Protein AF-0000000078025483 (afdb_homodimer)

Secondary structure (DSSP, 8-state):
-PPPHHHHHHHHT--HHHHHHHHTT-TTTTT--HHHHHHHHHHHHHTT----THHHHHTTS--SEEEEEES-TTSHHHHHHHHHHHHHHHHTT-EEEEEE-TT-HHHHHHHHHHHHHTT-SEEEE--SSHHHHHHHHHH--S-EEEES-----TT--EEEE-HHHHHHHHHHHHHHHH-S--EEEES-TT-HHHHHHHHHHHHHHHHTTPPPPGGGEEE-SS-SHHHHHHHHHHHHHHHSS--SEEEESSHHHHHHHHHHHHHHHSS--TT-EEEEES--GGGGGSSSEEEEEE--HHHHHHHHHHHHHHHHTT---PPPEEE--EEEEE--SHHHHHHT-/-PPPHHHHHHHHT--HHHHHHHHTT-TTTTT--HHHHHHHHHHHHHTT----THHHHHTTS--SEEEEEES-TTSHHHHHHHHHHHHHHHHTT-EEEEEE-TT-HHHHHHHHHHHHHTT-SEEEE--SSHHHHHHHHHH--S-EEEES-----TT--EEEE-HHHHHHHHHHHHHHHH-S--EEEES-TT-HHHHHHHHHHHHHHHHTTPPPPGGGEEE-SS-SHHHHHHHHHHHHHHHSS--SEEEESSHHHHHHHHHHHHHHHSS--TT-EEEEES--GGGGGSSSEEEEEE--HHHHHHHHHHHHHHHHTT---PPPEEE--EEEEE--SHHHHHHT-

InterPro domains:
  IPR000843 LacI-type HTH domain [PF00356] (4-50)
  IPR000843 LacI-type HTH domain [PS50932] (3-60)
  IPR000843 LacI-type HTH domain [SM00354] (2-75)
  IPR000843 LacI-type HTH domain [cd01392] (7-59)
  IPR010982 Lambda repressor-like, DNA-binding domain superfamily [G3DSA:1.10.260.40] (3-63)
  IPR010982 Lambda repressor-like, DNA-binding domain superfamily [SSF47413] (4-60)
  IPR025997 Periplasmic binding protein [PF13407] (66-312)
  IPR028082 Periplasmic binding protein-like I [SSF53822] (62-320)

Radius of gyration: 29.05 Å; Cα contacts (8 Å, |Δi|>4): 1352; chains: 2; bounding box: 75×89×58 Å

Nearest PDB structures (foldseek):
  1rzr-assembly1_G  TM=7.402E-01  e=4.438E-19  Priestia megaterium
  3oqo-assembly1_C  TM=7.219E-01  e=2.430E-19  Bacillus subtilis
  1zvv-assembly2_B  TM=7.291E-01  e=3.968E-18  Bacillus subtilis
  1zvv-assembly2_G-3  TM=7.419E-01  e=4.181E-17  Bacillus subtilis
  3kjx-assembly2_C  TM=6.815E-01  e=1.549E-14  Ruegeria pomeroyi

pLDDT: mean 89.0, std 15.14, range [32.06, 98.94]

Sequence (682 aa):
MAKTIEQIATDLGVSITTVRAVLNGNAQKYRISEKTQERINSYVKKHSYTINLAARSLKLNKTDTFGLVIPRLSNPFFSALAELLEARCREQGYQLMISCTNNDTAYENLLVKSLENRNVDGIFVVSTNATSQAHYLKHCLKPLVFLDRDFGVEGACCVVTDNVDSGFRLTDAMLNHTHAPIQFFVGDPNSPSIVDRLTGYRAAMKQHGIKIMPEYISSAGHNQLSDGEKMMADYIDTHHRWPQHFIASSLPILQGALGVLRERYGYIPHEINIGTFDDNIMLSFLANNIWAMRQNEKHLAHEACQLMLEKLARNDEPPGSRSKAELVFRQSTVNARDAKRMAKTIEQIATDLGVSITTVRAVLNGNAQKYRISEKTQERINSYVKKHSYTINLAARSLKLNKTDTFGLVIPRLSNPFFSALAELLEARCREQGYQLMISCTNNDTAYENLLVKSLENRNVDGIFVVSTNATSQAHYLKHCLKPLVFLDRDFGVEGACCVVTDNVDSGFRLTDAMLNHTHAPIQFFVGDPNSPSIVDRLTGYRAAMKQHGIKIMPEYISSAGHNQLSDGEKMMADYIDTHHRWPQHFIASSLPILQGALGVLRERYGYIPHEINIGTFDDNIMLSFLANNIWAMRQNEKHLAHEACQLMLEKLARNDEPPGSRSKAELVFRQSTVNARDAKR

Organism: NCBI:txid82991

Solvent-accessible surface area (backbone atoms only — not comparable to full-atom values): 35192 Å² total; per-residue (Å²): 122,69,47,44,58,60,48,47,10,61,75,69,69,45,52,52,65,57,47,49,26,41,77,68,67,36,24,72,81,68,65,53,52,69,68,58,46,48,53,51,51,49,47,33,61,73,54,60,34,56,67,51,62,45,68,82,44,31,72,69,49,48,60,49,24,34,34,34,40,36,39,48,39,70,40,65,67,50,13,40,29,50,44,45,30,37,53,52,33,44,75,72,66,23,45,52,39,36,34,71,35,72,70,33,62,71,52,42,53,50,49,55,50,49,43,55,74,68,37,39,54,26,37,38,36,42,57,81,45,56,66,59,45,51,48,43,71,73,67,50,89,50,52,69,39,33,34,62,48,66,72,78,54,85,88,62,29,29,40,31,65,40,29,36,60,44,19,21,54,54,42,42,56,47,38,76,69,65,74,56,83,58,34,36,41,36,29,26,76,83,40,48,46,46,42,28,24,50,51,10,33,52,51,30,36,49,76,72,70,44,83,86,52,72,86,37,51,44,78,40,76,73,53,33,36,68,39,16,27,50,49,41,46,51,46,28,70,71,66,75,45,78,73,54,31,36,31,22,59,28,56,42,21,39,53,14,28,50,46,42,39,27,71,75,63,50,32,70,68,52,81,30,36,41,33,34,31,45,73,58,78,70,64,67,62,30,47,26,37,35,40,23,34,31,65,50,44,66,58,51,23,49,51,47,50,49,53,49,54,40,46,71,69,69,45,73,86,61,76,48,47,72,41,75,51,43,81,44,77,36,69,39,24,58,66,43,57,62,63,76,101,123,71,47,44,58,60,49,48,9,60,75,70,69,45,53,52,66,55,46,51,26,44,78,67,69,35,22,72,82,69,66,54,52,70,69,58,47,48,54,51,51,48,48,33,61,74,53,60,34,54,65,52,61,44,69,80,43,32,73,70,50,47,61,49,24,34,33,35,39,38,40,46,39,71,41,65,68,49,13,40,30,50,45,46,30,38,52,52,33,43,76,73,65,24,46,51,37,34,35,70,35,72,70,33,60,71,50,40,52,50,50,56,51,49,44,54,74,67,36,36,56,27,36,40,34,41,56,82,44,59,67,59,47,52,49,43,71,73,65,50,89,50,54,68,39,32,34,64,47,66,72,77,53,86,89,63,30,29,39,30,63,39,28,36,59,44,18,21,55,54,41,40,56,48,36,76,70,64,74,56,83,59,35,35,42,37,27,25,76,81,39,47,44,46,42,28,23,48,51,11,32,51,51,29,37,49,74,72,68,44,82,86,50,74,86,38,51,43,77,40,76,72,52,33,36,68,39,15,27,48,50,42,48,52,45,27,69,70,68,74,44,76,72,55,31,34,31,22,59,26,54,42,21,39,54,15,29,50,47,43,39,28,71,75,63,50,33,72,69,51,79,30,36,40,33,33,32,46,73,57,79,71,64,68,64,29,47,27,37,35,40,24,33,31,65,51,45,66,58,51,24,51,51,48,51,51,51,48,53,41,48,72,69,67,44,73,87,61,75,46,46,72,42,75,53,42,82,44,77,35,68,39,24,57,65,44,58,62,61,75,100

Structure (mmCIF, N/CA/C/O backbone):
data_AF-0000000078025483-model_v1
#
loop_
_entity.id
_entity.type
_entity.pdbx_description
1 polymer 'LacI family DNA-binding transcriptional regulator'
#
loop_
_atom_site.group_PDB
_atom_site.id
_atom_site.type_symbol
_atom_site.label_atom_id
_atom_site.label_alt_id
_atom_site.label_comp_id
_atom_site.label_asym_id
_atom_site.label_entity_id
_atom_site.label_seq_id
_atom_site.pdbx_PDB_ins_code
_atom_site.Cartn_x
_atom_site.Cartn_y
_atom_site.Cartn_z
_atom_site.occupancy
_atom_site.B_iso_or_equiv
_atom_site.auth_seq_id
_atom_site.auth_comp_id
_atom_site.auth_asym_id
_atom_site.auth_atom_id
_atom_site.pdbx_PDB_model_num
ATOM 1 N N . MET A 1 1 ? 35.25 -14.609 -24.172 1 42.41 1 MET A N 1
ATOM 2 C CA . MET A 1 1 ? 33.906 -14.641 -24.75 1 42.41 1 MET A CA 1
ATOM 3 C C . MET A 1 1 ? 33.219 -15.961 -24.422 1 42.41 1 MET A C 1
ATOM 5 O O . MET A 1 1 ? 33.844 -17.016 -24.406 1 42.41 1 MET A O 1
ATOM 9 N N . ALA A 1 2 ? 32.125 -15.836 -23.781 1 50.62 2 ALA A N 1
ATOM 10 C CA . ALA A 1 2 ? 31.391 -17.062 -23.484 1 50.62 2 ALA A CA 1
ATOM 11 C C . ALA A 1 2 ? 31.219 -17.922 -24.734 1 50.62 2 ALA A C 1
ATOM 13 O O . ALA A 1 2 ? 30.875 -17.406 -25.797 1 50.62 2 ALA A O 1
ATOM 14 N N . LYS A 1 3 ? 31.672 -19.141 -24.734 1 61.5 3 LYS A N 1
ATOM 15 C CA . LYS A 1 3 ? 31.594 -20.047 -25.875 1 61.5 3 LYS A CA 1
ATOM 16 C C . LYS A 1 3 ? 30.234 -20.719 -25.969 1 61.5 3 LYS A C 1
ATOM 18 O O . LYS A 1 3 ? 29.625 -21.047 -24.953 1 61.5 3 LYS A O 1
ATOM 23 N N . THR A 1 4 ? 29.609 -20.672 -27.141 1 66 4 THR A N 1
ATOM 24 C CA . THR A 1 4 ? 28.344 -21.344 -27.391 1 66 4 THR A CA 1
ATOM 25 C C . THR A 1 4 ? 28.516 -22.859 -27.406 1 66 4 THR A C 1
ATOM 27 O O . THR A 1 4 ? 29.641 -23.359 -27.5 1 66 4 THR A O 1
ATOM 30 N N . ILE A 1 5 ? 27.453 -23.516 -27.172 1 72.25 5 ILE A N 1
ATOM 31 C CA . ILE A 1 5 ? 27.469 -24.984 -27.266 1 72.25 5 ILE A CA 1
ATOM 32 C C . ILE A 1 5 ? 28.078 -25.406 -28.609 1 72.25 5 ILE A C 1
ATOM 34 O O . ILE A 1 5 ? 28.844 -26.359 -28.672 1 72.25 5 ILE A O 1
ATOM 38 N N . GLU A 1 6 ? 27.734 -24.578 -29.578 1 76.69 6 GLU A N 1
ATOM 39 C CA . GLU A 1 6 ? 28.25 -24.875 -30.906 1 76.69 6 GLU A CA 1
ATOM 40 C C . GLU A 1 6 ? 29.766 -24.703 -30.953 1 76.69 6 GLU A C 1
ATOM 42 O O . GLU A 1 6 ? 30.469 -25.516 -31.562 1 76.69 6 GLU A O 1
ATOM 47 N N . GLN A 1 7 ? 30.172 -23.75 -30.328 1 75.44 7 GLN A N 1
ATOM 48 C CA . GLN A 1 7 ? 31.594 -23.484 -30.297 1 75.44 7 GLN A CA 1
ATOM 49 C C . GLN A 1 7 ? 32.344 -24.547 -29.484 1 75.44 7 GLN A C 1
ATOM 51 O O . GLN A 1 7 ? 33.406 -25 -29.875 1 75.44 7 GLN A O 1
ATOM 56 N N . ILE A 1 8 ? 31.688 -24.859 -28.422 1 78 8 ILE A N 1
ATOM 57 C CA . ILE A 1 8 ? 32.25 -25.922 -27.594 1 78 8 ILE A CA 1
ATOM 58 C C . ILE A 1 8 ? 32.344 -27.219 -28.391 1 78 8 ILE A C 1
ATOM 60 O O . ILE A 1 8 ? 33.406 -27.891 -28.375 1 78 8 ILE A O 1
ATOM 64 N N . ALA A 1 9 ? 31.297 -27.469 -29.078 1 81.5 9 ALA A N 1
ATOM 65 C CA . ALA A 1 9 ? 31.25 -28.656 -29.906 1 81.5 9 ALA A CA 1
ATOM 66 C C . ALA A 1 9 ? 32.344 -28.641 -30.969 1 81.5 9 ALA A C 1
ATOM 68 O O . ALA A 1 9 ? 33.062 -29.641 -31.172 1 81.5 9 ALA A O 1
ATOM 69 N N . THR A 1 10 ? 32.406 -27.531 -31.531 1 82.81 10 THR A N 1
ATOM 70 C CA . THR A 1 10 ? 33.406 -27.344 -32.562 1 82.81 10 THR A CA 1
ATOM 71 C C . THR A 1 10 ? 34.812 -27.469 -31.984 1 82.81 10 THR A C 1
ATOM 73 O O . THR A 1 10 ? 35.688 -28.156 -32.531 1 82.81 10 THR A O 1
ATOM 76 N N . ASP A 1 11 ? 34.969 -26.781 -30.875 1 80.69 11 ASP A N 1
ATOM 77 C CA . ASP A 1 11 ? 36.312 -26.734 -30.266 1 80.69 11 ASP A CA 1
ATOM 78 C C . ASP A 1 11 ? 36.719 -28.125 -29.766 1 80.69 11 ASP A C 1
ATOM 80 O O . ASP A 1 11 ? 37.906 -28.469 -29.828 1 80.69 11 ASP A O 1
ATOM 84 N N . LEU A 1 12 ? 35.781 -28.844 -29.297 1 82.5 12 LEU A N 1
ATOM 85 C CA . LEU A 1 12 ? 36.094 -30.141 -28.688 1 82.5 12 LEU A CA 1
ATOM 86 C C . LEU A 1 12 ? 35.938 -31.266 -29.703 1 82.5 12 LEU A C 1
ATOM 88 O O . LEU A 1 12 ? 36.25 -32.406 -29.406 1 82.5 12 LEU A O 1
ATOM 92 N N . GLY A 1 13 ? 35.375 -30.859 -30.953 1 86.38 13 GLY A N 1
ATOM 93 C CA . GLY A 1 13 ? 35.188 -31.859 -32 1 86.38 13 GLY A CA 1
ATOM 94 C C . GLY A 1 13 ? 34.125 -32.875 -31.656 1 86.38 13 GLY A C 1
ATOM 95 O O . GLY A 1 13 ? 34.281 -34.062 -31.953 1 86.38 13 GLY A O 1
ATOM 96 N N . VAL A 1 14 ? 33.25 -32.5 -30.906 1 83.75 14 VAL A N 1
ATOM 97 C CA . VAL A 1 14 ? 32.094 -33.375 -30.562 1 83.75 14 VAL A CA 1
ATOM 98 C C . VAL A 1 14 ? 30.812 -32.781 -31.125 1 83.75 14 VAL A C 1
ATOM 100 O O . VAL A 1 14 ? 30.797 -31.609 -31.531 1 83.75 14 VAL A O 1
ATOM 103 N N . SER A 1 15 ? 29.828 -33.594 -31.234 1 80.62 15 SER A N 1
ATOM 104 C CA . SER A 1 15 ? 28.547 -33.062 -31.719 1 80.62 15 SER A CA 1
ATOM 105 C C . SER A 1 15 ? 27.938 -32.094 -30.719 1 80.62 15 SER A C 1
ATOM 107 O O . SER A 1 15 ? 28.188 -32.188 -29.516 1 80.62 15 SER A O 1
ATOM 109 N N . ILE A 1 16 ? 27.078 -31.172 -31.234 1 79.81 16 ILE A N 1
ATOM 110 C CA . ILE A 1 16 ? 26.312 -30.234 -30.406 1 79.81 16 ILE A CA 1
ATOM 111 C C . ILE A 1 16 ? 25.438 -31 -29.422 1 79.81 16 ILE A C 1
ATOM 113 O O . ILE A 1 16 ? 25.328 -30.625 -28.266 1 79.81 16 ILE A O 1
ATOM 117 N N . THR A 1 17 ? 24.984 -32.156 -29.906 1 79.81 17 THR A N 1
ATOM 118 C CA . THR A 1 17 ? 24.109 -33 -29.094 1 79.81 17 THR A CA 1
ATOM 119 C C . THR A 1 17 ? 24.891 -33.594 -27.906 1 79.81 17 THR A C 1
ATOM 121 O O . THR A 1 17 ? 24.359 -33.656 -26.797 1 79.81 17 THR A O 1
ATOM 124 N N . THR A 1 18 ? 26.047 -33.938 -28.109 1 81.38 18 THR A N 1
ATOM 125 C CA . THR A 1 18 ? 26.906 -34.5 -27.078 1 81.38 18 THR A CA 1
ATOM 126 C C . THR A 1 18 ? 27.219 -33.438 -26 1 81.38 18 THR A C 1
ATOM 128 O O . THR A 1 18 ? 27.156 -33.75 -24.812 1 81.38 18 THR A O 1
ATOM 131 N N . VAL A 1 19 ? 27.531 -32.188 -26.438 1 78.88 19 VAL A N 1
ATOM 132 C CA . VAL A 1 19 ? 27.844 -31.109 -25.484 1 78.88 19 VAL A CA 1
ATOM 133 C C . VAL A 1 19 ? 26.609 -30.797 -24.641 1 78.88 19 VAL A C 1
ATOM 135 O O . VAL A 1 19 ? 26.703 -30.688 -23.422 1 78.88 19 VAL A O 1
ATOM 138 N N . ARG A 1 20 ? 25.5 -30.766 -25.266 1 76.5 20 ARG A N 1
ATOM 139 C CA . ARG A 1 20 ? 24.25 -30.469 -24.609 1 76.5 20 ARG A CA 1
ATOM 140 C C . ARG A 1 20 ? 23.906 -31.562 -23.578 1 76.5 20 ARG A C 1
ATOM 142 O O . ARG A 1 20 ? 23.469 -31.266 -22.469 1 76.5 20 ARG A O 1
ATOM 149 N N . ALA A 1 21 ? 24.125 -32.781 -23.938 1 77.94 21 ALA A N 1
ATOM 150 C CA . ALA A 1 21 ? 23.828 -33.906 -23.078 1 77.94 21 ALA A CA 1
ATOM 151 C C . ALA A 1 21 ? 24.703 -33.906 -21.828 1 77.94 21 ALA A C 1
ATOM 153 O O . ALA A 1 21 ? 24.203 -34.125 -20.719 1 77.94 21 ALA A O 1
ATOM 154 N N . VAL A 1 22 ? 25.875 -33.594 -22 1 77.69 22 VAL A N 1
ATOM 155 C CA . VAL A 1 22 ? 26.812 -33.562 -20.891 1 77.69 22 VAL A CA 1
ATOM 156 C C . VAL A 1 22 ? 26.5 -32.406 -19.953 1 77.69 22 VAL A C 1
ATOM 158 O O . VAL A 1 22 ? 26.422 -32.562 -18.734 1 77.69 22 VAL A O 1
ATOM 161 N N . LEU A 1 23 ? 26.234 -31.25 -20.516 1 74.44 23 LEU A N 1
ATOM 162 C CA . LEU A 1 23 ? 26.031 -30.031 -19.719 1 74.44 23 LEU A CA 1
ATOM 163 C C . LEU A 1 23 ? 24.688 -30.062 -19.016 1 74.44 23 LEU A C 1
ATOM 165 O O . LEU A 1 23 ? 24.547 -29.469 -17.938 1 74.44 23 LEU A O 1
ATOM 169 N N . ASN A 1 24 ? 23.812 -30.875 -19.594 1 68.12 24 ASN A N 1
ATOM 170 C CA . ASN A 1 24 ? 22.469 -30.984 -19.016 1 68.12 24 ASN A CA 1
ATOM 171 C C . ASN A 1 24 ? 22.375 -32.188 -18.078 1 68.12 24 ASN A C 1
ATOM 173 O O . ASN A 1 24 ? 21.281 -32.531 -17.625 1 68.12 24 ASN A O 1
ATOM 177 N N . GLY A 1 25 ? 23.406 -32.719 -17.906 1 71.56 25 GLY A N 1
ATOM 178 C CA . GLY A 1 25 ? 23.484 -33.844 -16.984 1 71.56 25 GLY A CA 1
ATOM 179 C C . GLY A 1 25 ? 22.922 -35.156 -17.562 1 71.56 25 GLY A C 1
ATOM 180 O O . GLY A 1 25 ? 22.594 -36.062 -16.812 1 71.56 25 GLY A O 1
ATOM 181 N N . ASN A 1 26 ? 22.781 -35.188 -18.766 1 69.94 26 ASN A N 1
ATOM 182 C CA . ASN A 1 26 ? 22.203 -36.344 -19.422 1 69.94 26 ASN A CA 1
ATOM 183 C C . ASN A 1 26 ? 23.266 -37.188 -20.078 1 69.94 26 ASN A C 1
ATOM 185 O O . ASN A 1 26 ? 22.984 -37.938 -21.031 1 69.94 26 ASN A O 1
ATOM 189 N N . ALA A 1 27 ? 24.375 -37.125 -19.781 1 80.56 27 ALA A N 1
ATOM 190 C CA . ALA A 1 27 ? 25.5 -37.781 -20.406 1 80.56 27 ALA A CA 1
ATOM 191 C C . ALA A 1 27 ? 25.312 -39.312 -20.359 1 80.56 27 ALA A C 1
ATOM 193 O O . ALA A 1 27 ? 25.672 -40 -21.312 1 80.56 27 ALA A O 1
ATOM 194 N N . GLN A 1 28 ? 24.812 -39.719 -19.188 1 76 28 GLN A N 1
ATOM 195 C CA . GLN A 1 28 ? 24.641 -41.156 -19.031 1 76 28 GLN A CA 1
ATOM 196 C C . GLN A 1 28 ? 23.562 -41.688 -19.984 1 76 28 GLN A C 1
ATOM 198 O O . GLN A 1 28 ? 23.703 -42.781 -20.531 1 76 28 GLN A O 1
ATOM 203 N N . LYS A 1 29 ? 22.578 -40.844 -20.203 1 73.38 29 LYS A N 1
ATOM 204 C CA . LYS A 1 29 ? 21.453 -41.188 -21.062 1 73.38 29 LYS A CA 1
ATOM 205 C C . LYS A 1 29 ? 21.906 -41.438 -22.5 1 73.38 29 LYS A C 1
ATOM 207 O O . LYS A 1 29 ? 21.406 -42.344 -23.188 1 73.38 29 LYS A O 1
ATOM 212 N N . TYR A 1 30 ? 22.828 -40.688 -22.844 1 75.94 30 TYR A N 1
ATOM 213 C CA . TYR A 1 30 ? 23.312 -40.781 -24.219 1 75.94 30 TYR A CA 1
ATOM 214 C C . TYR A 1 30 ? 24.609 -41.562 -24.281 1 75.94 30 TYR A C 1
ATOM 216 O O . TYR A 1 30 ? 25.312 -41.531 -25.297 1 75.94 30 TYR A O 1
ATOM 224 N N . ARG A 1 31 ? 25.016 -42.219 -23.188 1 81.62 31 ARG A N 1
ATOM 225 C CA . ARG A 1 31 ? 26.188 -43.094 -23.078 1 81.62 31 ARG A CA 1
ATOM 226 C C . ARG A 1 31 ? 27.453 -42.375 -23.516 1 81.62 31 ARG A C 1
ATOM 228 O O . ARG A 1 31 ? 28.281 -42.938 -24.234 1 81.62 31 ARG A O 1
ATOM 235 N N . ILE A 1 32 ? 27.516 -41.188 -23.141 1 81.31 32 ILE A N 1
ATOM 236 C CA . ILE A 1 32 ? 28.719 -40.406 -23.422 1 81.31 32 ILE A CA 1
ATOM 237 C C . ILE A 1 32 ? 29.844 -40.844 -22.469 1 81.31 32 ILE A C 1
ATOM 239 O O . ILE A 1 32 ? 29.641 -40.906 -21.266 1 81.31 32 ILE A O 1
ATOM 243 N N . SER A 1 33 ? 30.969 -41.219 -23.062 1 83.06 33 SER A N 1
ATOM 244 C CA . SER A 1 33 ? 32.094 -41.75 -22.312 1 83.06 33 SER A CA 1
ATOM 245 C C . SER A 1 33 ? 32.594 -40.781 -21.25 1 83.06 33 SER A C 1
ATOM 247 O O . SER A 1 33 ? 32.438 -39.562 -21.406 1 83.06 33 SER A O 1
ATOM 249 N N . GLU A 1 34 ? 33.094 -41.281 -20.203 1 82.06 34 GLU A N 1
ATOM 250 C CA . GLU A 1 34 ? 33.625 -40.469 -19.125 1 82.06 34 GLU A CA 1
ATOM 251 C C . GLU A 1 34 ? 34.719 -39.531 -19.625 1 82.06 34 GLU A C 1
ATOM 253 O O . GLU A 1 34 ? 34.844 -38.375 -19.156 1 82.06 34 GLU A O 1
ATOM 258 N N . LYS A 1 35 ? 35.531 -39.969 -20.578 1 82.5 35 LYS A N 1
ATOM 259 C CA . LYS A 1 35 ? 36.594 -39.156 -21.156 1 82.5 35 LYS A CA 1
ATOM 260 C C . LYS A 1 35 ? 36.062 -37.938 -21.875 1 82.5 35 LYS A C 1
ATOM 262 O O . LYS A 1 35 ? 36.562 -36.844 -21.719 1 82.5 35 LYS A O 1
ATOM 267 N N . THR A 1 36 ? 34.969 -38.125 -22.594 1 83.44 36 THR A N 1
ATOM 268 C CA . THR A 1 36 ? 34.344 -37.031 -23.297 1 83.44 36 THR A CA 1
ATOM 269 C C . THR A 1 36 ? 33.688 -36.062 -22.328 1 83.44 36 THR A C 1
ATOM 271 O O . THR A 1 36 ? 33.781 -34.844 -22.5 1 83.44 36 THR A O 1
ATOM 274 N N . GLN A 1 37 ? 33.094 -36.562 -21.312 1 82.31 37 GLN A N 1
ATOM 275 C CA . GLN A 1 37 ? 32.469 -35.75 -20.266 1 82.31 37 GLN A CA 1
ATOM 276 C C . GLN A 1 37 ? 33.5 -34.875 -19.578 1 82.31 37 GLN A C 1
ATOM 278 O O . GLN A 1 37 ? 33.281 -33.656 -19.391 1 82.31 37 GLN A O 1
ATOM 283 N N . GLU A 1 38 ? 34.531 -35.438 -19.25 1 81.94 38 GLU A N 1
ATOM 284 C CA . GLU A 1 38 ? 35.625 -34.719 -18.578 1 81.94 38 GLU A CA 1
ATOM 285 C C . GLU A 1 38 ? 36.188 -33.625 -19.484 1 81.94 38 GLU A C 1
ATOM 287 O O . GLU A 1 38 ? 36.5 -32.531 -19.016 1 81.94 38 GLU A O 1
ATOM 292 N N . ARG A 1 39 ? 36.406 -33.875 -20.766 1 82.69 39 ARG A N 1
ATOM 293 C CA . ARG A 1 39 ? 36.906 -32.875 -21.719 1 82.69 39 ARG A CA 1
ATOM 294 C C . ARG A 1 39 ? 35.969 -31.688 -21.812 1 82.69 39 ARG A C 1
ATOM 296 O O . ARG A 1 39 ? 36.406 -30.531 -21.828 1 82.69 39 ARG A O 1
ATOM 303 N N . ILE A 1 40 ? 34.688 -32.031 -21.859 1 80.12 40 ILE A N 1
ATOM 304 C CA . ILE A 1 40 ? 33.688 -30.969 -21.969 1 80.12 40 ILE A CA 1
ATOM 305 C C . ILE A 1 40 ? 33.656 -30.172 -20.672 1 80.12 40 ILE A C 1
ATOM 307 O O . ILE A 1 40 ? 33.688 -28.938 -20.688 1 80.12 40 ILE A O 1
ATOM 311 N N . ASN A 1 41 ? 33.625 -30.906 -19.578 1 77.06 41 ASN A N 1
ATOM 312 C CA . ASN A 1 41 ? 33.562 -30.25 -18.266 1 77.06 41 ASN A CA 1
ATOM 313 C C . ASN A 1 41 ? 34.812 -29.422 -18.016 1 77.06 41 ASN A C 1
ATOM 315 O O . ASN A 1 41 ? 34.75 -28.328 -17.469 1 77.06 41 ASN A O 1
ATOM 319 N N . SER A 1 42 ? 35.938 -29.938 -18.312 1 76.25 42 SER A N 1
ATOM 320 C CA . SER A 1 42 ? 37.219 -29.219 -18.172 1 76.25 42 SER A CA 1
ATOM 321 C C . SER A 1 42 ? 37.25 -27.984 -19.047 1 76.25 42 SER A C 1
ATOM 323 O O . SER A 1 42 ? 37.75 -26.938 -18.641 1 76.25 42 SER A O 1
ATOM 325 N N . TYR A 1 43 ? 36.781 -28.156 -20.281 1 74.69 43 TYR A N 1
ATOM 326 C CA . TYR A 1 43 ? 36.688 -27.016 -21.203 1 74.69 43 TYR A CA 1
ATOM 327 C C . TYR A 1 43 ? 35.812 -25.922 -20.641 1 74.69 43 TYR A C 1
ATOM 329 O O . TYR A 1 43 ? 36.156 -24.734 -20.656 1 74.69 43 TYR A O 1
ATOM 337 N N . VAL A 1 44 ? 34.688 -26.359 -20.141 1 69.75 44 VAL A N 1
ATOM 338 C CA . VAL A 1 44 ? 33.719 -25.422 -19.578 1 69.75 44 VAL A CA 1
ATOM 339 C C . VAL A 1 44 ? 34.312 -24.734 -18.359 1 69.75 44 VAL A C 1
ATOM 341 O O . VAL A 1 44 ? 34.156 -23.516 -18.172 1 69.75 44 VAL A O 1
ATOM 344 N N . LYS A 1 45 ? 34.938 -25.453 -17.547 1 65 45 LYS A N 1
ATOM 345 C CA . LYS A 1 45 ? 35.594 -24.922 -16.375 1 65 45 LYS A CA 1
ATOM 346 C C . LYS A 1 45 ? 36.688 -23.938 -16.766 1 65 45 LYS A C 1
ATOM 348 O O . LYS A 1 45 ? 36.875 -22.891 -16.125 1 65 45 LYS A O 1
ATOM 353 N N . LYS A 1 46 ? 37.594 -24.328 -17.641 1 63.25 46 LYS A N 1
ATOM 354 C CA . LYS A 1 46 ? 38.719 -23.531 -18.078 1 63.25 46 LYS A CA 1
ATOM 355 C C . LYS A 1 46 ? 38.25 -22.234 -18.734 1 63.25 46 LYS A C 1
ATOM 357 O O . LYS A 1 46 ? 38.906 -21.203 -18.625 1 63.25 46 LYS A O 1
ATOM 362 N N . HIS A 1 47 ? 37.281 -22.406 -19.656 1 57.94 47 HIS A N 1
ATOM 363 C CA . HIS A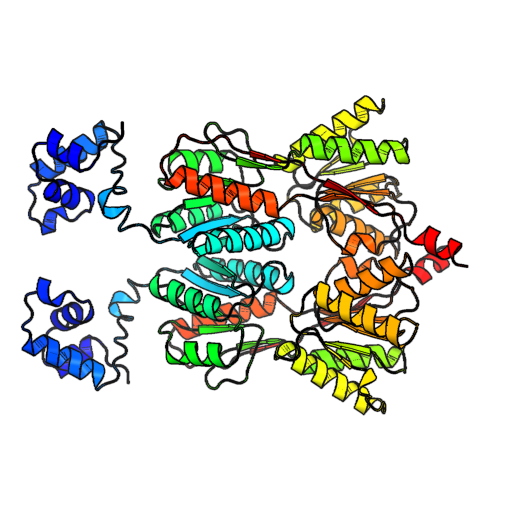 1 47 ? 36.844 -21.234 -20.391 1 57.94 47 HIS A CA 1
ATOM 364 C C . HIS A 1 47 ? 35.656 -20.562 -19.688 1 57.94 47 HIS A C 1
ATOM 366 O O . HIS A 1 47 ? 35.094 -19.594 -20.188 1 57.94 47 HIS A O 1
ATOM 372 N N . SER A 1 48 ? 35.656 -20.578 -18.438 1 46.34 48 SER A N 1
ATOM 373 C CA . SER A 1 48 ? 34.562 -20 -17.641 1 46.34 48 SER A CA 1
ATOM 374 C C . SER A 1 48 ? 33.25 -20.031 -18.391 1 46.34 48 SER A C 1
ATOM 376 O O . SER A 1 48 ? 32.75 -18.984 -18.812 1 46.34 48 SER A O 1
ATOM 378 N N . TYR A 1 49 ? 33.031 -21 -19.062 1 38.81 49 TYR A N 1
ATOM 379 C CA . TYR A 1 49 ? 31.859 -21.188 -19.906 1 38.81 49 TYR A CA 1
ATOM 380 C C . TYR A 1 49 ? 30.578 -21.094 -19.078 1 38.81 49 TYR A C 1
ATOM 382 O O . TYR A 1 49 ? 30.344 -21.906 -18.172 1 38.81 49 TYR A O 1
ATOM 390 N N . THR A 1 50 ? 30.234 -19.969 -18.828 1 35.94 50 THR A N 1
ATOM 391 C CA . THR A 1 50 ? 28.797 -19.922 -18.562 1 35.94 50 THR A CA 1
ATOM 392 C C . THR A 1 50 ? 28.016 -20.5 -19.734 1 35.94 50 THR A C 1
ATOM 394 O O . THR A 1 50 ? 28.141 -20.031 -20.859 1 35.94 50 THR A O 1
ATOM 397 N N . ILE A 1 51 ? 28.031 -21.766 -19.969 1 33 51 ILE A N 1
ATOM 398 C CA . ILE A 1 51 ? 27.109 -22.344 -20.938 1 33 51 ILE A CA 1
ATOM 399 C C . ILE A 1 51 ? 25.875 -21.438 -21.078 1 33 51 ILE A C 1
ATOM 401 O O . ILE A 1 51 ? 25.141 -21.234 -20.109 1 33 51 ILE A O 1
ATOM 405 N N . ASN A 1 52 ? 26.156 -20.453 -21.828 1 32.59 52 ASN A N 1
ATOM 406 C CA . ASN A 1 52 ? 24.906 -19.766 -22.156 1 32.59 52 ASN A CA 1
ATOM 407 C C . ASN A 1 52 ? 23.859 -20.734 -22.703 1 32.59 52 ASN A C 1
ATOM 409 O O . ASN A 1 52 ? 23.922 -21.125 -23.875 1 32.59 52 ASN A O 1
ATOM 413 N N . LEU A 1 53 ? 23.719 -21.844 -22.203 1 32.66 53 LEU A N 1
ATOM 414 C CA . LEU A 1 53 ? 22.547 -22.641 -22.531 1 32.66 53 LEU A CA 1
ATOM 415 C C . LEU A 1 53 ? 21.406 -21.75 -23 1 32.66 53 LEU A C 1
ATOM 417 O O . LEU A 1 53 ? 20.344 -22.25 -23.375 1 32.66 53 LEU A O 1
ATOM 421 N N . ALA A 1 54 ? 21.594 -20.5 -23.062 1 32.16 54 ALA A N 1
ATOM 422 C CA . ALA A 1 54 ? 20.547 -19.562 -23.422 1 32.16 54 ALA A CA 1
ATOM 423 C C . ALA A 1 54 ? 20.297 -19.562 -24.938 1 32.16 54 ALA A C 1
ATOM 425 O O . ALA A 1 54 ? 19.203 -19.203 -25.391 1 32.16 54 ALA A O 1
ATOM 426 N N . ALA A 1 55 ? 21.188 -19.891 -25.906 1 32.31 55 ALA A N 1
ATOM 427 C CA . ALA A 1 55 ? 20.875 -19.641 -27.312 1 32.31 55 ALA A CA 1
ATOM 428 C C . ALA A 1 55 ? 19.859 -20.656 -27.828 1 32.31 55 ALA A C 1
ATOM 430 O O . ALA A 1 55 ? 18.953 -20.297 -28.594 1 32.31 55 ALA A O 1
ATOM 431 N N . ARG A 1 56 ? 20.156 -21.828 -28 1 32.75 56 ARG A N 1
ATOM 432 C CA . ARG A 1 56 ? 19.172 -22.719 -28.609 1 32.75 56 ARG A CA 1
ATOM 433 C C . ARG A 1 56 ? 17.938 -22.875 -27.734 1 32.75 56 ARG A C 1
ATOM 435 O O . ARG A 1 56 ? 16.812 -22.875 -28.219 1 32.75 56 ARG A O 1
ATOM 442 N N . SER A 1 57 ? 18.125 -23.219 -26.438 1 32.19 57 SER A N 1
ATOM 443 C CA . SER A 1 57 ? 17.219 -23.391 -25.312 1 32.19 57 SER A CA 1
ATOM 444 C C . SER A 1 57 ? 16.797 -22.062 -24.719 1 32.19 57 SER A C 1
ATOM 446 O O . SER A 1 57 ? 15.977 -22 -23.797 1 32.19 57 SER A O 1
ATOM 448 N N . LEU A 1 58 ? 17.234 -21 -25.047 1 36.59 58 LEU A N 1
ATOM 449 C CA . LEU A 1 58 ? 17.016 -19.594 -24.75 1 36.59 58 LEU A CA 1
ATOM 450 C C . LEU A 1 58 ? 15.688 -19.109 -25.328 1 36.59 58 LEU A C 1
ATOM 452 O O . LEU A 1 58 ? 14.992 -18.297 -24.703 1 36.59 58 LEU A O 1
ATOM 456 N N . LYS A 1 59 ? 15.578 -19.422 -26.516 1 41.34 59 LYS A N 1
ATOM 457 C CA . LYS A 1 59 ? 14.234 -19.312 -27.078 1 41.34 59 LYS A CA 1
ATOM 458 C C . LYS A 1 59 ? 13.242 -20.188 -26.297 1 41.34 59 LYS A C 1
ATOM 460 O O . LYS A 1 59 ? 12.094 -19.781 -26.078 1 41.34 59 LYS A O 1
ATOM 465 N N . LEU A 1 60 ? 13.656 -21.531 -26.031 1 45.47 60 LEU A N 1
ATOM 466 C CA . LEU A 1 60 ? 12.945 -22.609 -25.359 1 45.47 60 LEU A CA 1
ATOM 467 C C . LEU A 1 60 ? 12.93 -22.391 -23.844 1 45.47 60 LEU A C 1
ATOM 469 O O . LEU A 1 60 ? 12.039 -22.891 -23.156 1 45.47 60 LEU A O 1
ATOM 473 N N . ASN A 1 61 ? 13.898 -21.531 -23.297 1 59.31 61 ASN A N 1
ATOM 474 C CA . ASN A 1 61 ? 13.93 -21.391 -21.844 1 59.31 61 ASN A CA 1
ATOM 475 C C . ASN A 1 61 ? 13.312 -20.062 -21.406 1 59.31 61 ASN A C 1
ATOM 477 O O . ASN A 1 61 ? 13.617 -19.562 -20.328 1 59.31 61 ASN A O 1
ATOM 481 N N . LYS A 1 62 ? 12.883 -19.531 -22.375 1 80.81 62 LYS A N 1
ATOM 482 C CA . LYS A 1 62 ? 12.094 -18.344 -22.062 1 80.81 62 LYS A CA 1
ATOM 483 C C . LYS A 1 62 ? 10.758 -18.703 -21.422 1 80.81 62 LYS A C 1
ATOM 485 O O . LYS A 1 62 ? 10.055 -19.594 -21.922 1 80.81 62 LYS A O 1
ATOM 490 N N . THR A 1 63 ? 10.609 -18.156 -20.359 1 87.31 63 THR A N 1
ATOM 491 C CA . THR A 1 63 ? 9.383 -18.453 -19.641 1 87.31 63 THR A CA 1
ATOM 492 C C . THR A 1 63 ? 8.398 -17.281 -19.75 1 87.31 63 THR A C 1
ATOM 494 O O . THR A 1 63 ? 7.258 -17.391 -19.297 1 87.31 63 THR A O 1
ATOM 497 N N . ASP A 1 64 ? 8.898 -16.141 -20.391 1 92.81 64 ASP A N 1
ATOM 498 C CA . ASP A 1 64 ? 8.109 -14.914 -20.469 1 92.81 64 ASP A CA 1
ATOM 499 C C . ASP A 1 64 ? 7.68 -14.445 -19.094 1 92.81 64 ASP A C 1
ATOM 501 O O . ASP A 1 64 ? 6.531 -14.047 -18.891 1 92.81 64 ASP A O 1
ATOM 505 N N . THR A 1 65 ? 8.609 -14.617 -18.172 1 94.31 65 THR A N 1
ATOM 506 C CA . THR A 1 65 ? 8.352 -14.25 -16.781 1 94.31 65 THR A CA 1
ATOM 507 C C . THR A 1 65 ? 9.523 -13.461 -16.203 1 94.31 65 THR A C 1
ATOM 509 O O . THR A 1 65 ? 10.688 -13.812 -16.438 1 94.31 65 THR A O 1
ATOM 512 N N . PHE A 1 66 ? 9.242 -12.383 -15.586 1 97.56 66 PHE A N 1
ATOM 513 C CA . PHE A 1 66 ? 10.219 -11.648 -14.789 1 97.56 66 PHE A CA 1
ATOM 514 C C . PHE A 1 66 ? 9.945 -11.82 -13.305 1 97.56 66 PHE A C 1
ATOM 516 O O . PHE A 1 66 ? 8.82 -12.125 -12.898 1 97.56 66 PHE A O 1
ATOM 523 N N . GLY A 1 67 ? 10.992 -11.703 -12.469 1 97.69 67 GLY A N 1
ATOM 524 C CA . GLY A 1 67 ? 10.859 -11.633 -11.023 1 97.69 67 GLY A CA 1
ATOM 525 C C . GLY A 1 67 ? 11.086 -10.242 -10.469 1 97.69 67 GLY A C 1
ATOM 526 O O . GLY A 1 67 ? 11.898 -9.477 -11.008 1 97.69 67 GLY A O 1
ATOM 527 N N . LEU A 1 68 ? 10.391 -9.93 -9.453 1 98.5 68 LEU A N 1
ATOM 528 C CA . LEU A 1 68 ? 10.602 -8.711 -8.68 1 98.5 68 LEU A CA 1
ATOM 529 C C . LEU A 1 68 ? 10.758 -9.023 -7.199 1 98.5 68 LEU A C 1
ATOM 531 O O . LEU A 1 68 ? 9.898 -9.672 -6.602 1 98.5 68 LEU A O 1
ATOM 535 N N . VAL A 1 69 ? 11.852 -8.602 -6.645 1 97.94 69 VAL A N 1
ATOM 536 C CA . VAL A 1 69 ? 12.125 -8.773 -5.223 1 97.94 69 VAL A CA 1
ATOM 537 C C . VAL A 1 69 ? 12.156 -7.41 -4.535 1 97.94 69 VAL A C 1
ATOM 539 O O . VAL A 1 69 ? 13.047 -6.594 -4.805 1 97.94 69 VAL A O 1
ATOM 542 N N . ILE A 1 70 ? 11.203 -7.172 -3.65 1 96.81 70 ILE A N 1
ATOM 543 C CA . ILE A 1 70 ? 11.125 -5.883 -2.971 1 96.81 70 ILE A CA 1
ATOM 544 C C . ILE A 1 70 ? 11.094 -6.098 -1.459 1 96.81 70 ILE A C 1
ATOM 546 O O . ILE A 1 70 ? 10.734 -7.18 -0.986 1 96.81 70 ILE A O 1
ATOM 550 N N . PRO A 1 71 ? 11.398 -5.062 -0.654 1 93.94 71 PRO A N 1
ATOM 551 C CA . PRO A 1 71 ? 11.516 -5.242 0.794 1 93.94 71 PRO A CA 1
ATOM 552 C C . PRO A 1 71 ? 10.164 -5.309 1.492 1 93.94 71 PRO A C 1
ATOM 554 O O . PRO A 1 71 ? 9.961 -6.133 2.389 1 93.94 71 PRO A O 1
ATOM 557 N N . ARG A 1 72 ? 9.266 -4.375 1.093 1 92.5 72 ARG A N 1
ATOM 558 C CA . ARG A 1 72 ? 8.016 -4.23 1.829 1 92.5 72 ARG A CA 1
ATOM 559 C C . ARG A 1 72 ? 6.867 -3.871 0.892 1 92.5 72 ARG A C 1
ATOM 561 O O . ARG A 1 72 ? 6.887 -2.818 0.251 1 92.5 72 ARG A O 1
ATOM 568 N N . LEU A 1 73 ? 5.824 -4.684 0.947 1 93.19 73 LEU A N 1
ATOM 569 C CA . LEU A 1 73 ? 4.645 -4.359 0.147 1 93.19 73 LEU A CA 1
ATOM 570 C C . LEU A 1 73 ? 3.775 -3.326 0.852 1 93.19 73 LEU A C 1
ATOM 572 O O . LEU A 1 73 ? 2.973 -2.645 0.211 1 93.19 73 LEU A O 1
ATOM 576 N N . SER A 1 74 ? 3.947 -3.156 2.172 1 88.88 74 SER A N 1
ATOM 577 C CA . SER A 1 74 ? 3.15 -2.211 2.949 1 88.88 74 SER A CA 1
ATOM 578 C C . SER A 1 74 ? 3.623 -0.778 2.73 1 88.88 74 SER A C 1
ATOM 580 O O . SER A 1 74 ? 2.939 0.172 3.115 1 88.88 74 SER A O 1
ATOM 582 N N . ASN A 1 75 ? 4.797 -0.641 2.168 1 90.5 75 ASN A N 1
ATOM 583 C CA . ASN A 1 75 ? 5.246 0.675 1.727 1 90.5 75 ASN A CA 1
ATOM 584 C C . ASN A 1 75 ? 4.586 1.079 0.41 1 90.5 75 ASN A C 1
ATOM 586 O O . ASN A 1 75 ? 4.785 0.424 -0.615 1 90.5 75 ASN A O 1
ATOM 590 N N . PRO A 1 76 ? 3.865 2.164 0.466 1 91.38 76 PRO A N 1
ATOM 591 C CA . PRO A 1 76 ? 3.076 2.539 -0.709 1 91.38 76 PRO A CA 1
ATOM 592 C C . PRO A 1 76 ? 3.938 2.789 -1.944 1 91.38 76 PRO A C 1
ATOM 594 O O . PRO A 1 76 ? 3.49 2.562 -3.07 1 91.38 76 PRO A O 1
ATOM 597 N N . PHE A 1 77 ? 5.117 3.244 -1.767 1 92.88 77 PHE A N 1
ATOM 598 C CA . PHE A 1 77 ? 5.996 3.447 -2.912 1 92.88 77 PHE A CA 1
ATOM 599 C C . PHE A 1 77 ? 6.289 2.125 -3.609 1 92.88 77 PHE A C 1
ATOM 601 O O . PHE A 1 77 ? 6.172 2.021 -4.832 1 92.88 77 PHE A O 1
ATOM 608 N N . PHE A 1 78 ? 6.605 1.109 -2.875 1 95 78 PHE A N 1
ATOM 609 C CA . PHE A 1 78 ? 6.984 -0.179 -3.445 1 95 78 PHE A CA 1
ATOM 610 C C . PHE A 1 78 ? 5.77 -0.879 -4.051 1 95 78 PHE A C 1
ATOM 612 O O . PHE A 1 78 ? 5.875 -1.521 -5.098 1 95 78 PHE A O 1
ATOM 619 N N . SER A 1 79 ? 4.66 -0.813 -3.363 1 94.81 79 SER A N 1
ATOM 620 C CA . SER A 1 79 ? 3.469 -1.456 -3.91 1 94.81 79 SER A CA 1
ATOM 621 C C . SER A 1 79 ? 3.035 -0.797 -5.215 1 94.81 79 SER A C 1
ATOM 623 O O . SER A 1 79 ? 2.639 -1.481 -6.16 1 94.81 79 SER A O 1
ATOM 625 N N . ALA A 1 80 ? 3.092 0.555 -5.254 1 94.81 80 ALA A N 1
ATOM 626 C CA . ALA A 1 80 ? 2.766 1.272 -6.484 1 94.81 80 ALA A CA 1
ATOM 627 C C . ALA A 1 80 ? 3.744 0.92 -7.602 1 94.81 80 ALA A C 1
ATOM 629 O O . ALA A 1 80 ? 3.334 0.66 -8.734 1 94.81 80 ALA A O 1
ATOM 630 N N . LEU A 1 81 ? 5 0.916 -7.25 1 96.44 81 LEU A N 1
ATOM 631 C CA . LEU A 1 81 ? 6.023 0.567 -8.227 1 96.44 81 LEU A CA 1
ATOM 632 C C . LEU A 1 81 ? 5.801 -0.839 -8.773 1 96.44 81 LEU A C 1
ATOM 634 O O . LEU A 1 81 ? 5.871 -1.058 -9.984 1 96.44 81 LEU A O 1
ATOM 638 N N . ALA A 1 82 ? 5.527 -1.759 -7.902 1 97.31 82 ALA A N 1
ATOM 639 C CA . ALA A 1 82 ? 5.301 -3.148 -8.297 1 97.31 82 ALA A CA 1
ATOM 640 C C . ALA A 1 82 ? 4.098 -3.268 -9.227 1 97.31 82 ALA A C 1
ATOM 642 O O . ALA A 1 82 ? 4.156 -3.973 -10.234 1 97.31 82 ALA A O 1
ATOM 643 N N . GLU A 1 83 ? 3.055 -2.619 -8.875 1 96.31 83 GLU A N 1
ATOM 644 C CA . GLU A 1 83 ? 1.841 -2.664 -9.688 1 96.31 83 GLU A CA 1
ATOM 645 C C . GLU A 1 83 ? 2.084 -2.084 -11.078 1 96.31 83 GLU A C 1
ATOM 647 O O . GLU A 1 83 ? 1.674 -2.67 -12.078 1 96.31 83 GLU A O 1
ATOM 652 N N . LEU A 1 84 ? 2.719 -0.951 -11.125 1 97.19 84 LEU A N 1
ATOM 653 C CA . LEU A 1 84 ? 2.996 -0.282 -12.391 1 97.19 84 LEU A CA 1
ATOM 654 C C . LEU A 1 84 ? 3.975 -1.094 -13.234 1 97.19 84 LEU A C 1
ATOM 656 O O . LEU A 1 84 ? 3.834 -1.172 -14.461 1 97.19 84 LEU A O 1
ATOM 660 N N . LEU A 1 85 ? 4.945 -1.675 -12.562 1 98.12 85 LEU A N 1
ATOM 661 C CA . LEU A 1 85 ? 5.898 -2.523 -13.266 1 98.12 85 LEU A CA 1
ATOM 662 C C . LEU A 1 85 ? 5.207 -3.764 -13.828 1 98.12 85 LEU A C 1
ATOM 664 O O . LEU A 1 85 ? 5.516 -4.199 -14.938 1 98.12 85 LEU A O 1
ATOM 668 N N . GLU A 1 86 ? 4.34 -4.34 -13.039 1 97 86 GLU A N 1
ATOM 669 C CA . GLU A 1 86 ? 3.555 -5.469 -13.523 1 97 86 GLU A CA 1
ATOM 670 C C . GLU A 1 86 ? 2.809 -5.117 -14.805 1 97 86 GLU A C 1
ATOM 672 O O . GLU A 1 86 ? 2.857 -5.867 -15.789 1 97 86 GLU A O 1
ATOM 677 N N . ALA A 1 87 ? 2.143 -3.984 -14.828 1 95.56 87 ALA A N 1
ATOM 678 C CA . ALA A 1 87 ? 1.385 -3.547 -15.992 1 95.56 87 ALA A CA 1
ATOM 679 C C . ALA A 1 87 ? 2.297 -3.371 -17.203 1 95.56 87 ALA A C 1
ATOM 681 O O . ALA A 1 87 ? 1.957 -3.795 -18.312 1 95.56 87 ALA A O 1
ATOM 682 N N . ARG A 1 88 ? 3.424 -2.789 -16.953 1 97 88 ARG A N 1
ATOM 683 C CA . ARG A 1 88 ? 4.367 -2.561 -18.047 1 97 88 ARG A CA 1
ATOM 684 C C . ARG A 1 88 ? 4.891 -3.881 -18.594 1 97 88 ARG A C 1
ATOM 686 O O . ARG A 1 88 ? 4.996 -4.051 -19.812 1 97 88 ARG A O 1
ATOM 693 N N . CYS A 1 89 ? 5.262 -4.781 -17.719 1 96.88 89 CYS A N 1
ATOM 694 C CA . CYS A 1 89 ? 5.73 -6.098 -18.141 1 96.88 89 CYS A CA 1
ATOM 695 C C . CYS A 1 89 ? 4.652 -6.828 -18.938 1 96.88 89 CYS A C 1
ATOM 697 O O . CYS A 1 89 ? 4.941 -7.426 -19.969 1 96.88 89 CYS A O 1
ATOM 699 N N . ARG A 1 90 ? 3.463 -6.727 -18.469 1 94.75 90 ARG A N 1
ATOM 700 C CA . ARG A 1 90 ? 2.336 -7.371 -19.125 1 94.75 90 ARG A CA 1
ATOM 701 C C . ARG A 1 90 ? 2.162 -6.832 -20.547 1 94.75 90 ARG A C 1
ATOM 703 O O . ARG A 1 90 ? 1.944 -7.598 -21.484 1 94.75 90 ARG A O 1
ATOM 710 N N . GLU A 1 91 ? 2.287 -5.559 -20.703 1 95.19 91 GLU A N 1
ATOM 711 C CA . GLU A 1 91 ? 2.182 -4.922 -22.016 1 95.19 91 GLU A CA 1
ATOM 712 C C . GLU A 1 91 ? 3.232 -5.465 -22.969 1 95.19 91 GLU A C 1
ATOM 714 O O . GLU A 1 91 ? 3.031 -5.453 -24.188 1 95.19 91 GLU A O 1
ATOM 719 N N . GLN A 1 92 ? 4.328 -5.93 -22.406 1 95.81 92 GLN A N 1
ATOM 720 C CA . GLN A 1 92 ? 5.426 -6.441 -23.219 1 95.81 92 GLN A CA 1
ATOM 721 C C . GLN A 1 92 ? 5.355 -7.961 -23.344 1 95.81 92 GLN A C 1
ATOM 723 O O . GLN A 1 92 ? 6.273 -8.586 -23.875 1 95.81 92 GLN A O 1
ATOM 728 N N . GLY A 1 93 ? 4.289 -8.531 -22.766 1 93.69 93 GLY A N 1
ATOM 729 C CA . GLY A 1 93 ? 4.066 -9.961 -22.906 1 93.69 93 GLY A CA 1
ATOM 730 C C . GLY A 1 93 ? 4.734 -10.781 -21.812 1 93.69 93 GLY A C 1
ATOM 731 O O . GLY A 1 93 ? 4.898 -11.992 -21.953 1 93.69 93 GLY A O 1
ATOM 732 N N . TYR A 1 94 ? 5.184 -10.156 -20.719 1 95.19 94 TYR A N 1
ATOM 733 C CA . TYR A 1 94 ? 5.84 -10.859 -19.625 1 95.19 94 TYR A CA 1
ATOM 734 C C . TYR A 1 94 ? 4.957 -10.875 -18.391 1 95.19 94 TYR A C 1
ATOM 736 O O . TYR A 1 94 ? 4.305 -9.883 -18.062 1 95.19 94 TYR A O 1
ATOM 744 N N . GLN A 1 95 ? 4.945 -12 -17.703 1 94 95 GLN A N 1
ATOM 745 C CA . GLN A 1 95 ? 4.363 -12.062 -16.375 1 94 95 GLN A CA 1
ATOM 746 C C . GLN A 1 95 ? 5.371 -11.625 -15.312 1 94 95 GLN A C 1
ATOM 748 O O . GLN A 1 95 ? 6.562 -11.922 -15.422 1 94 95 GLN A O 1
ATOM 753 N N . LEU A 1 96 ? 4.867 -10.953 -14.32 1 96.56 96 LEU A N 1
ATOM 754 C CA . LEU A 1 96 ? 5.738 -10.531 -13.227 1 96.56 96 LEU A CA 1
ATOM 755 C C . LEU A 1 96 ? 5.402 -11.281 -11.945 1 96.56 96 LEU A C 1
ATOM 757 O O . LEU A 1 96 ? 4.262 -11.25 -11.484 1 96.56 96 LEU A O 1
ATOM 761 N N . MET A 1 97 ? 6.375 -11.93 -11.383 1 95.12 97 MET A N 1
ATOM 762 C CA . MET A 1 97 ? 6.246 -12.578 -10.078 1 95.12 97 MET A CA 1
ATOM 763 C C . MET A 1 97 ? 6.887 -11.727 -8.984 1 95.12 97 MET A C 1
ATOM 765 O O . MET A 1 97 ? 8.094 -11.469 -9.023 1 95.12 97 MET A O 1
ATOM 769 N N . ILE A 1 98 ? 6.113 -11.398 -8.055 1 96.75 98 ILE A N 1
ATOM 770 C CA . ILE A 1 98 ? 6.559 -10.453 -7.035 1 96.75 98 ILE A CA 1
ATOM 771 C C . ILE A 1 98 ? 6.828 -11.195 -5.73 1 96.75 98 ILE A C 1
ATOM 773 O O . ILE A 1 98 ? 6.035 -12.055 -5.32 1 96.75 98 ILE A O 1
ATOM 777 N N . SER A 1 99 ? 7.961 -10.883 -5.113 1 95.31 99 SER A N 1
ATOM 778 C CA . SER A 1 99 ? 8.336 -11.445 -3.82 1 95.31 99 SER A CA 1
ATOM 779 C C . SER A 1 99 ? 8.758 -10.352 -2.844 1 95.31 99 SER A C 1
ATOM 781 O O . SER A 1 99 ? 9.305 -9.328 -3.25 1 95.31 99 SER A O 1
ATOM 783 N N . CYS A 1 100 ? 8.477 -10.617 -1.608 1 94.81 100 CYS A N 1
ATOM 784 C CA . CYS A 1 100 ? 8.766 -9.656 -0.549 1 94.81 100 CYS A CA 1
ATOM 785 C C . CYS A 1 100 ? 9.773 -10.234 0.442 1 94.81 100 CYS A C 1
ATOM 787 O O . CYS A 1 100 ? 9.602 -11.352 0.929 1 94.81 100 CYS A O 1
ATOM 789 N N . THR A 1 101 ? 10.781 -9.406 0.831 1 92.75 101 THR A N 1
ATOM 790 C CA . THR A 1 101 ? 11.891 -9.93 1.622 1 92.75 101 THR A CA 1
ATOM 791 C C . THR A 1 101 ? 11.719 -9.562 3.096 1 92.75 101 THR A C 1
ATOM 793 O O . THR A 1 101 ? 12.391 -10.141 3.959 1 92.75 101 THR A O 1
ATOM 796 N N . ASN A 1 102 ? 10.891 -8.523 3.373 1 86.75 102 ASN A N 1
ATOM 797 C CA . ASN A 1 102 ? 10.789 -7.953 4.711 1 86.75 102 ASN A CA 1
ATOM 798 C C . ASN A 1 102 ? 12.148 -7.496 5.234 1 86.75 102 ASN A C 1
ATOM 800 O O . ASN A 1 102 ? 12.461 -7.691 6.41 1 86.75 102 ASN A O 1
ATOM 804 N N . ASN A 1 103 ? 13.008 -7.055 4.355 1 86.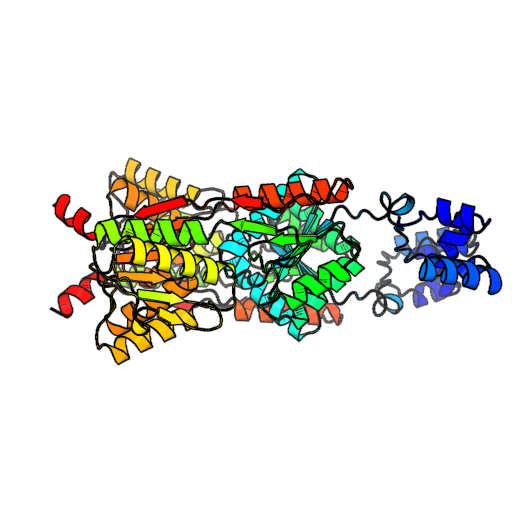56 103 ASN A N 1
ATOM 805 C CA . ASN A 1 103 ? 14.328 -6.5 4.633 1 86.56 103 ASN A CA 1
ATOM 806 C C . ASN A 1 103 ? 15.266 -7.555 5.203 1 86.56 103 ASN A C 1
ATOM 808 O O . ASN A 1 103 ? 16.234 -7.223 5.898 1 86.56 103 ASN A O 1
ATOM 812 N N . ASP A 1 104 ? 14.969 -8.781 4.969 1 90.31 104 ASP A N 1
ATOM 813 C CA . ASP A 1 104 ? 15.844 -9.875 5.379 1 90.31 104 ASP A CA 1
ATOM 814 C C . ASP A 1 104 ? 16.828 -10.242 4.27 1 90.31 104 ASP A C 1
ATOM 816 O O . ASP A 1 104 ? 16.422 -10.82 3.25 1 90.31 104 ASP A O 1
ATOM 820 N N . THR A 1 105 ? 18.062 -9.977 4.535 1 91.19 105 THR A N 1
ATOM 821 C CA . THR A 1 105 ? 19.094 -10.156 3.518 1 91.19 105 THR A CA 1
ATOM 822 C C . THR A 1 105 ? 19.203 -11.625 3.115 1 91.19 105 THR A C 1
ATOM 824 O O . THR A 1 105 ? 19.297 -11.938 1.928 1 91.19 105 THR A O 1
ATOM 827 N N . ALA A 1 106 ? 19.219 -12.492 4.086 1 91.88 106 ALA A N 1
ATOM 828 C CA . ALA A 1 106 ? 19.328 -13.922 3.799 1 91.88 106 ALA A CA 1
ATOM 829 C C . ALA A 1 106 ? 18.141 -14.398 2.963 1 91.88 106 ALA A C 1
ATOM 831 O O . ALA A 1 106 ? 18.312 -15.188 2.027 1 91.88 106 ALA A O 1
ATOM 832 N N . TYR A 1 107 ? 17.047 -13.883 3.311 1 92.62 107 TYR A N 1
ATOM 833 C CA . TYR A 1 107 ? 15.852 -14.273 2.574 1 92.62 107 TYR A CA 1
ATOM 834 C C . TYR A 1 107 ? 15.859 -13.688 1.166 1 92.62 107 TYR A C 1
ATOM 836 O O . TYR A 1 107 ? 15.406 -14.336 0.218 1 92.62 107 TYR A O 1
ATOM 844 N N . GLU A 1 108 ? 16.344 -12.477 1.024 1 95.06 108 GLU A N 1
ATOM 845 C CA . GLU A 1 108 ? 16.516 -11.875 -0.299 1 95.06 108 GLU A CA 1
ATOM 846 C C . GLU A 1 108 ? 17.328 -12.781 -1.212 1 95.06 108 GLU A C 1
ATOM 848 O O . GLU A 1 108 ? 16.953 -13.031 -2.355 1 95.06 108 GLU A O 1
ATOM 853 N N . ASN A 1 109 ? 18.422 -13.273 -0.668 1 93.06 109 ASN A N 1
ATOM 854 C CA . ASN A 1 109 ? 19.297 -14.172 -1.429 1 93.06 109 ASN A CA 1
ATOM 855 C C . ASN A 1 109 ? 18.547 -15.438 -1.853 1 93.06 109 ASN A C 1
ATOM 857 O O . ASN A 1 109 ? 18.672 -15.883 -2.996 1 93.06 109 ASN A O 1
ATOM 861 N N . LEU A 1 110 ? 17.828 -15.93 -0.92 1 91 110 LEU A N 1
ATOM 862 C CA . LEU A 1 110 ? 17.047 -17.125 -1.203 1 91 110 LEU A CA 1
ATOM 863 C C . LEU A 1 110 ? 16.031 -16.875 -2.311 1 91 110 LEU A C 1
ATOM 865 O O . LEU A 1 110 ? 15.844 -17.703 -3.197 1 91 110 LEU A O 1
ATOM 869 N N . LEU A 1 111 ? 15.398 -15.75 -2.291 1 93.56 111 LEU A N 1
ATOM 870 C CA . LEU A 1 111 ? 14.367 -15.43 -3.268 1 93.56 111 LEU A CA 1
ATOM 871 C C . LEU A 1 111 ? 14.969 -15.242 -4.656 1 93.56 111 LEU A C 1
ATOM 873 O O . LEU A 1 111 ? 14.422 -15.742 -5.645 1 93.56 111 LEU A O 1
ATOM 877 N N . VAL A 1 112 ? 16.062 -14.531 -4.738 1 95.44 112 VAL A N 1
ATOM 878 C CA . VAL A 1 112 ? 16.719 -14.312 -6.02 1 95.44 112 VAL A CA 1
ATOM 879 C C . VAL A 1 112 ? 17.156 -15.648 -6.617 1 95.44 112 VAL A C 1
ATOM 881 O O . VAL A 1 112 ? 16.922 -15.914 -7.801 1 95.44 112 VAL A O 1
ATOM 884 N N . LYS A 1 113 ? 17.688 -16.5 -5.816 1 91.81 113 LYS A N 1
ATOM 885 C CA . LYS A 1 113 ? 18.125 -17.828 -6.273 1 91.81 113 LYS A CA 1
ATOM 886 C C . LYS A 1 113 ? 16.922 -18.672 -6.715 1 91.81 113 LYS A C 1
ATOM 888 O O . LYS A 1 113 ? 17 -19.375 -7.723 1 91.81 113 LYS A O 1
ATOM 893 N N . SER A 1 114 ? 15.914 -18.578 -5.926 1 89.94 114 SER A N 1
ATOM 894 C CA . SER A 1 114 ? 14.711 -19.312 -6.258 1 89.94 114 SER A CA 1
ATOM 895 C C . SER A 1 114 ? 14.148 -18.906 -7.613 1 89.94 114 SER A C 1
ATOM 897 O O . SER A 1 114 ? 13.766 -19.75 -8.422 1 89.94 114 SER A O 1
ATOM 899 N N . LEU A 1 115 ? 14.062 -17.609 -7.875 1 92.75 115 LEU A N 1
ATOM 900 C CA . LEU A 1 115 ? 13.578 -17.094 -9.148 1 92.75 115 LEU A CA 1
ATOM 901 C C . LEU A 1 115 ? 14.477 -17.547 -10.297 1 92.75 115 LEU A C 1
ATOM 903 O O . LEU A 1 115 ? 13.984 -17.922 -11.367 1 92.75 115 LEU A O 1
ATOM 907 N N . GLU A 1 116 ? 15.734 -17.531 -10.023 1 90.25 116 GLU A N 1
ATOM 908 C CA . GLU A 1 116 ? 16.688 -18.031 -11.016 1 90.25 116 GLU A CA 1
ATOM 909 C C . GLU A 1 116 ? 16.422 -19.5 -11.336 1 90.25 116 GLU A C 1
ATOM 911 O O . GLU A 1 116 ? 16.375 -19.891 -12.508 1 90.25 116 GLU A O 1
ATOM 916 N N . ASN A 1 117 ? 16.234 -20.266 -10.305 1 85 117 ASN A N 1
ATOM 917 C CA . ASN A 1 117 ? 16.016 -21.703 -10.461 1 85 117 ASN A CA 1
ATOM 918 C C . ASN A 1 117 ? 14.711 -21.984 -11.211 1 85 117 ASN A C 1
ATOM 920 O O . ASN A 1 117 ? 14.586 -23.016 -11.867 1 85 117 ASN A O 1
ATOM 924 N N . ARG A 1 118 ? 13.875 -21.078 -11.141 1 84 118 ARG A N 1
ATOM 925 C CA . ARG A 1 118 ? 12.602 -21.219 -11.836 1 84 118 ARG A CA 1
ATOM 926 C C . ARG A 1 118 ? 12.695 -20.719 -13.266 1 84 118 ARG A C 1
ATOM 928 O O . ARG A 1 118 ? 11.688 -20.641 -13.969 1 84 118 ARG A O 1
ATOM 935 N N . ASN A 1 119 ? 13.797 -20.266 -13.617 1 87.81 119 ASN A N 1
ATOM 936 C CA . ASN A 1 119 ? 14.18 -19.891 -14.984 1 87.81 119 ASN A CA 1
ATOM 937 C C . ASN A 1 119 ? 13.406 -18.672 -15.469 1 87.81 119 ASN A C 1
ATOM 939 O O . ASN A 1 119 ? 12.961 -18.641 -16.609 1 87.81 119 ASN A O 1
ATOM 943 N N . VAL A 1 120 ? 13.156 -17.75 -14.555 1 92.75 120 VAL A N 1
ATOM 944 C CA . VAL A 1 120 ? 12.617 -16.484 -15.031 1 92.75 120 VAL A CA 1
ATOM 945 C C . VAL A 1 120 ? 13.578 -15.844 -16.031 1 92.75 120 VAL A C 1
ATOM 947 O O . VAL A 1 120 ? 14.758 -16.188 -16.062 1 92.75 120 VAL A O 1
ATOM 950 N N . ASP A 1 121 ? 13.047 -14.953 -16.844 1 94.56 121 ASP A N 1
ATOM 951 C CA . ASP A 1 121 ? 13.859 -14.375 -17.906 1 94.56 121 ASP A CA 1
ATOM 952 C C . ASP A 1 121 ? 14.734 -13.234 -17.375 1 94.56 121 ASP A C 1
ATOM 954 O O . ASP A 1 121 ? 15.734 -12.883 -18 1 94.56 121 ASP A O 1
ATOM 958 N N . GLY A 1 122 ? 14.398 -12.648 -16.344 1 96.56 122 GLY A N 1
ATOM 959 C CA . GLY A 1 122 ? 15.109 -11.57 -15.68 1 96.56 122 GLY A CA 1
ATOM 960 C C . GLY A 1 122 ? 14.547 -11.234 -14.312 1 96.56 122 GLY A C 1
ATOM 961 O O . GLY A 1 122 ? 13.43 -11.641 -13.977 1 96.56 122 GLY A O 1
ATOM 962 N N . ILE A 1 123 ? 15.367 -10.539 -13.484 1 97.81 123 ILE A N 1
ATOM 963 C CA . ILE A 1 123 ? 14.945 -10.258 -12.117 1 97.81 123 ILE A CA 1
ATOM 964 C C . ILE A 1 123 ? 15.18 -8.781 -11.797 1 97.81 123 ILE A C 1
ATOM 966 O O . ILE A 1 123 ? 16.266 -8.25 -12.047 1 97.81 123 ILE A O 1
ATOM 970 N N . PHE A 1 124 ? 14.156 -8.125 -11.359 1 98.5 124 PHE A N 1
ATOM 971 C CA . PHE A 1 124 ? 14.266 -6.816 -10.727 1 98.5 124 PHE A CA 1
ATOM 972 C C . PHE A 1 124 ? 14.5 -6.961 -9.234 1 98.5 124 PHE A C 1
ATOM 974 O O . PHE A 1 124 ? 13.859 -7.777 -8.57 1 98.5 124 PHE A O 1
ATOM 981 N N . VAL A 1 125 ? 15.453 -6.117 -8.648 1 98.25 125 VAL A N 1
ATOM 982 C CA . VAL A 1 125 ? 15.773 -6.293 -7.238 1 98.25 125 VAL A CA 1
ATOM 983 C C . VAL A 1 125 ? 15.914 -4.93 -6.566 1 98.25 125 VAL A C 1
ATOM 985 O O . VAL A 1 125 ? 16.609 -4.051 -7.07 1 98.25 125 VAL A O 1
ATOM 988 N N . VAL A 1 126 ? 15.211 -4.746 -5.516 1 97.69 126 VAL A N 1
ATOM 989 C CA . VAL A 1 126 ? 15.562 -3.701 -4.559 1 97.69 126 VAL A CA 1
ATOM 990 C C . VAL A 1 126 ? 16.469 -4.273 -3.475 1 97.69 126 VAL A C 1
ATOM 992 O O . VAL A 1 126 ? 15.992 -4.859 -2.5 1 97.69 126 VAL A O 1
ATOM 995 N N . SER A 1 127 ? 17.703 -4.051 -3.625 1 96.19 127 SER A N 1
ATOM 996 C CA . SER A 1 127 ? 18.703 -4.711 -2.787 1 96.19 127 SER A CA 1
ATOM 997 C C . SER A 1 127 ? 18.656 -4.191 -1.355 1 96.19 127 SER A C 1
ATOM 999 O O . SER A 1 127 ? 18.469 -2.994 -1.131 1 96.19 127 SER A O 1
ATOM 1001 N N . THR A 1 128 ? 18.922 -5.07 -0.438 1 93.81 128 THR A N 1
ATOM 1002 C CA . THR A 1 128 ? 18.953 -4.715 0.977 1 93.81 128 THR A CA 1
ATOM 1003 C C . THR A 1 128 ? 20.25 -3.996 1.329 1 93.81 128 THR A C 1
ATOM 1005 O O . THR A 1 128 ? 20.266 -3.08 2.154 1 93.81 128 THR A O 1
ATOM 1008 N N . ASN A 1 129 ? 21.359 -4.449 0.672 1 94.5 129 ASN A N 1
ATOM 1009 C CA . ASN A 1 129 ? 22.641 -3.836 0.939 1 94.5 129 ASN A CA 1
ATOM 1010 C C . ASN A 1 129 ? 23.609 -4.039 -0.225 1 94.5 129 ASN A C 1
ATOM 1012 O O . ASN A 1 129 ? 23.297 -4.727 -1.195 1 94.5 129 ASN A O 1
ATOM 1016 N N . ALA A 1 130 ? 24.75 -3.412 -0.091 1 95.44 130 ALA A N 1
ATOM 1017 C CA . ALA A 1 130 ? 25.75 -3.432 -1.152 1 95.44 130 ALA A CA 1
ATOM 1018 C C . ALA A 1 130 ? 26.312 -4.836 -1.354 1 95.44 130 ALA A C 1
ATOM 1020 O O . ALA A 1 130 ? 26.578 -5.254 -2.484 1 95.44 130 ALA A O 1
ATOM 1021 N 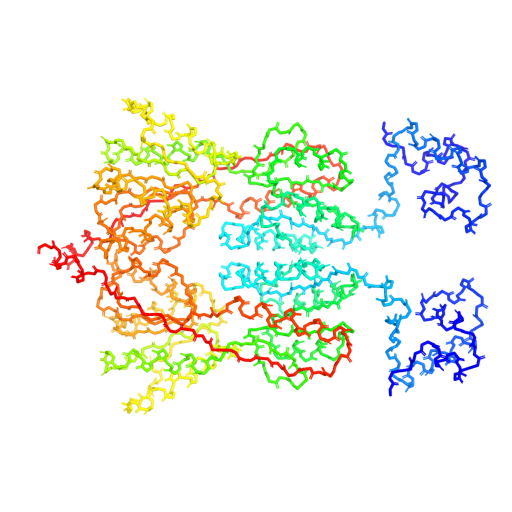N . THR A 1 131 ? 26.453 -5.531 -0.283 1 95.31 131 THR A N 1
ATOM 1022 C CA . THR A 1 131 ? 27.031 -6.867 -0.345 1 95.31 131 THR A CA 1
ATOM 1023 C C . THR A 1 131 ? 26.141 -7.812 -1.138 1 95.31 131 THR A C 1
ATOM 1025 O O . THR A 1 131 ? 26.609 -8.547 -2.004 1 95.31 131 THR A O 1
ATOM 1028 N N . SER A 1 132 ? 24.891 -7.789 -0.858 1 94.06 132 SER A N 1
ATOM 1029 C CA . SER A 1 132 ? 23.953 -8.625 -1.587 1 94.06 132 SER A CA 1
ATOM 1030 C C . SER A 1 132 ? 23.906 -8.25 -3.064 1 94.06 132 SER A C 1
ATOM 1032 O O . SER A 1 132 ? 23.875 -9.125 -3.932 1 94.06 132 SER A O 1
ATOM 1034 N N . GLN A 1 133 ? 23.875 -6.984 -3.324 1 94.19 133 GLN A N 1
ATOM 1035 C CA . GLN A 1 133 ? 23.844 -6.504 -4.703 1 94.19 133 GLN A CA 1
ATOM 1036 C C . GLN A 1 133 ? 25.031 -7.012 -5.492 1 94.19 133 GLN A C 1
ATOM 1038 O O . GLN A 1 133 ? 24.891 -7.527 -6.602 1 94.19 133 GLN A O 1
ATOM 1043 N N . ALA A 1 134 ? 26.219 -6.918 -4.926 1 94.62 134 ALA A N 1
ATOM 1044 C CA . ALA A 1 134 ? 27.453 -7.395 -5.559 1 94.62 134 ALA A CA 1
ATOM 1045 C C . ALA A 1 134 ? 27.406 -8.906 -5.766 1 94.62 134 ALA A C 1
ATOM 1047 O O . ALA A 1 134 ? 27.859 -9.406 -6.801 1 94.62 134 ALA A O 1
ATOM 1048 N N . HIS A 1 135 ? 26.859 -9.539 -4.781 1 94 135 HIS A N 1
ATOM 1049 C CA . HIS A 1 135 ? 26.75 -10.992 -4.852 1 94 135 HIS A CA 1
ATOM 1050 C C . HIS A 1 135 ? 25.906 -11.43 -6.047 1 94 135 HIS A C 1
ATOM 1052 O O . HIS A 1 135 ? 26.297 -12.328 -6.789 1 94 135 HIS A O 1
ATOM 1058 N N . TYR A 1 136 ? 24.812 -10.812 -6.27 1 93.19 136 TYR A N 1
ATOM 1059 C CA . TYR A 1 136 ? 23.922 -11.164 -7.379 1 93.19 136 TYR A CA 1
ATOM 1060 C C . TYR A 1 136 ? 24.609 -10.891 -8.719 1 93.19 136 TYR A C 1
ATOM 1062 O O . TYR A 1 136 ? 24.5 -11.703 -9.641 1 93.19 136 TYR A O 1
ATOM 1070 N N . LEU A 1 137 ? 25.234 -9.75 -8.812 1 90.81 137 LEU A N 1
ATOM 1071 C CA . LEU A 1 137 ? 25.922 -9.383 -10.047 1 90.81 137 LEU A CA 1
ATOM 1072 C C . LEU A 1 137 ? 26.969 -10.422 -10.43 1 90.81 137 LEU A C 1
ATOM 1074 O O . LEU A 1 137 ? 27.156 -10.719 -11.617 1 90.81 137 LEU A O 1
ATOM 1078 N N . LYS A 1 138 ? 27.531 -10.984 -9.43 1 91.5 138 LYS A N 1
ATOM 1079 C CA . LYS A 1 138 ? 28.625 -11.93 -9.656 1 91.5 138 LYS A CA 1
ATOM 1080 C C . LYS A 1 138 ? 28.094 -13.328 -9.938 1 91.5 138 LYS A C 1
ATOM 1082 O O . LYS A 1 138 ? 28.672 -14.07 -10.734 1 91.5 138 LYS A O 1
ATOM 1087 N N . HIS A 1 139 ? 26.953 -13.656 -9.344 1 91.31 139 HIS A N 1
ATOM 1088 C CA . HIS A 1 139 ? 26.625 -15.078 -9.305 1 91.31 139 HIS A CA 1
ATOM 1089 C C . HIS A 1 139 ? 25.328 -15.367 -10.047 1 91.31 139 HIS A C 1
ATOM 1091 O O . HIS A 1 139 ? 25.078 -16.516 -10.438 1 91.31 139 HIS A O 1
ATOM 1097 N N . CYS A 1 140 ? 24.469 -14.344 -10.188 1 91 140 CYS A N 1
ATOM 1098 C CA . CYS A 1 140 ? 23.203 -14.586 -10.859 1 91 140 CYS A CA 1
ATOM 1099 C C . CYS A 1 140 ? 23.375 -14.656 -12.367 1 91 140 CYS A C 1
ATOM 1101 O O . CYS A 1 140 ? 24 -13.766 -12.961 1 91 140 CYS A O 1
ATOM 1103 N N . LEU A 1 141 ? 22.812 -15.641 -12.984 1 88.75 141 LEU A N 1
ATOM 1104 C CA . LEU A 1 141 ? 23.016 -15.883 -14.414 1 88.75 141 LEU A CA 1
ATOM 1105 C C . LEU A 1 141 ? 21.938 -15.195 -15.242 1 88.75 141 LEU A C 1
ATOM 1107 O O . LEU A 1 141 ? 22.016 -15.188 -16.469 1 88.75 141 LEU A O 1
ATOM 1111 N N . LYS A 1 142 ? 20.938 -14.688 -14.602 1 92.94 142 LYS A N 1
ATOM 1112 C CA . LYS A 1 142 ? 19.859 -13.984 -15.281 1 92.94 142 LYS A CA 1
ATOM 1113 C C . LYS A 1 142 ? 20.094 -12.484 -15.305 1 92.94 142 LYS A C 1
ATOM 1115 O O . LYS A 1 142 ? 20.766 -11.938 -14.43 1 92.94 142 LYS A O 1
ATOM 1120 N N . PRO A 1 143 ? 19.594 -11.773 -16.375 1 94.75 143 PRO A N 1
ATOM 1121 C CA . PRO A 1 143 ? 19.656 -10.312 -16.359 1 94.75 143 PRO A CA 1
ATOM 1122 C C . PRO A 1 143 ? 19.078 -9.703 -15.094 1 94.75 143 PRO A C 1
ATOM 1124 O O . PRO A 1 143 ? 18.031 -10.172 -14.609 1 94.75 143 PRO A O 1
ATOM 1127 N N . LEU A 1 144 ? 19.828 -8.727 -14.562 1 95.75 144 LEU A N 1
ATOM 1128 C CA . LEU A 1 144 ? 19.406 -8.047 -13.336 1 95.75 144 LEU A CA 1
ATOM 1129 C C . LEU A 1 144 ? 19.219 -6.551 -13.578 1 95.75 144 LEU A C 1
ATOM 1131 O O . LEU A 1 144 ? 20.016 -5.926 -14.273 1 95.75 144 LEU A O 1
ATOM 1135 N N . VAL A 1 145 ? 18.203 -5.984 -13.102 1 97.38 145 VAL A N 1
ATOM 1136 C CA . VAL A 1 145 ? 18 -4.547 -12.977 1 97.38 145 VAL A CA 1
ATOM 1137 C C . VAL A 1 145 ? 17.688 -4.188 -11.523 1 97.38 145 VAL A C 1
ATOM 1139 O O . VAL A 1 145 ? 16.797 -4.766 -10.906 1 97.38 145 VAL A O 1
ATOM 1142 N N . PHE A 1 146 ? 18.484 -3.297 -10.977 1 97.81 146 PHE A N 1
ATOM 1143 C CA . PHE A 1 146 ? 18.297 -2.885 -9.586 1 97.81 146 PHE A CA 1
ATOM 1144 C C . PHE A 1 146 ? 17.453 -1.626 -9.5 1 97.81 146 PHE A C 1
ATOM 1146 O O . PHE A 1 146 ? 17.562 -0.733 -10.344 1 97.81 146 PHE A O 1
ATOM 1153 N N . LEU A 1 147 ? 16.641 -1.566 -8.477 1 98.25 147 LEU A N 1
ATOM 1154 C CA . LEU A 1 147 ? 15.672 -0.479 -8.352 1 98.25 147 LEU A CA 1
ATOM 1155 C C . LEU A 1 147 ? 15.852 0.255 -7.027 1 98.25 147 LEU A C 1
ATOM 1157 O O . LEU A 1 147 ? 16.234 -0.349 -6.027 1 98.25 147 LEU A O 1
ATOM 1161 N N . ASP A 1 148 ? 15.57 1.603 -6.945 1 97.19 148 ASP A N 1
ATOM 1162 C CA . ASP A 1 148 ? 15.328 2.457 -5.789 1 97.19 148 ASP A CA 1
ATOM 1163 C C . ASP A 1 148 ? 16.625 2.758 -5.047 1 97.19 148 ASP A C 1
ATOM 1165 O O . ASP A 1 148 ? 16.844 3.891 -4.613 1 97.19 148 ASP A O 1
ATOM 1169 N N . ARG A 1 149 ? 17.516 1.709 -4.91 1 96.62 149 ARG A N 1
ATOM 1170 C CA . ARG A 1 149 ? 18.703 1.835 -4.078 1 96.62 149 ARG A CA 1
ATOM 1171 C C . ARG A 1 149 ? 19.969 1.593 -4.891 1 96.62 149 ARG A C 1
ATOM 1173 O O . ARG A 1 149 ? 20.234 0.466 -5.316 1 96.62 149 ARG A O 1
ATOM 1180 N N . ASP A 1 150 ? 20.719 2.607 -5.062 1 96.62 150 ASP A N 1
ATOM 1181 C CA . ASP A 1 150 ? 22.016 2.525 -5.734 1 96.62 150 ASP A CA 1
ATOM 1182 C C . ASP A 1 150 ? 23.156 2.553 -4.727 1 96.62 150 ASP A C 1
ATOM 1184 O O . ASP A 1 150 ? 23.5 3.609 -4.184 1 96.62 150 ASP A O 1
ATOM 1188 N N . PHE A 1 151 ? 23.781 1.469 -4.52 1 96.12 151 PHE A N 1
ATOM 1189 C CA . PHE A 1 151 ? 24.844 1.339 -3.531 1 96.12 151 PHE A CA 1
ATOM 1190 C C . PHE A 1 151 ? 26.203 1.646 -4.156 1 96.12 151 PHE A C 1
ATOM 1192 O O . PHE A 1 151 ? 27.234 1.52 -3.498 1 96.12 151 PHE A O 1
ATOM 1199 N N . GLY A 1 152 ? 26.234 1.985 -5.434 1 94.62 152 GLY A N 1
ATOM 1200 C CA . GLY A 1 152 ? 27.469 2.326 -6.121 1 94.62 152 GLY A CA 1
ATOM 1201 C C . GLY A 1 152 ? 28.297 1.112 -6.5 1 94.62 152 GLY A C 1
ATOM 1202 O O . GLY A 1 152 ? 29.516 1.215 -6.688 1 94.62 152 GLY A O 1
ATOM 1203 N N . VAL A 1 153 ? 27.672 -0.029 -6.531 1 94.44 153 VAL A N 1
ATOM 1204 C CA . VAL A 1 153 ? 28.375 -1.252 -6.898 1 94.44 153 VAL A CA 1
ATOM 1205 C C . VAL A 1 153 ? 28.688 -1.24 -8.391 1 94.44 153 VAL A C 1
ATOM 1207 O O . VAL A 1 153 ? 27.812 -0.961 -9.211 1 94.44 153 VAL A O 1
ATOM 1210 N N . GLU A 1 154 ? 29.875 -1.555 -8.711 1 92.12 154 GLU A N 1
ATOM 1211 C CA . GLU A 1 154 ? 30.312 -1.558 -10.109 1 92.12 154 GLU A CA 1
ATOM 1212 C C . GLU A 1 154 ? 29.516 -2.568 -10.93 1 92.12 154 GLU A C 1
ATOM 1214 O O . GLU A 1 154 ? 29.312 -3.707 -10.5 1 92.12 154 GLU A O 1
ATOM 1219 N N . GLY A 1 155 ? 29.047 -2.104 -12.039 1 91.31 155 GLY A N 1
ATOM 1220 C CA . GLY A 1 155 ? 28.344 -2.994 -12.945 1 91.31 155 GLY A CA 1
ATOM 1221 C C . GLY A 1 155 ? 26.844 -3.043 -12.688 1 91.31 155 GLY A C 1
ATOM 1222 O O . GLY A 1 155 ? 26.094 -3.594 -13.5 1 91.31 155 GLY A O 1
ATOM 1223 N N . ALA A 1 156 ? 26.453 -2.445 -11.609 1 93.56 156 ALA A N 1
ATOM 1224 C CA . ALA A 1 156 ? 25.031 -2.486 -11.273 1 93.56 156 ALA A CA 1
ATOM 1225 C C . ALA A 1 156 ? 24.234 -1.505 -12.125 1 93.56 156 ALA A C 1
ATOM 1227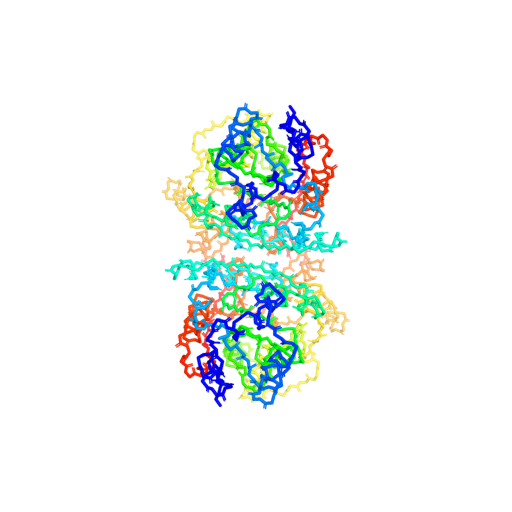 O O . ALA A 1 156 ? 24.547 -0.313 -12.172 1 93.56 156 ALA A O 1
ATOM 1228 N N . CYS A 1 157 ? 23.266 -1.982 -12.844 1 94.94 157 CYS A N 1
ATOM 1229 C CA . CYS A 1 157 ? 22.297 -1.16 -13.555 1 94.94 157 CYS A CA 1
ATOM 1230 C C . CYS A 1 157 ? 21.125 -0.784 -12.648 1 94.94 157 CYS A C 1
ATOM 1232 O O . CYS A 1 157 ? 20.266 -1.617 -12.359 1 94.94 157 CYS A O 1
ATOM 1234 N N . CYS A 1 158 ? 21.094 0.457 -12.266 1 96.69 158 CYS A N 1
ATOM 1235 C CA . CYS A 1 158 ? 20.125 0.89 -11.273 1 96.69 158 CYS A CA 1
ATOM 1236 C C . CYS A 1 158 ? 19.156 1.915 -11.867 1 96.69 158 CYS A C 1
ATOM 1238 O O . CYS A 1 158 ? 19.578 2.789 -12.633 1 96.69 158 CYS A O 1
ATOM 1240 N N . VAL A 1 159 ? 17.922 1.765 -11.625 1 98.12 159 VAL A N 1
ATOM 1241 C CA . VAL A 1 159 ? 16.891 2.764 -11.875 1 98.12 159 VAL A CA 1
ATOM 1242 C C . VAL A 1 159 ? 16.484 3.424 -10.562 1 98.12 159 VAL A C 1
ATOM 1244 O O . VAL A 1 159 ? 15.906 2.773 -9.688 1 98.12 159 VAL A O 1
ATOM 1247 N N . VAL A 1 160 ? 16.797 4.73 -10.398 1 98.12 160 VAL A N 1
ATOM 1248 C CA . VAL A 1 160 ? 16.625 5.375 -9.109 1 98.12 160 VAL A CA 1
ATOM 1249 C C . VAL A 1 160 ? 16.109 6.797 -9.305 1 98.12 160 VAL A C 1
ATOM 1251 O O . VAL A 1 160 ? 16.141 7.328 -10.414 1 98.12 160 VAL A O 1
ATOM 1254 N N . THR A 1 161 ? 15.547 7.367 -8.281 1 98.44 161 THR A N 1
ATOM 1255 C CA . THR A 1 161 ? 15.242 8.789 -8.203 1 98.44 161 THR A CA 1
ATOM 1256 C C . THR A 1 161 ? 16.469 9.586 -7.742 1 98.44 161 THR A C 1
ATOM 1258 O O . THR A 1 161 ? 17.281 9.086 -6.957 1 98.44 161 THR A O 1
ATOM 1261 N N . ASP A 1 162 ? 16.656 10.773 -8.242 1 98.5 162 ASP A N 1
ATOM 1262 C CA . ASP A 1 162 ? 17.719 11.656 -7.77 1 98.5 162 ASP A CA 1
ATOM 1263 C C . ASP A 1 162 ? 17.391 12.219 -6.387 1 98.5 162 ASP A C 1
ATOM 1265 O O . ASP A 1 162 ? 16.906 13.344 -6.27 1 98.5 162 ASP A O 1
ATOM 1269 N N . ASN A 1 163 ? 17.797 11.492 -5.414 1 98.62 163 ASN A N 1
ATOM 1270 C CA . ASN A 1 163 ? 17.422 11.812 -4.043 1 98.62 163 ASN A CA 1
ATOM 1271 C C . ASN A 1 163 ? 18.234 12.977 -3.49 1 98.62 163 ASN A C 1
ATOM 1273 O O . ASN A 1 163 ? 17.797 13.672 -2.576 1 98.62 163 ASN A O 1
ATOM 1277 N N . VAL A 1 164 ? 19.453 13.203 -3.988 1 98.75 164 VAL A N 1
ATOM 1278 C CA . VAL A 1 164 ? 20.203 14.391 -3.58 1 98.75 164 VAL A CA 1
ATOM 1279 C C . VAL A 1 164 ? 19.469 15.648 -4.035 1 98.75 164 VAL A C 1
ATOM 1281 O O . VAL A 1 164 ? 19.25 16.562 -3.24 1 98.75 164 VAL A O 1
ATOM 1284 N N . ASP A 1 165 ? 19.078 15.594 -5.27 1 98.81 165 ASP A N 1
ATOM 1285 C CA . ASP A 1 165 ? 18.281 16.703 -5.797 1 98.81 165 ASP A CA 1
ATOM 1286 C C . ASP A 1 165 ? 17 16.875 -5.004 1 98.81 165 ASP A C 1
ATOM 1288 O O . ASP A 1 165 ? 16.609 18 -4.676 1 98.81 165 ASP A O 1
ATOM 1292 N N . SER A 1 166 ? 16.344 15.781 -4.727 1 98.88 166 SER A N 1
ATOM 1293 C CA . SER A 1 166 ? 15.086 15.82 -3.982 1 98.88 166 SER A CA 1
ATOM 1294 C C . SER A 1 166 ? 15.281 16.438 -2.605 1 98.88 166 SER A C 1
ATOM 1296 O O . SER A 1 166 ? 14.5 17.297 -2.193 1 98.88 166 SER A O 1
ATOM 1298 N N . GLY A 1 167 ? 16.328 15.945 -1.891 1 98.88 167 GLY A N 1
ATOM 1299 C CA . GLY A 1 167 ? 16.609 16.516 -0.582 1 98.88 167 GLY A CA 1
ATOM 1300 C C . GLY A 1 167 ? 16.891 18 -0.624 1 98.88 167 GLY A C 1
ATOM 1301 O O . GLY A 1 167 ? 16.406 18.75 0.228 1 98.88 167 GLY A O 1
ATOM 1302 N N . PHE A 1 168 ? 17.609 18.422 -1.627 1 98.88 168 PHE A N 1
ATOM 1303 C CA . PHE A 1 168 ? 17.969 19.828 -1.773 1 98.88 168 PHE A CA 1
ATOM 1304 C C . PHE A 1 168 ? 16.734 20.672 -2.068 1 98.88 168 PHE A C 1
ATOM 1306 O O . PHE A 1 168 ? 16.453 21.641 -1.36 1 98.88 168 PHE A O 1
ATOM 1313 N N . ARG A 1 169 ? 15.969 20.312 -3.043 1 98.88 169 ARG A N 1
ATOM 1314 C CA . ARG A 1 169 ? 14.828 21.094 -3.498 1 98.88 169 ARG A CA 1
ATOM 1315 C C . ARG A 1 169 ? 13.758 21.188 -2.42 1 98.88 169 ARG A C 1
ATOM 1317 O O . ARG A 1 169 ? 13.148 22.234 -2.219 1 98.88 169 ARG A O 1
ATOM 1324 N N . LEU A 1 170 ? 13.531 20.047 -1.738 1 98.88 170 LEU A N 1
ATOM 1325 C CA . LEU A 1 170 ? 12.562 20.031 -0.652 1 98.88 170 LEU A CA 1
ATOM 1326 C C . LEU A 1 170 ? 12.969 20.984 0.458 1 98.88 170 LEU A C 1
ATOM 1328 O O . LEU A 1 170 ? 12.18 21.844 0.871 1 98.88 170 LEU A O 1
ATOM 1332 N N . THR A 1 171 ? 14.18 20.875 0.867 1 98.88 171 THR A N 1
ATOM 1333 C CA . THR A 1 171 ? 14.688 21.688 1.971 1 98.88 171 THR A CA 1
ATOM 1334 C C . THR A 1 171 ? 14.75 23.156 1.574 1 98.88 171 THR A C 1
ATOM 1336 O O . THR A 1 171 ? 14.359 24.031 2.346 1 98.88 171 THR A O 1
ATOM 1339 N N . ASP A 1 172 ? 15.227 23.438 0.401 1 98.88 172 ASP A N 1
ATOM 1340 C CA . ASP A 1 172 ? 15.32 24.797 -0.114 1 98.88 172 ASP A CA 1
ATOM 1341 C C . ASP A 1 172 ? 13.953 25.469 -0.129 1 98.88 172 ASP A C 1
ATOM 1343 O O . ASP A 1 172 ? 13.812 26.609 0.32 1 98.88 172 ASP A O 1
ATOM 1347 N N . ALA A 1 173 ? 12.969 24.781 -0.623 1 98.81 173 ALA A N 1
ATOM 1348 C CA . ALA A 1 173 ? 11.617 25.312 -0.679 1 98.81 173 ALA A CA 1
ATOM 1349 C C . ALA A 1 173 ? 11.102 25.656 0.718 1 98.81 173 ALA A C 1
ATOM 1351 O O . ALA A 1 173 ? 10.5 26.703 0.93 1 98.81 173 ALA A O 1
ATOM 1352 N N . MET A 1 174 ? 11.352 24.75 1.646 1 98.69 174 MET A N 1
ATOM 1353 C CA . MET A 1 174 ? 10.891 24.969 3.014 1 98.69 174 MET A CA 1
ATOM 1354 C C . MET A 1 174 ? 11.625 26.156 3.646 1 98.69 174 MET A C 1
ATOM 1356 O O . MET A 1 174 ? 11.008 26.969 4.328 1 98.69 174 MET A O 1
ATOM 1360 N N . LEU A 1 175 ? 12.891 26.281 3.426 1 98.25 175 LEU A N 1
ATOM 1361 C CA . LEU A 1 175 ? 13.688 27.344 4.02 1 98.25 175 LEU A CA 1
ATOM 1362 C C . LEU A 1 175 ? 13.273 28.703 3.469 1 98.25 175 LEU A C 1
ATOM 1364 O O . LEU A 1 175 ? 13.344 29.703 4.176 1 98.25 175 LEU A O 1
ATOM 1368 N N . ASN A 1 176 ? 12.836 28.703 2.227 1 97.75 176 ASN A N 1
ATOM 1369 C CA . ASN A 1 176 ? 12.344 29.953 1.638 1 97.75 176 ASN A CA 1
ATOM 1370 C C . ASN A 1 176 ? 11.055 30.422 2.307 1 97.75 176 ASN A C 1
ATOM 1372 O O . ASN A 1 176 ? 10.703 31.594 2.232 1 97.75 176 ASN A O 1
ATOM 1376 N N . HIS A 1 177 ? 10.453 29.5 2.961 1 94.81 177 HIS A N 1
ATOM 1377 C CA . HIS A 1 177 ? 9.227 29.812 3.674 1 94.81 177 HIS A CA 1
ATOM 1378 C C . HIS A 1 177 ? 9.492 30.047 5.156 1 94.81 177 HIS A C 1
ATOM 1380 O O . HIS A 1 177 ? 8.992 31.016 5.738 1 94.81 177 HIS A O 1
ATOM 1386 N N . THR A 1 178 ? 10.289 29.234 5.797 1 92.69 178 THR A N 1
ATOM 1387 C CA . THR A 1 178 ? 10.422 29.203 7.25 1 92.69 178 THR A CA 1
ATOM 1388 C C . THR A 1 178 ? 11.555 30.125 7.707 1 92.69 178 THR A C 1
ATOM 1390 O O . THR A 1 178 ? 11.523 30.641 8.82 1 92.69 178 THR A O 1
ATOM 1393 N N . HIS A 1 179 ? 12.633 30.203 6.969 1 92.19 179 HIS A N 1
ATOM 1394 C CA . HIS A 1 179 ? 13.828 30.984 7.281 1 92.19 179 HIS A CA 1
ATOM 1395 C C . HIS A 1 179 ? 14.414 30.578 8.633 1 92.19 179 HIS A C 1
ATOM 1397 O O . HIS A 1 179 ? 14.891 31.422 9.383 1 92.19 179 HIS A O 1
ATOM 1403 N N . ALA A 1 180 ? 14.258 29.344 9 1 94.56 180 ALA A N 1
ATOM 1404 C CA . ALA A 1 180 ? 14.703 28.766 10.266 1 94.56 180 ALA A CA 1
ATOM 1405 C C . ALA A 1 180 ? 15.188 27.344 10.086 1 94.56 180 ALA A C 1
ATOM 1407 O O . ALA A 1 180 ? 14.883 26.688 9.078 1 94.56 180 ALA A O 1
ATOM 1408 N N . PRO A 1 181 ? 15.953 26.828 11.07 1 95.31 181 PRO A N 1
ATOM 1409 C CA . PRO A 1 181 ? 16.438 25.453 10.953 1 95.31 181 PRO A CA 1
ATOM 1410 C C . PRO A 1 181 ? 15.312 24.422 10.875 1 95.31 181 PRO A C 1
ATOM 1412 O O . PRO A 1 181 ? 14.266 24.609 11.508 1 95.31 181 PRO A O 1
ATOM 1415 N N . ILE A 1 182 ? 15.586 23.375 10.148 1 98.31 182 ILE A N 1
ATOM 1416 C CA . ILE A 1 182 ? 14.609 22.312 9.93 1 98.31 182 ILE A CA 1
ATOM 1417 C C . ILE A 1 182 ? 15.125 21 10.508 1 98.31 182 ILE A C 1
ATOM 1419 O O . ILE A 1 182 ? 16.25 20.578 10.211 1 98.31 182 ILE A O 1
ATOM 1423 N N . GLN A 1 183 ? 14.383 20.391 11.422 1 98.69 183 GLN A N 1
ATOM 1424 C CA . GLN A 1 183 ? 14.695 19.062 11.945 1 98.69 183 GLN A CA 1
ATOM 1425 C C . GLN A 1 183 ? 14.555 17.984 10.859 1 98.69 183 GLN A C 1
ATOM 1427 O O . GLN A 1 183 ? 13.609 18.016 10.078 1 98.69 183 GLN A O 1
ATOM 1432 N N . PHE A 1 184 ? 15.523 17.062 10.773 1 98.88 184 PHE A N 1
ATOM 1433 C CA . PHE A 1 184 ? 15.453 15.953 9.828 1 98.88 184 PHE A CA 1
ATOM 1434 C C . PHE A 1 184 ? 15.367 14.617 10.562 1 98.88 184 PHE A C 1
ATOM 1436 O O . PHE A 1 184 ? 16.25 14.289 11.359 1 98.88 184 PHE A O 1
ATOM 1443 N N . PHE A 1 185 ? 14.289 13.867 10.312 1 98.88 185 PHE A N 1
ATOM 1444 C CA . PHE A 1 185 ? 14.117 12.531 10.867 1 98.88 185 PHE A CA 1
ATOM 1445 C C . PHE A 1 185 ? 14.555 11.469 9.867 1 98.88 185 PHE A C 1
ATOM 1447 O O . PHE A 1 185 ? 13.828 11.164 8.922 1 98.88 185 PHE A O 1
ATOM 1454 N N . VAL A 1 186 ? 15.695 10.828 10.125 1 98.62 186 VAL A N 1
ATOM 1455 C CA . VAL A 1 186 ? 16.312 9.836 9.25 1 98.62 186 VAL A CA 1
ATOM 1456 C C . VAL A 1 186 ? 15.789 8.438 9.602 1 98.62 186 VAL A C 1
ATOM 1458 O O . VAL A 1 186 ? 16.125 7.895 10.656 1 98.62 186 VAL A O 1
ATOM 1461 N N . GLY A 1 187 ? 15.102 7.875 8.648 1 96.94 187 GLY A N 1
ATOM 1462 C CA . GLY A 1 187 ? 14.484 6.586 8.914 1 96.94 187 GLY A CA 1
ATOM 1463 C C . GLY A 1 187 ? 15.469 5.438 8.891 1 96.94 187 GLY A C 1
ATOM 1464 O O . GLY A 1 187 ? 15.289 4.445 9.609 1 96.94 187 GLY A O 1
ATOM 1465 N N . ASP A 1 188 ? 16.422 5.48 8.047 1 95.25 188 ASP A N 1
ATOM 1466 C CA . ASP A 1 188 ? 17.453 4.457 7.902 1 95.25 188 ASP A CA 1
ATOM 1467 C C . ASP A 1 188 ? 18.734 5.043 7.332 1 95.25 188 ASP A C 1
ATOM 1469 O O . ASP A 1 188 ? 18.844 5.258 6.121 1 95.25 188 ASP A O 1
ATOM 1473 N N . PRO A 1 189 ? 19.703 5.219 8.156 1 95.25 189 PRO A N 1
ATOM 1474 C CA . PRO A 1 189 ? 20.953 5.859 7.703 1 95.25 189 PRO A CA 1
ATOM 1475 C C . PRO A 1 189 ? 21.781 4.965 6.785 1 95.25 189 PRO A C 1
ATOM 1477 O O . PRO A 1 189 ? 22.766 5.414 6.211 1 95.25 189 PRO A O 1
ATOM 1480 N N . ASN A 1 190 ? 21.312 3.711 6.602 1 93.19 190 ASN A N 1
ATOM 1481 C CA . ASN A 1 190 ? 22.062 2.793 5.742 1 93.19 190 ASN A CA 1
ATOM 1482 C C . ASN A 1 190 ? 21.438 2.699 4.355 1 93.19 190 ASN A C 1
ATOM 1484 O O . ASN A 1 190 ? 22 2.074 3.455 1 93.19 190 ASN A O 1
ATOM 1488 N N . SER A 1 191 ? 20.328 3.201 4.148 1 94.94 191 SER A N 1
ATOM 1489 C CA . SER A 1 191 ? 19.688 3.244 2.836 1 94.94 191 SER A CA 1
ATOM 1490 C C . SER A 1 191 ? 20.281 4.352 1.972 1 94.94 191 SER A C 1
ATOM 1492 O O . SER A 1 191 ? 20.234 5.531 2.336 1 94.94 191 SER A O 1
ATOM 1494 N N . PRO A 1 192 ? 20.812 4.027 0.817 1 97.12 192 PRO A N 1
ATOM 1495 C CA . PRO A 1 192 ? 21.438 5.066 -0.011 1 97.12 192 PRO A CA 1
ATOM 1496 C C . PRO A 1 192 ? 20.453 6.16 -0.423 1 97.12 192 PRO A C 1
ATOM 1498 O O . PRO A 1 192 ? 20.844 7.324 -0.558 1 97.12 192 PRO A O 1
ATOM 1501 N N . SER A 1 193 ? 19.203 5.805 -0.63 1 97.44 193 SER A N 1
ATOM 1502 C CA . SER A 1 193 ? 18.203 6.805 -0.982 1 97.44 193 SER A CA 1
ATOM 1503 C C . SER A 1 193 ? 18.047 7.844 0.121 1 97.44 193 SER A C 1
ATOM 1505 O O . SER A 1 193 ? 18.016 9.047 -0.151 1 97.44 193 SER A O 1
ATOM 1507 N N . ILE A 1 194 ? 18.047 7.418 1.359 1 97.81 194 ILE A N 1
ATOM 1508 C CA . ILE A 1 194 ? 17.844 8.312 2.494 1 97.81 194 ILE A CA 1
ATOM 1509 C C . ILE A 1 194 ? 19.109 9.109 2.756 1 97.81 194 ILE A C 1
ATOM 1511 O O . ILE A 1 194 ? 19.062 10.305 3.072 1 97.81 194 ILE A O 1
ATOM 1515 N N . VAL A 1 195 ? 20.266 8.492 2.586 1 98 195 VAL A N 1
ATOM 1516 C CA . VAL A 1 195 ? 21.547 9.18 2.727 1 98 195 VAL A CA 1
ATOM 1517 C C . VAL A 1 195 ? 21.641 10.312 1.711 1 98 195 VAL A C 1
ATOM 1519 O O . VAL A 1 195 ? 22.062 11.422 2.045 1 98 195 VAL A O 1
ATOM 1522 N N . ASP A 1 196 ? 21.203 10.016 0.53 1 98.69 196 ASP A N 1
ATOM 1523 C CA . ASP A 1 196 ? 21.203 11.031 -0.525 1 98.69 196 ASP A CA 1
ATOM 1524 C C . ASP A 1 196 ? 20.266 12.188 -0.178 1 98.69 196 ASP A C 1
ATOM 1526 O O . ASP A 1 196 ? 20.609 13.352 -0.388 1 98.69 196 ASP A O 1
ATOM 1530 N N . ARG A 1 197 ? 19.078 11.875 0.324 1 98.81 197 ARG A N 1
ATOM 1531 C CA . ARG A 1 197 ? 18.141 12.906 0.756 1 98.81 197 ARG A CA 1
ATOM 1532 C C . ARG A 1 197 ? 18.75 13.805 1.823 1 98.81 197 ARG A C 1
ATOM 1534 O O . ARG A 1 197 ? 18.625 15.023 1.76 1 98.81 197 ARG A O 1
ATOM 1541 N N . LEU A 1 198 ? 19.422 13.18 2.756 1 98.56 198 LEU A N 1
ATOM 1542 C CA . LEU A 1 198 ? 20.094 13.914 3.816 1 98.56 198 LEU A CA 1
ATOM 1543 C C . LEU A 1 198 ? 21.203 14.789 3.246 1 98.56 198 LEU A C 1
ATOM 1545 O O . LEU A 1 198 ? 21.406 15.922 3.697 1 98.56 198 LEU A O 1
ATOM 1549 N N . THR A 1 199 ? 21.953 14.266 2.27 1 98.69 199 THR A N 1
ATOM 1550 C CA . THR A 1 199 ? 22.984 15.031 1.597 1 98.69 199 THR A CA 1
ATOM 1551 C C . THR A 1 199 ? 22.406 16.297 0.975 1 98.69 199 THR A C 1
ATOM 1553 O O . THR A 1 199 ? 22.969 17.391 1.122 1 98.69 199 THR A O 1
ATOM 1556 N N . GLY A 1 200 ? 21.266 16.125 0.307 1 98.88 200 GLY A N 1
ATOM 1557 C CA . GLY A 1 200 ? 20.594 17.281 -0.257 1 98.88 200 GLY A CA 1
ATOM 1558 C C . GLY A 1 200 ? 20.125 18.281 0.792 1 98.88 200 GLY A C 1
ATOM 1559 O O . GLY A 1 200 ? 20.266 19.5 0.61 1 98.88 200 GLY A O 1
ATOM 1560 N N . TYR A 1 201 ? 19.656 17.75 1.911 1 98.81 201 TYR A N 1
ATOM 1561 C CA . TYR A 1 201 ? 19.266 18.562 3.055 1 98.81 201 TYR A CA 1
ATOM 1562 C C . TYR A 1 201 ? 20.422 19.406 3.553 1 98.81 201 TYR A C 1
ATOM 1564 O O . TYR A 1 201 ? 20.297 20.625 3.723 1 98.81 201 TYR A O 1
ATOM 1572 N N . ARG A 1 202 ? 21.547 18.828 3.729 1 98.56 202 ARG A N 1
ATOM 1573 C CA . ARG A 1 202 ? 22.734 19.5 4.23 1 98.56 202 ARG A CA 1
ATOM 1574 C C . ARG A 1 202 ? 23.188 20.594 3.268 1 98.56 202 ARG A C 1
ATOM 1576 O O . ARG A 1 202 ? 23.562 21.688 3.697 1 98.56 202 ARG A O 1
ATOM 1583 N N . ALA A 1 203 ? 23.125 20.312 2.021 1 98.62 203 ALA A N 1
ATOM 1584 C CA . ALA A 1 203 ? 23.531 21.281 1.01 1 98.62 203 ALA A CA 1
ATOM 1585 C C . ALA A 1 203 ? 22.641 22.516 1.033 1 98.62 203 ALA A C 1
ATOM 1587 O O . ALA A 1 203 ? 23.109 23.656 0.945 1 98.62 203 ALA A O 1
ATOM 1588 N N . ALA A 1 204 ? 21.297 22.281 1.146 1 98.75 204 ALA A N 1
ATOM 1589 C CA . ALA A 1 204 ? 20.359 23.391 1.183 1 98.75 204 ALA A CA 1
ATOM 1590 C C . ALA A 1 204 ? 20.547 24.219 2.441 1 98.75 204 ALA A C 1
ATOM 1592 O O . ALA A 1 204 ? 20.531 25.453 2.379 1 98.75 204 ALA A O 1
ATOM 1593 N N . MET A 1 205 ? 20.734 23.562 3.598 1 98.38 205 MET A N 1
ATOM 1594 C CA . MET A 1 205 ? 20.984 24.281 4.848 1 98.38 205 MET A CA 1
ATOM 1595 C C . MET A 1 205 ? 22.219 25.172 4.727 1 98.38 205 MET A C 1
ATOM 1597 O O . MET A 1 205 ? 22.188 26.344 5.105 1 98.38 205 MET A O 1
ATOM 1601 N N . LYS A 1 206 ? 23.25 24.656 4.145 1 97.75 206 LYS A N 1
ATOM 1602 C CA . LYS A 1 206 ? 24.5 25.391 3.941 1 97.75 206 LYS A CA 1
ATOM 1603 C C . LYS A 1 206 ? 24.281 26.578 3.02 1 97.75 206 LYS A C 1
ATOM 1605 O O . LYS A 1 206 ? 24.766 27.688 3.303 1 97.75 206 LYS A O 1
ATOM 1610 N N . GLN A 1 207 ? 23.594 26.359 1.968 1 97.75 207 GLN A N 1
ATOM 1611 C CA . GLN A 1 207 ? 23.344 27.422 0.997 1 97.75 207 GLN A CA 1
ATOM 1612 C C . GLN A 1 207 ? 22.594 28.578 1.638 1 97.75 207 GLN A C 1
ATOM 1614 O O . GLN A 1 207 ? 22.797 29.734 1.269 1 97.75 207 GLN A O 1
ATOM 1619 N N . HIS A 1 208 ? 21.75 28.297 2.627 1 97.75 208 HIS A N 1
ATOM 1620 C CA . HIS A 1 208 ? 20.969 29.328 3.311 1 97.75 208 HIS A CA 1
ATOM 1621 C C . HIS A 1 208 ? 21.719 29.875 4.516 1 97.75 208 HIS A C 1
ATOM 1623 O O . HIS A 1 208 ? 21.156 30.656 5.297 1 97.75 208 HIS A O 1
ATOM 1629 N N . GLY A 1 209 ? 22.922 29.406 4.727 1 97.19 209 GLY A N 1
ATOM 1630 C CA . GLY A 1 209 ? 23.766 29.922 5.789 1 97.19 209 GLY A CA 1
ATOM 1631 C C . GLY A 1 209 ? 23.406 29.375 7.156 1 97.19 209 GLY A C 1
ATOM 1632 O O . GLY A 1 209 ? 23.703 30 8.18 1 97.19 209 GLY A O 1
ATOM 1633 N N . ILE A 1 210 ? 22.734 28.234 7.203 1 97.12 210 ILE A N 1
ATOM 1634 C CA . ILE A 1 210 ? 22.344 27.641 8.477 1 97.12 210 ILE A CA 1
ATOM 1635 C C . ILE A 1 210 ? 23.312 26.531 8.852 1 97.12 210 ILE A C 1
ATOM 1637 O O . ILE A 1 210 ? 23.484 25.562 8.109 1 97.12 210 ILE A O 1
ATOM 1641 N N . LYS A 1 211 ? 23.969 26.703 9.953 1 96 211 LYS A N 1
ATOM 1642 C CA . LYS A 1 211 ? 24.875 25.672 10.461 1 96 211 LYS A CA 1
ATOM 1643 C C . LYS A 1 211 ? 24.094 24.469 10.984 1 96 211 LYS A C 1
ATOM 1645 O O . LYS A 1 211 ? 23.188 24.625 11.812 1 96 211 LYS A O 1
ATOM 1650 N N . ILE A 1 212 ? 24.5 23.328 10.539 1 95.81 212 ILE A N 1
ATOM 1651 C CA . ILE A 1 212 ? 23.844 22.109 10.977 1 95.81 212 ILE A CA 1
ATOM 1652 C C . ILE A 1 212 ? 24.406 21.672 12.32 1 95.81 212 ILE A C 1
ATOM 1654 O O . ILE A 1 212 ? 25.609 21.469 12.453 1 95.81 212 ILE A O 1
ATOM 1658 N N . MET A 1 213 ? 23.547 21.562 13.234 1 95.5 213 MET A N 1
ATOM 1659 C CA . MET A 1 213 ? 23.906 21 14.531 1 95.5 213 MET A CA 1
ATOM 1660 C C . MET A 1 213 ? 23.516 19.531 14.625 1 95.5 213 MET A C 1
ATOM 1662 O O . MET A 1 213 ? 22.547 19.109 13.977 1 95.5 213 MET A O 1
ATOM 1666 N N . PRO A 1 214 ? 24.203 18.781 15.398 1 94.31 214 PRO A N 1
ATOM 1667 C CA . PRO A 1 214 ? 23.891 17.359 15.523 1 94.31 214 PRO A CA 1
ATOM 1668 C C . PRO A 1 214 ? 22.453 17.125 15.977 1 94.31 214 PRO A C 1
ATOM 1670 O O . PRO A 1 214 ? 21.828 16.141 15.562 1 94.31 214 PRO A O 1
ATOM 1673 N N . GLU A 1 215 ? 21.938 18.047 16.703 1 94.62 215 GLU A N 1
ATOM 1674 C CA . GLU A 1 215 ? 20.594 17.891 17.266 1 94.62 215 GLU A CA 1
ATOM 1675 C C . GLU A 1 215 ? 19.516 18.094 16.188 1 94.62 215 GLU A C 1
ATOM 1677 O O . GLU A 1 215 ? 18.344 17.781 16.406 1 94.62 215 GLU A O 1
ATOM 1682 N N . TYR A 1 216 ? 19.938 18.609 15.023 1 97.25 216 TYR A N 1
ATOM 1683 C CA . TYR A 1 216 ? 18.969 18.828 13.945 1 97.25 216 TYR A CA 1
ATOM 1684 C C . TYR A 1 216 ? 18.688 17.531 13.195 1 97.25 216 TYR A C 1
ATOM 1686 O O . TYR A 1 216 ? 17.781 17.484 12.352 1 97.25 216 TYR A O 1
ATOM 1694 N N . ILE A 1 217 ? 19.422 16.5 13.531 1 98.12 217 ILE A N 1
ATOM 1695 C CA . ILE A 1 217 ? 19.281 15.234 12.828 1 98.12 217 ILE A CA 1
ATOM 1696 C C . ILE A 1 217 ? 19 14.117 13.828 1 98.12 217 ILE A C 1
ATOM 1698 O O . ILE A 1 217 ? 19.797 13.867 14.734 1 98.12 217 ILE A O 1
ATOM 1702 N N . SER A 1 218 ? 17.844 13.531 13.75 1 98.12 218 SER A N 1
ATOM 1703 C CA . SER A 1 218 ? 17.5 12.312 14.477 1 98.12 218 SER A CA 1
ATOM 1704 C C . SER A 1 218 ? 17.531 11.094 13.562 1 98.12 218 SER A C 1
ATOM 1706 O O . SER A 1 218 ? 17.141 11.18 12.391 1 98.12 218 SER A O 1
ATOM 1708 N N . SER A 1 219 ? 18.016 9.945 14.07 1 97.19 219 SER A N 1
ATOM 1709 C CA . SER A 1 219 ? 18.141 8.766 13.227 1 97.19 219 SER A CA 1
ATOM 1710 C C . SER A 1 219 ? 17.578 7.527 13.914 1 97.19 219 SER A C 1
ATOM 1712 O O . SER A 1 219 ? 17.672 7.387 15.133 1 97.19 219 SER A O 1
ATOM 1714 N N . ALA A 1 220 ? 16.984 6.754 13.086 1 94.88 220 ALA A N 1
ATOM 1715 C CA . ALA A 1 220 ? 16.547 5.414 13.477 1 94.88 220 ALA A CA 1
ATOM 1716 C C . ALA A 1 220 ? 17.109 4.363 12.523 1 94.88 220 ALA A C 1
ATOM 1718 O O . ALA A 1 220 ? 18.109 4.609 11.828 1 94.88 220 ALA A O 1
ATOM 1719 N N . GLY A 1 221 ? 16.484 3.094 12.539 1 89.81 221 GLY A N 1
ATOM 1720 C CA . GLY A 1 221 ? 17.266 2.076 11.867 1 89.81 221 GLY A CA 1
ATOM 1721 C C . GLY A 1 221 ? 16.484 1.28 10.844 1 89.81 221 GLY A C 1
ATOM 1722 O O . GLY A 1 221 ? 17.062 0.597 10 1 89.81 221 GLY A O 1
ATOM 1723 N N . HIS A 1 222 ? 15.133 1.493 10.758 1 88.94 222 HIS A N 1
ATOM 1724 C CA . HIS A 1 222 ? 14.398 0.495 9.984 1 88.94 222 HIS A CA 1
ATOM 1725 C C . HIS A 1 222 ? 13.422 1.154 9.016 1 88.94 222 HIS A C 1
ATOM 1727 O O . HIS A 1 222 ? 12.758 0.469 8.242 1 88.94 222 HIS A O 1
ATOM 1733 N N . ASN A 1 223 ? 13.289 2.457 9.008 1 93.75 223 ASN A N 1
ATOM 1734 C CA . ASN A 1 223 ? 12.391 3.211 8.133 1 93.75 223 ASN A CA 1
ATOM 1735 C C . ASN A 1 223 ? 10.953 2.721 8.258 1 93.75 223 ASN A C 1
ATOM 1737 O O . ASN A 1 223 ? 10.281 2.5 7.246 1 93.75 223 ASN A O 1
ATOM 1741 N N . GLN A 1 224 ? 10.539 2.484 9.422 1 93.25 224 GLN A N 1
ATOM 1742 C CA . GLN A 1 224 ? 9.18 2.045 9.727 1 93.25 224 GLN A CA 1
ATOM 1743 C C . GLN A 1 224 ? 8.43 3.102 10.539 1 93.25 224 GLN A C 1
ATOM 1745 O O . GLN A 1 224 ? 9.039 4.047 11.047 1 93.25 224 GLN A O 1
ATOM 1750 N N . LEU A 1 225 ? 7.195 2.922 10.609 1 95.94 225 LEU A N 1
ATOM 1751 C CA . LEU A 1 225 ? 6.336 3.834 11.359 1 95.94 225 LEU A CA 1
ATOM 1752 C C . LEU A 1 225 ? 6.832 3.998 12.789 1 95.94 225 LEU A C 1
ATOM 1754 O O . LEU A 1 225 ? 6.918 5.117 13.297 1 95.94 225 LEU A O 1
ATOM 1758 N N . SER A 1 226 ? 7.234 2.922 13.445 1 96.88 226 SER A N 1
ATOM 1759 C CA . SER A 1 226 ? 7.684 2.941 14.828 1 96.88 226 SER A CA 1
ATOM 1760 C C . SER A 1 226 ? 8.938 3.791 14.992 1 96.88 226 SER A C 1
ATOM 1762 O O . SER A 1 226 ? 9.164 4.379 16.047 1 96.88 226 SER A O 1
ATOM 1764 N N . ASP A 1 227 ? 9.711 3.891 13.922 1 97.88 227 ASP A N 1
ATOM 1765 C CA . ASP A 1 227 ? 10.898 4.742 13.945 1 97.88 227 ASP A CA 1
ATOM 1766 C C . ASP A 1 227 ? 10.516 6.219 14.031 1 97.88 227 ASP A C 1
ATOM 1768 O O . ASP A 1 227 ? 11.133 6.98 14.773 1 97.88 227 ASP A O 1
ATOM 1772 N N . GLY A 1 228 ? 9.523 6.586 13.258 1 98.5 228 GLY A N 1
ATOM 1773 C CA . GLY A 1 228 ? 9.016 7.949 13.336 1 98.5 228 GLY A CA 1
ATOM 1774 C C . GLY A 1 228 ? 8.461 8.305 14.703 1 98.5 228 GLY A C 1
ATOM 1775 O O . GLY A 1 228 ? 8.695 9.406 15.203 1 98.5 228 GLY A O 1
ATOM 1776 N N . GLU A 1 229 ? 7.781 7.309 15.312 1 98.62 229 GLU A N 1
ATOM 1777 C CA . GLU A 1 229 ? 7.25 7.5 16.656 1 98.62 229 GLU A CA 1
ATOM 1778 C C . GLU A 1 229 ? 8.367 7.75 17.656 1 98.62 229 GLU A C 1
ATOM 1780 O O . GLU A 1 229 ? 8.305 8.703 18.438 1 98.62 229 GLU A O 1
ATOM 1785 N N . LYS A 1 230 ? 9.352 6.914 17.547 1 98.56 230 LYS A N 1
ATOM 1786 C CA . LYS A 1 230 ? 10.461 6.996 18.5 1 98.56 230 LYS A CA 1
ATOM 1787 C C . LYS A 1 230 ? 11.195 8.328 18.359 1 98.56 230 LYS A C 1
ATOM 1789 O O . LYS A 1 230 ? 11.461 9 19.359 1 98.56 230 LYS A O 1
ATOM 1794 N N . MET A 1 231 ? 11.477 8.734 17.172 1 98.69 231 MET A N 1
ATOM 1795 C CA . MET A 1 231 ? 12.258 9.945 16.969 1 98.69 231 MET A CA 1
ATOM 1796 C C . MET A 1 231 ? 11.484 11.18 17.406 1 98.69 231 MET A C 1
ATOM 1798 O O . MET A 1 231 ? 12.047 12.07 18.047 1 98.69 231 MET A O 1
ATOM 1802 N N . MET A 1 232 ? 10.227 11.234 17.109 1 98.81 232 MET A N 1
ATOM 1803 C CA . MET A 1 232 ? 9.414 12.375 17.547 1 98.81 232 MET A CA 1
ATOM 1804 C C . MET A 1 232 ? 9.266 12.391 19.062 1 98.81 232 MET A C 1
ATOM 1806 O O . MET A 1 232 ? 9.406 13.438 19.688 1 98.81 232 MET A O 1
ATOM 1810 N N . ALA A 1 233 ? 9 11.25 19.641 1 98.69 233 ALA A N 1
ATOM 1811 C CA . ALA A 1 233 ? 8.883 11.156 21.094 1 98.69 233 ALA A CA 1
ATOM 1812 C C . ALA A 1 233 ? 10.164 11.617 21.766 1 98.69 233 ALA A C 1
ATOM 1814 O O . ALA A 1 233 ? 10.133 12.422 22.703 1 98.69 233 ALA A O 1
ATOM 1815 N N . ASP A 1 234 ? 11.281 11.094 21.281 1 98.44 234 ASP A N 1
ATOM 1816 C CA . ASP A 1 234 ? 12.578 11.469 21.828 1 98.44 234 ASP A CA 1
ATOM 1817 C C . ASP A 1 234 ? 12.812 12.977 21.719 1 98.44 234 ASP A C 1
ATOM 1819 O O . ASP A 1 234 ? 13.32 13.602 22.641 1 98.44 234 ASP A O 1
ATOM 1823 N N . TYR A 1 235 ? 12.461 13.523 20.562 1 98.44 235 TYR A N 1
ATOM 1824 C CA . TYR A 1 235 ? 12.633 14.961 20.359 1 98.44 235 TYR A CA 1
ATOM 1825 C C . TYR A 1 235 ? 11.844 15.758 21.391 1 98.44 235 TYR A C 1
ATOM 1827 O O . TYR A 1 235 ? 12.383 16.656 22.047 1 98.44 235 TYR A O 1
ATOM 1835 N N . ILE A 1 236 ? 10.555 15.43 21.547 1 98.12 236 ILE A N 1
ATOM 1836 C CA . ILE A 1 236 ? 9.672 16.156 22.453 1 98.12 236 ILE A CA 1
ATOM 1837 C C . ILE A 1 236 ? 10.164 16 23.891 1 98.12 236 ILE A C 1
ATOM 1839 O O . ILE A 1 236 ? 10.164 16.953 24.656 1 98.12 236 ILE A O 1
ATOM 1843 N N . ASP A 1 237 ? 10.602 14.797 24.203 1 97.88 237 ASP A N 1
ATOM 1844 C CA . ASP A 1 237 ? 11.078 14.531 25.562 1 97.88 237 ASP A CA 1
ATOM 1845 C C . ASP A 1 237 ? 12.352 15.328 25.859 1 97.88 237 ASP A C 1
ATOM 1847 O O . ASP A 1 237 ? 12.57 15.758 26.984 1 97.88 237 ASP A O 1
ATOM 1851 N N . THR A 1 238 ? 13.148 15.508 24.906 1 97.31 238 THR A N 1
ATOM 1852 C CA . THR A 1 238 ? 14.422 16.188 25.062 1 97.31 238 THR A CA 1
ATOM 1853 C C . THR A 1 238 ? 14.227 17.703 25.062 1 97.31 238 THR A C 1
ATOM 1855 O O . THR A 1 238 ? 14.812 18.406 25.891 1 97.31 238 THR A O 1
ATOM 1858 N N . HIS A 1 239 ? 13.375 18.25 24.219 1 96.44 239 HIS A N 1
ATOM 1859 C CA . HIS A 1 239 ? 13.281 19.688 24 1 96.44 239 HIS A CA 1
ATOM 1860 C C . HIS A 1 239 ? 12.055 20.266 24.688 1 96.44 239 HIS A C 1
ATOM 1862 O O . HIS A 1 239 ? 11.891 21.484 24.75 1 96.44 239 HIS A O 1
ATOM 1868 N N . HIS A 1 240 ? 11.109 19.406 25.109 1 96.62 240 HIS A N 1
ATOM 1869 C CA . HIS A 1 240 ? 9.875 19.766 25.812 1 96.62 240 HIS A CA 1
ATOM 1870 C C . HIS A 1 240 ? 8.977 20.609 24.906 1 96.62 240 HIS A C 1
ATOM 1872 O O . HIS A 1 240 ? 8.281 21.516 25.391 1 96.62 240 HIS A O 1
ATOM 1878 N N . ARG A 1 241 ? 9.164 20.406 23.641 1 96 241 ARG A N 1
ATOM 1879 C CA . ARG A 1 241 ? 8.344 21.016 22.609 1 96 241 ARG A CA 1
ATOM 1880 C C . ARG A 1 241 ? 8.438 20.234 21.297 1 96 241 ARG A C 1
ATOM 1882 O O . ARG A 1 241 ? 9.359 19.438 21.125 1 96 241 ARG A O 1
ATOM 1889 N N . TRP A 1 242 ? 7.496 20.422 20.438 1 96.62 242 TRP A N 1
ATOM 1890 C CA . TRP A 1 242 ? 7.57 19.828 19.094 1 96.62 242 TRP A CA 1
ATOM 1891 C C . TRP A 1 242 ? 8.43 20.688 18.172 1 96.62 242 TRP A C 1
ATOM 1893 O O . TRP A 1 242 ? 8.602 21.875 18.406 1 96.62 242 TRP A O 1
ATOM 1903 N N . PRO A 1 243 ? 9 20.078 17.156 1 97.56 243 PRO A N 1
ATOM 1904 C CA . PRO A 1 243 ? 9.711 20.875 16.172 1 97.56 243 PRO A CA 1
ATOM 1905 C C . PRO A 1 243 ? 8.766 21.734 15.312 1 97.56 243 PRO A C 1
ATOM 1907 O O . PRO A 1 243 ? 7.754 21.219 14.82 1 97.56 243 PRO A O 1
ATOM 1910 N N . GLN A 1 244 ? 9.07 22.938 15.102 1 96.75 244 GLN A N 1
ATOM 1911 C CA . GLN A 1 244 ? 8.242 23.828 14.297 1 96.75 244 GLN A CA 1
ATOM 1912 C C . GLN A 1 244 ? 8.312 23.453 12.82 1 96.75 244 GLN A C 1
ATOM 1914 O O . GLN A 1 244 ? 7.348 23.656 12.078 1 96.75 244 GLN A O 1
ATOM 1919 N N . HIS A 1 245 ? 9.508 23.078 12.398 1 98.25 245 HIS A N 1
ATOM 1920 C CA . HIS A 1 245 ? 9.773 22.656 11.023 1 98.25 245 HIS A CA 1
ATOM 1921 C C . HIS A 1 245 ? 10.523 21.328 11 1 98.25 245 HIS A C 1
ATOM 1923 O O . HIS A 1 245 ? 11.562 21.172 11.648 1 98.25 245 HIS A O 1
ATOM 1929 N N . PHE A 1 246 ? 9.953 20.328 10.258 1 98.81 246 PHE A N 1
ATOM 1930 C CA . PHE A 1 246 ? 10.719 19.094 10.156 1 98.81 246 PHE A CA 1
ATOM 1931 C C . PHE A 1 246 ? 10.484 18.406 8.82 1 98.81 246 PHE A C 1
ATOM 1933 O O . PHE A 1 246 ? 9.508 18.703 8.125 1 98.81 246 PHE A O 1
ATOM 1940 N N . ILE A 1 247 ? 11.422 17.594 8.469 1 98.94 247 ILE A N 1
ATOM 1941 C CA . ILE A 1 247 ? 11.352 16.719 7.301 1 98.94 247 ILE A CA 1
ATOM 1942 C C . ILE A 1 247 ? 11.453 15.258 7.742 1 98.94 247 ILE A C 1
ATOM 1944 O O . ILE A 1 247 ? 12.352 14.898 8.5 1 98.94 247 ILE A O 1
ATOM 1948 N N . ALA A 1 248 ? 10.469 14.508 7.379 1 98.88 248 ALA A N 1
ATOM 1949 C CA . ALA A 1 248 ? 10.57 13.055 7.512 1 98.88 248 ALA A CA 1
ATOM 1950 C C . ALA A 1 248 ? 11.172 12.43 6.258 1 98.88 248 ALA A C 1
ATOM 1952 O O . ALA A 1 248 ? 10.781 12.766 5.137 1 98.88 248 ALA A O 1
ATOM 1953 N N . SER A 1 249 ? 12.039 11.492 6.406 1 98.56 249 SER A N 1
ATOM 1954 C CA . SER A 1 249 ? 12.773 10.93 5.281 1 98.56 249 SER A CA 1
ATOM 1955 C C . SER A 1 249 ? 11.883 10.023 4.434 1 98.56 249 SER A C 1
ATOM 1957 O O . SER A 1 249 ? 12.289 9.562 3.367 1 98.56 249 SER A O 1
ATOM 1959 N N . SER A 1 250 ? 10.672 9.703 4.871 1 97.12 250 SER A N 1
ATOM 1960 C CA . SER A 1 250 ? 9.703 8.867 4.168 1 97.12 250 SER A CA 1
ATOM 1961 C C . SER A 1 250 ? 8.312 9 4.773 1 97.12 250 SER A C 1
ATOM 1963 O O . SER A 1 250 ? 8.148 9.586 5.848 1 97.12 250 SER A O 1
ATOM 1965 N N . LEU A 1 251 ? 7.375 8.445 4.105 1 96.19 251 LEU A N 1
ATOM 1966 C CA . LEU A 1 251 ? 5.992 8.562 4.551 1 96.19 251 LEU A CA 1
ATOM 1967 C C . LEU A 1 251 ? 5.77 7.781 5.844 1 96.19 251 LEU A C 1
ATOM 1969 O O . LEU A 1 251 ? 5.137 8.281 6.773 1 96.19 251 LEU A O 1
ATOM 1973 N N . PRO A 1 252 ? 6.332 6.57 5.98 1 95.75 252 PRO A N 1
ATOM 1974 C CA . PRO A 1 252 ? 6.133 5.867 7.25 1 95.75 252 PRO A CA 1
ATOM 1975 C C . PRO A 1 252 ? 6.703 6.633 8.445 1 95.75 252 PRO A C 1
ATOM 1977 O O . PRO A 1 252 ? 6.102 6.648 9.516 1 95.75 252 PRO A O 1
ATOM 1980 N N . ILE A 1 253 ? 7.809 7.289 8.227 1 97.88 253 ILE A N 1
ATOM 1981 C CA . ILE A 1 253 ? 8.414 8.086 9.289 1 97.88 253 ILE A CA 1
ATOM 1982 C C . ILE A 1 253 ? 7.5 9.25 9.648 1 97.88 253 ILE A C 1
ATOM 1984 O O . ILE A 1 253 ? 7.277 9.531 10.828 1 97.88 253 ILE A O 1
ATOM 1988 N N . LEU A 1 254 ? 6.988 9.875 8.625 1 98.56 254 LEU A N 1
ATOM 1989 C CA . LEU A 1 254 ? 6.062 10.977 8.867 1 98.56 254 LEU A CA 1
ATOM 1990 C C . LEU A 1 254 ? 4.84 10.508 9.641 1 98.56 254 LEU A C 1
ATOM 1992 O O . LEU A 1 254 ? 4.422 11.148 10.609 1 98.56 254 LEU A O 1
ATOM 1996 N N . GLN A 1 255 ? 4.273 9.422 9.25 1 97.75 255 GLN A N 1
ATOM 1997 C CA . GLN A 1 255 ? 3.082 8.867 9.883 1 97.75 255 GLN A CA 1
ATOM 1998 C C . GLN A 1 255 ? 3.32 8.617 11.375 1 97.75 255 GLN A C 1
ATOM 2000 O O . GLN A 1 255 ? 2.488 8.969 12.211 1 97.75 255 GLN A O 1
ATOM 2005 N N . GLY A 1 256 ? 4.5 7.996 11.641 1 98.38 256 GLY A N 1
ATOM 2006 C CA . GLY A 1 256 ? 4.84 7.762 13.031 1 98.38 256 GLY A CA 1
ATOM 2007 C C . GLY A 1 256 ? 5.012 9.039 13.828 1 98.38 256 GLY A C 1
ATOM 2008 O O . GLY A 1 256 ? 4.516 9.148 14.953 1 98.38 256 GLY A O 1
ATOM 2009 N N . ALA A 1 257 ? 5.691 9.984 13.266 1 98.75 257 ALA A N 1
ATOM 2010 C CA . ALA A 1 257 ? 5.938 11.258 13.922 1 98.75 257 ALA A CA 1
ATOM 2011 C C . ALA A 1 257 ? 4.625 11.977 14.242 1 98.75 257 ALA A C 1
ATOM 2013 O O . ALA A 1 257 ? 4.422 12.445 15.359 1 98.75 257 ALA A O 1
ATOM 2014 N N . LEU A 1 258 ? 3.709 12.039 13.297 1 98.31 258 LEU A N 1
ATOM 2015 C CA . LEU A 1 258 ? 2.416 12.688 13.484 1 98.31 258 LEU A CA 1
ATOM 2016 C C . LEU A 1 258 ? 1.58 11.945 14.523 1 98.31 258 LEU A C 1
ATOM 2018 O O . LEU A 1 258 ? 0.812 12.562 15.266 1 98.31 258 LEU A O 1
ATOM 2022 N N . GLY A 1 259 ? 1.759 10.609 14.5 1 98.06 259 GLY A N 1
ATOM 2023 C CA . GLY A 1 259 ? 1.059 9.82 15.5 1 98.06 259 GLY A CA 1
ATOM 2024 C C . GLY A 1 259 ? 1.391 10.234 16.922 1 98.06 259 GLY A C 1
ATOM 2025 O O . GLY A 1 259 ? 0.499 10.336 17.766 1 98.06 259 GLY A O 1
ATOM 2026 N N . VAL A 1 260 ? 2.596 10.469 17.172 1 98.44 260 VAL A N 1
ATOM 2027 C CA . VAL A 1 260 ? 3.043 10.875 18.5 1 98.44 260 VAL A CA 1
ATOM 2028 C C . VAL A 1 260 ? 2.479 12.258 18.828 1 98.44 260 VAL A C 1
ATOM 2030 O O . VAL A 1 260 ? 2.023 12.492 19.953 1 98.44 260 VAL A O 1
ATOM 2033 N N . LEU A 1 261 ? 2.488 13.195 17.906 1 97.5 261 LEU A N 1
ATOM 2034 C CA . LEU A 1 261 ? 1.917 14.523 18.109 1 97.5 261 LEU A CA 1
ATOM 2035 C C . LEU A 1 261 ? 0.436 14.43 18.469 1 97.5 261 LEU A C 1
ATOM 2037 O O . LEU A 1 261 ? -0.023 15.062 19.422 1 97.5 261 LEU A O 1
ATOM 2041 N N . ARG A 1 262 ? -0.269 13.625 17.703 1 96.5 262 ARG A N 1
ATOM 2042 C CA . ARG A 1 262 ? -1.69 13.422 17.969 1 96.5 262 ARG A CA 1
ATOM 2043 C C . ARG A 1 262 ? -1.915 12.828 19.359 1 96.5 262 ARG A C 1
ATOM 2045 O O . ARG A 1 262 ? -2.797 13.281 20.094 1 96.5 262 ARG A O 1
ATOM 2052 N N . GLU A 1 263 ? -1.147 11.867 19.672 1 95.19 263 GLU A N 1
ATOM 2053 C CA . GLU A 1 263 ? -1.297 11.18 20.953 1 95.19 263 GLU A CA 1
ATOM 2054 C C . GLU A 1 263 ? -0.992 12.125 22.125 1 95.19 263 GLU A C 1
ATOM 2056 O O . GLU A 1 263 ? -1.723 12.148 23.109 1 95.19 263 GLU A O 1
ATOM 2061 N N . ARG A 1 264 ? -0.006 12.922 21.969 1 95.31 264 ARG A N 1
ATOM 2062 C CA . ARG A 1 264 ? 0.485 13.734 23.078 1 95.31 264 ARG A CA 1
ATOM 2063 C C . ARG A 1 264 ? -0.31 15.031 23.203 1 95.31 264 ARG A C 1
ATOM 2065 O O . ARG A 1 264 ? -0.526 15.531 24.312 1 95.31 264 ARG A O 1
ATOM 2072 N N . TYR A 1 265 ? -0.779 15.516 22.094 1 93.44 265 TYR A N 1
ATOM 2073 C CA . TYR A 1 265 ? -1.369 16.844 22.141 1 93.44 265 TYR A CA 1
ATOM 2074 C C . TYR A 1 265 ? -2.844 16.797 21.766 1 93.44 265 TYR A C 1
ATOM 2076 O O . TYR A 1 265 ? -3.561 17.797 21.922 1 93.44 265 TYR A O 1
ATOM 2084 N N . GLY A 1 266 ? -3.293 15.656 21.234 1 91.88 266 GLY A N 1
ATOM 2085 C CA . GLY A 1 266 ? -4.684 15.5 20.828 1 91.88 266 GLY A CA 1
ATOM 2086 C C . GLY A 1 266 ? -4.957 15.977 19.422 1 91.88 266 GLY A C 1
ATOM 2087 O O . GLY A 1 266 ? -6.016 15.688 18.859 1 91.88 266 GLY A O 1
ATOM 2088 N N . TYR A 1 267 ? -4.02 16.719 18.844 1 90.5 267 TYR A N 1
ATOM 2089 C CA . TYR A 1 267 ? -4.086 17.219 17.469 1 90.5 267 TYR A CA 1
ATOM 2090 C C . TYR A 1 267 ? -2.688 17.406 16.891 1 90.5 267 TYR A C 1
ATOM 2092 O O . TYR A 1 267 ? -1.688 17.203 17.594 1 90.5 267 TYR A O 1
ATOM 2100 N N . ILE A 1 268 ? -2.643 17.688 15.586 1 94.5 268 ILE A N 1
ATOM 2101 C CA . ILE A 1 268 ? -1.396 18.125 14.961 1 94.5 268 ILE A CA 1
ATOM 2102 C C . ILE A 1 268 ? -1.327 19.641 14.953 1 94.5 268 ILE A C 1
ATOM 2104 O O . ILE A 1 268 ? -2.146 20.312 14.312 1 94.5 268 ILE A O 1
ATOM 2108 N N . PRO A 1 269 ? -0.384 20.25 15.672 1 93.69 269 PRO A N 1
ATOM 2109 C CA . PRO A 1 269 ? -0.299 21.719 15.688 1 93.69 269 PRO A CA 1
ATOM 2110 C C . PRO A 1 269 ? -0.212 22.312 14.289 1 93.69 269 PRO A C 1
ATOM 2112 O O . PRO A 1 269 ? 0.638 21.906 13.492 1 93.69 269 PRO A O 1
ATOM 2115 N N . HIS A 1 270 ? -1.039 23.266 13.945 1 91.5 270 HIS A N 1
ATOM 2116 C CA . HIS A 1 270 ? -1.189 23.797 12.594 1 91.5 270 HIS A CA 1
ATOM 2117 C C . HIS A 1 270 ? 0.029 24.609 12.18 1 91.5 270 HIS A C 1
ATOM 2119 O O . HIS A 1 270 ? 0.239 24.859 10.992 1 91.5 270 HIS A O 1
ATOM 2125 N N . GLU A 1 271 ? 0.781 25.062 13.172 1 93 271 GLU A N 1
ATOM 2126 C CA . GLU A 1 271 ? 1.921 25.938 12.891 1 93 271 GLU A CA 1
ATOM 2127 C C . GLU A 1 271 ? 3.123 25.125 12.406 1 93 271 GLU A C 1
ATOM 2129 O O . GLU A 1 271 ? 4.102 25.703 11.922 1 93 271 GLU A O 1
ATOM 2134 N N . ILE A 1 272 ? 3.033 23.828 12.547 1 96.88 272 ILE A N 1
ATOM 2135 C CA . ILE A 1 272 ? 4.145 22.984 12.109 1 96.88 272 ILE A CA 1
ATOM 2136 C C . ILE A 1 272 ? 4.211 22.984 10.578 1 96.88 272 ILE A C 1
ATOM 2138 O O . ILE A 1 272 ? 3.195 22.797 9.906 1 96.88 272 ILE A O 1
ATOM 2142 N N . ASN A 1 273 ? 5.387 23.25 10.055 1 98.25 273 ASN A N 1
ATOM 2143 C CA . ASN A 1 273 ? 5.676 23.031 8.641 1 98.25 273 ASN A CA 1
ATOM 2144 C C . ASN A 1 273 ? 6.309 21.672 8.398 1 98.25 273 ASN A C 1
ATOM 2146 O O . ASN A 1 273 ? 7.285 21.297 9.055 1 98.25 273 ASN A O 1
ATOM 2150 N N . ILE A 1 274 ? 5.746 20.938 7.449 1 98.69 274 ILE A N 1
ATOM 2151 C CA . ILE A 1 274 ? 6.094 19.531 7.32 1 98.69 274 ILE A CA 1
ATOM 2152 C C . ILE A 1 274 ? 6.691 19.281 5.938 1 98.69 274 ILE A C 1
ATOM 2154 O O . ILE A 1 274 ? 6.133 19.703 4.926 1 98.69 274 ILE A O 1
ATOM 2158 N N . GLY A 1 275 ? 7.816 18.625 5.871 1 98.88 275 GLY A N 1
ATOM 2159 C CA . GLY A 1 275 ? 8.398 18.062 4.66 1 98.88 275 GLY A CA 1
ATOM 2160 C C . GLY A 1 275 ? 8.469 16.547 4.684 1 98.88 275 GLY A C 1
ATOM 2161 O O . GLY A 1 275 ? 8.695 15.945 5.734 1 98.88 275 GLY A O 1
ATOM 2162 N N . THR A 1 276 ? 8.312 15.961 3.531 1 98.81 276 THR A N 1
ATOM 2163 C CA . THR A 1 276 ? 8.445 14.508 3.48 1 98.81 276 THR A CA 1
ATOM 2164 C C . THR A 1 276 ? 8.828 14.047 2.078 1 98.81 276 THR A C 1
ATOM 2166 O O . THR A 1 276 ? 8.75 14.82 1.122 1 98.81 276 THR A O 1
ATOM 2169 N N . PHE A 1 277 ? 9.328 12.859 2.021 1 98.44 277 PHE A N 1
ATOM 2170 C CA . PHE A 1 277 ? 9.562 12.172 0.755 1 98.44 277 PHE A CA 1
ATOM 2171 C C . PHE A 1 277 ? 8.477 11.141 0.488 1 98.44 277 PHE A C 1
ATOM 2173 O O . PHE A 1 277 ? 7.969 10.508 1.418 1 98.44 277 PHE A O 1
ATOM 2180 N N . ASP A 1 278 ? 8.148 10.984 -0.813 1 95.88 278 ASP A N 1
ATOM 2181 C CA . ASP A 1 278 ? 6.969 10.273 -1.284 1 95.88 278 ASP A CA 1
ATOM 2182 C C . ASP A 1 278 ? 5.699 11.094 -1.055 1 95.88 278 ASP A C 1
ATOM 2184 O O . ASP A 1 278 ? 5.766 12.227 -0.563 1 95.88 278 ASP A O 1
ATOM 2188 N N . ASP A 1 279 ? 4.676 10.664 -1.672 1 94.56 279 ASP A N 1
ATOM 2189 C CA . ASP A 1 279 ? 3.451 11.461 -1.638 1 94.56 279 ASP A CA 1
ATOM 2190 C C . ASP A 1 279 ? 2.236 10.578 -1.344 1 94.56 279 ASP A C 1
ATOM 2192 O O . ASP A 1 279 ? 2.277 9.367 -1.557 1 94.56 279 ASP A O 1
ATOM 2196 N N . ASN A 1 280 ? 1.313 11.164 -0.785 1 94.44 280 ASN A N 1
ATOM 2197 C CA . ASN A 1 280 ? 0.013 10.578 -0.479 1 94.44 280 ASN A CA 1
ATOM 2198 C C . ASN A 1 280 ? -1.093 11.633 -0.49 1 94.44 280 ASN A C 1
ATOM 2200 O O . ASN A 1 280 ? -0.929 12.719 0.074 1 94.44 280 ASN A O 1
ATOM 2204 N N . ILE A 1 281 ? -2.207 11.297 -1.065 1 94 281 ILE A N 1
ATOM 2205 C CA . ILE A 1 281 ? -3.297 12.25 -1.232 1 94 281 ILE A CA 1
ATOM 2206 C C . ILE A 1 281 ? -3.793 12.711 0.136 1 94 281 ILE A C 1
ATOM 2208 O O . ILE A 1 281 ? -4.25 13.852 0.289 1 94 281 ILE A O 1
ATOM 2212 N N . MET A 1 282 ? -3.65 11.945 1.121 1 95.56 282 MET A N 1
ATOM 2213 C CA . MET A 1 282 ? -4.164 12.242 2.455 1 95.56 282 MET A CA 1
ATOM 2214 C C . MET A 1 282 ? -3.412 13.414 3.078 1 95.56 282 MET A C 1
ATOM 2216 O O . MET A 1 282 ? -3.914 14.055 4 1 95.56 282 MET A O 1
ATOM 2220 N N . LEU A 1 283 ? -2.258 13.695 2.596 1 97.19 283 LEU A N 1
ATOM 2221 C CA . LEU A 1 283 ? -1.497 14.844 3.074 1 97.19 283 LEU A CA 1
ATOM 2222 C C . LEU A 1 283 ? -2.232 16.141 2.775 1 97.19 283 LEU A C 1
ATOM 2224 O O . LEU A 1 283 ? -2.068 17.141 3.494 1 97.19 283 LEU A O 1
ATOM 2228 N N . SER A 1 284 ? -3.076 16.141 1.753 1 96.12 284 SER A N 1
ATOM 2229 C CA . SER A 1 284 ? -3.816 17.328 1.327 1 96.12 284 SER A CA 1
ATOM 2230 C C . SER A 1 284 ? -4.91 17.688 2.328 1 96.12 284 SER A C 1
ATOM 2232 O O . SER A 1 284 ? -5.477 18.781 2.27 1 96.12 284 SER A O 1
ATOM 2234 N N . PHE A 1 285 ? -5.176 16.812 3.246 1 95.19 285 PHE A N 1
ATOM 2235 C CA . PHE A 1 285 ? -6.328 17.016 4.113 1 95.19 285 PHE A CA 1
ATOM 2236 C C . PHE A 1 285 ? -5.898 17.5 5.492 1 95.19 285 PHE A C 1
ATOM 2238 O O . PHE A 1 285 ? -6.734 17.719 6.371 1 95.19 285 PHE A O 1
ATOM 2245 N N . LEU A 1 286 ? -4.602 17.719 5.664 1 94.62 286 LEU A N 1
ATOM 2246 C CA . LEU A 1 286 ? -4.066 18.156 6.945 1 94.62 286 LEU A CA 1
ATOM 2247 C C . LEU A 1 286 ? -4.074 19.672 7.039 1 94.62 286 LEU A C 1
ATOM 2249 O O . LEU A 1 286 ? -4.078 20.375 6.02 1 94.62 286 LEU A O 1
ATOM 2253 N N . ALA A 1 287 ? -4.102 20.141 8.25 1 92.31 287 ALA A N 1
ATOM 2254 C CA . ALA A 1 287 ? -4.148 21.578 8.516 1 92.31 287 ALA A CA 1
ATOM 2255 C C . ALA A 1 287 ? -2.742 22.156 8.633 1 92.31 287 ALA A C 1
ATOM 2257 O O . ALA A 1 287 ? -2.492 23.016 9.484 1 92.31 287 ALA A O 1
ATOM 2258 N N . ASN A 1 288 ? -1.797 21.656 7.859 1 95.69 288 ASN A N 1
ATOM 2259 C CA . ASN A 1 288 ? -0.4 22.062 7.863 1 95.69 288 ASN A CA 1
ATOM 2260 C C . ASN A 1 288 ? 0.081 22.438 6.465 1 95.69 288 ASN A C 1
ATOM 2262 O O . ASN A 1 288 ? -0.517 22.016 5.469 1 95.69 288 ASN A O 1
ATOM 2266 N N . ASN A 1 289 ? 1.1 23.375 6.43 1 97 289 ASN A N 1
ATOM 2267 C CA . ASN A 1 289 ? 1.877 23.469 5.195 1 97 289 ASN A CA 1
ATOM 2268 C C . ASN A 1 289 ? 2.734 22.219 4.992 1 97 289 ASN A C 1
ATOM 2270 O O . ASN A 1 289 ? 3.477 21.812 5.887 1 97 289 ASN A O 1
ATOM 2274 N N . ILE A 1 290 ? 2.566 21.625 3.812 1 98.25 290 ILE A N 1
ATOM 2275 C CA . ILE A 1 290 ? 3.273 20.375 3.582 1 98.25 290 ILE A CA 1
ATOM 2276 C C . ILE A 1 290 ? 3.982 20.422 2.229 1 98.25 290 ILE A C 1
ATOM 2278 O O . ILE A 1 290 ? 3.371 20.75 1.213 1 98.25 290 ILE A O 1
ATOM 2282 N N . TRP A 1 291 ? 5.258 20.141 2.207 1 98.75 291 TRP A N 1
ATOM 2283 C CA . TRP A 1 291 ? 6.062 19.906 1.011 1 98.75 291 TRP A CA 1
ATOM 2284 C C . TRP A 1 291 ? 6.418 18.438 0.87 1 98.75 291 TRP A C 1
ATOM 2286 O O . TRP A 1 291 ? 7.012 17.844 1.773 1 98.75 291 TRP A O 1
ATOM 2296 N N . ALA A 1 292 ? 6.039 17.859 -0.199 1 98.69 292 ALA A N 1
ATOM 2297 C CA . ALA A 1 292 ? 6.352 16.453 -0.434 1 98.69 292 ALA A CA 1
ATOM 2298 C C . ALA A 1 292 ? 7.098 16.266 -1.752 1 98.69 292 ALA A C 1
ATOM 2300 O O . ALA A 1 292 ? 6.793 16.938 -2.744 1 98.69 292 ALA A O 1
ATOM 2301 N N . MET A 1 293 ? 8.117 15.438 -1.774 1 98.75 293 MET A N 1
ATOM 2302 C CA . MET A 1 293 ? 8.742 15.016 -3.023 1 98.75 293 MET A CA 1
ATOM 2303 C C . MET A 1 293 ? 8.062 13.773 -3.584 1 98.75 293 MET A C 1
ATOM 2305 O O . MET A 1 293 ? 8.203 12.68 -3.037 1 98.75 293 MET A O 1
ATOM 2309 N N . ARG A 1 294 ? 7.336 13.945 -4.652 1 98.12 294 ARG A N 1
ATOM 2310 C CA . ARG A 1 294 ? 6.613 12.859 -5.301 1 98.12 294 ARG A CA 1
ATOM 2311 C C . ARG A 1 294 ? 7.484 12.172 -6.348 1 98.12 294 ARG A C 1
ATOM 2313 O O . ARG A 1 294 ? 7.836 12.773 -7.363 1 98.12 294 ARG A O 1
ATOM 2320 N N . GLN A 1 295 ? 7.809 10.945 -6.059 1 97.25 295 GLN A N 1
ATOM 2321 C CA . GLN A 1 295 ? 8.555 10.18 -7.051 1 97.25 295 GLN A CA 1
ATOM 2322 C C . GLN A 1 295 ? 7.688 9.836 -8.258 1 97.25 295 GLN A C 1
ATOM 2324 O O . GLN A 1 295 ? 6.457 9.812 -8.156 1 97.25 295 GLN A O 1
ATOM 2329 N N . ASN A 1 296 ? 8.305 9.656 -9.383 1 96.69 296 ASN A N 1
ATOM 2330 C CA . ASN A 1 296 ? 7.605 9.266 -10.602 1 96.69 296 ASN A CA 1
ATOM 2331 C C . ASN A 1 296 ? 7.637 7.754 -10.812 1 96.69 296 ASN A C 1
ATOM 2333 O O . ASN A 1 296 ? 8.367 7.258 -11.664 1 96.69 296 ASN A O 1
ATOM 2337 N N . GLU A 1 297 ? 6.801 7.047 -10.117 1 96.62 297 GLU A N 1
ATOM 2338 C CA . GLU A 1 297 ? 6.793 5.586 -10.141 1 96.62 297 GLU A CA 1
ATOM 2339 C C . GLU A 1 297 ? 6.52 5.059 -11.547 1 96.62 297 GLU A C 1
ATOM 2341 O O . GLU A 1 297 ? 7.074 4.031 -11.945 1 96.62 297 GLU A O 1
ATOM 2346 N N . LYS A 1 298 ? 5.637 5.777 -12.258 1 96.25 298 LYS A N 1
ATOM 2347 C CA . LYS A 1 298 ? 5.332 5.371 -13.625 1 96.25 298 LYS A CA 1
ATOM 2348 C C . LYS A 1 298 ? 6.586 5.383 -14.492 1 96.25 298 LYS A C 1
ATOM 2350 O O . LYS A 1 298 ? 6.852 4.43 -15.227 1 96.25 298 LYS A O 1
ATOM 2355 N N . HIS A 1 299 ? 7.301 6.453 -14.391 1 97.69 299 HIS A N 1
ATOM 2356 C CA . HIS A 1 299 ? 8.539 6.574 -15.156 1 97.69 299 HIS A CA 1
ATOM 2357 C C . HIS A 1 299 ? 9.555 5.523 -14.719 1 97.69 299 HIS A C 1
ATOM 2359 O O . HIS A 1 299 ? 10.227 4.914 -15.562 1 97.69 299 HIS A O 1
ATOM 2365 N N . LEU A 1 300 ? 9.695 5.332 -13.453 1 97.94 300 LEU A N 1
ATOM 2366 C CA . LEU A 1 300 ? 10.625 4.348 -12.922 1 97.94 300 LEU A CA 1
ATOM 2367 C C . LEU A 1 300 ? 10.297 2.951 -13.445 1 97.94 300 LEU A C 1
ATOM 2369 O O . LEU A 1 300 ? 11.188 2.215 -13.867 1 97.94 300 LEU A O 1
ATOM 2373 N N . ALA A 1 301 ? 9.016 2.609 -13.406 1 98.06 301 ALA A N 1
ATOM 2374 C CA . ALA A 1 301 ? 8.578 1.309 -13.898 1 98.06 301 ALA A CA 1
ATOM 2375 C C . ALA A 1 301 ? 8.875 1.159 -15.391 1 98.06 301 ALA A C 1
ATOM 2377 O O . ALA A 1 301 ? 9.336 0.107 -15.836 1 98.06 301 ALA A O 1
ATOM 2378 N N . HIS A 1 302 ? 8.594 2.182 -16.125 1 97.75 302 HIS A N 1
ATOM 2379 C CA . HIS A 1 302 ? 8.844 2.182 -17.562 1 97.75 302 HIS A CA 1
ATOM 2380 C C . HIS A 1 302 ? 10.328 1.971 -17.859 1 97.75 302 HIS A C 1
ATOM 2382 O O . HIS A 1 302 ? 10.688 1.116 -18.672 1 97.75 302 HIS A O 1
ATOM 2388 N N . GLU A 1 303 ? 11.156 2.734 -17.219 1 97.31 303 GLU A N 1
ATOM 2389 C CA . GLU A 1 303 ? 12.594 2.643 -17.438 1 97.31 303 GLU A CA 1
ATOM 2390 C C . GLU A 1 303 ? 13.125 1.269 -17.031 1 97.31 303 GLU A C 1
ATOM 2392 O O . GLU A 1 303 ? 13.969 0.697 -17.734 1 97.31 303 GLU A O 1
ATOM 2397 N N . ALA A 1 304 ? 12.672 0.777 -15.914 1 98 304 ALA A N 1
ATOM 2398 C CA . ALA A 1 304 ? 13.102 -0.535 -15.438 1 98 304 ALA A CA 1
ATOM 2399 C C . ALA A 1 304 ? 12.789 -1.619 -16.469 1 98 304 ALA A C 1
ATOM 2401 O O . ALA A 1 304 ? 13.656 -2.424 -16.812 1 98 304 ALA A O 1
ATOM 2402 N N . CYS A 1 305 ? 11.555 -1.623 -16.953 1 97.44 305 CYS A N 1
ATOM 2403 C CA . CYS A 1 305 ? 11.133 -2.619 -17.938 1 97.44 305 CYS A CA 1
ATOM 2404 C C . CYS A 1 305 ? 11.938 -2.486 -19.234 1 97.44 305 CYS A C 1
ATOM 2406 O O . CYS A 1 305 ? 12.391 -3.486 -19.797 1 97.44 305 CYS A O 1
ATOM 2408 N N . GLN A 1 306 ? 12.133 -1.248 -19.656 1 95.62 306 GLN A N 1
ATOM 2409 C CA . GLN A 1 306 ? 12.883 -1.002 -20.891 1 95.62 306 GLN A CA 1
ATOM 2410 C C . GLN A 1 306 ? 14.32 -1.508 -20.766 1 95.62 306 GLN A C 1
ATOM 2412 O O . GLN A 1 306 ? 14.836 -2.154 -21.672 1 95.62 306 GLN A O 1
ATOM 2417 N N . LEU A 1 307 ? 14.93 -1.234 -19.688 1 95.81 307 LEU A N 1
ATOM 2418 C CA . LEU A 1 307 ? 16.312 -1.675 -19.469 1 95.81 307 LEU A CA 1
ATOM 2419 C C . LEU A 1 307 ? 16.391 -3.197 -19.438 1 95.81 307 LEU A C 1
ATOM 2421 O O . LEU A 1 307 ? 17.328 -3.777 -19.984 1 95.81 307 LEU A O 1
ATOM 2425 N N . MET A 1 308 ? 15.414 -3.84 -18.766 1 96.31 308 MET A N 1
ATOM 2426 C CA . MET A 1 308 ? 15.383 -5.301 -18.734 1 96.31 308 MET A CA 1
ATOM 2427 C C . MET A 1 308 ? 15.289 -5.871 -20.141 1 96.31 308 MET A C 1
ATOM 2429 O O . MET A 1 308 ? 16.016 -6.809 -20.484 1 96.31 308 MET A O 1
ATOM 2433 N N . LEU A 1 309 ? 14.414 -5.301 -20.969 1 94.44 309 LEU A N 1
ATOM 2434 C CA . LEU A 1 309 ? 14.227 -5.762 -22.344 1 94.44 309 LEU A CA 1
ATOM 2435 C C . LEU A 1 309 ? 15.5 -5.562 -23.156 1 94.44 309 LEU A C 1
ATOM 2437 O O . LEU A 1 309 ? 15.852 -6.41 -23.984 1 94.44 309 LEU A O 1
ATOM 2441 N N . GLU A 1 310 ? 16.188 -4.449 -22.938 1 92.88 310 GLU A N 1
ATOM 2442 C CA . GLU A 1 310 ? 17.453 -4.195 -23.625 1 92.88 310 GLU A CA 1
ATOM 2443 C C . GLU A 1 310 ? 18.516 -5.223 -23.219 1 92.88 310 GLU A C 1
ATOM 2445 O O . GLU A 1 310 ? 19.281 -5.691 -24.062 1 92.88 310 GLU A O 1
ATOM 2450 N N . LYS A 1 311 ? 18.562 -5.559 -21.938 1 92.25 311 LYS A N 1
ATOM 2451 C CA . LYS A 1 311 ? 19.516 -6.559 -21.453 1 92.25 311 LYS A CA 1
ATOM 2452 C C . LYS A 1 311 ? 19.219 -7.926 -22.078 1 92.25 311 LYS A C 1
ATOM 2454 O O . LYS A 1 311 ? 20.156 -8.664 -22.422 1 92.25 311 LYS A O 1
ATOM 2459 N N . LEU A 1 312 ? 17.969 -8.234 -22.156 1 90.25 312 LEU A N 1
ATOM 2460 C CA . LEU A 1 312 ? 17.578 -9.508 -22.75 1 90.25 312 LEU A CA 1
ATOM 2461 C C . LEU A 1 312 ? 18 -9.562 -24.219 1 90.25 312 LEU A C 1
ATOM 2463 O O . LEU A 1 312 ? 18.359 -10.633 -24.719 1 90.25 312 LEU A O 1
ATOM 2467 N N . ALA A 1 313 ? 17.891 -8.477 -24.875 1 85.38 313 ALA A N 1
ATOM 2468 C CA . ALA A 1 313 ? 18.25 -8.406 -26.281 1 85.38 313 ALA A CA 1
ATOM 2469 C C . ALA A 1 313 ? 19.766 -8.352 -26.469 1 85.38 313 ALA A C 1
ATOM 2471 O O . ALA A 1 313 ? 20.266 -8.344 -27.594 1 85.38 313 ALA A O 1
ATOM 2472 N N . ARG A 1 314 ? 20.562 -8.586 -25.359 1 73.56 314 ARG A N 1
ATOM 2473 C CA . ARG A 1 314 ? 22.016 -8.648 -25.328 1 73.56 314 ARG A CA 1
ATOM 2474 C C . ARG A 1 314 ? 22.641 -7.363 -25.875 1 73.56 314 ARG A C 1
ATOM 2476 O O . A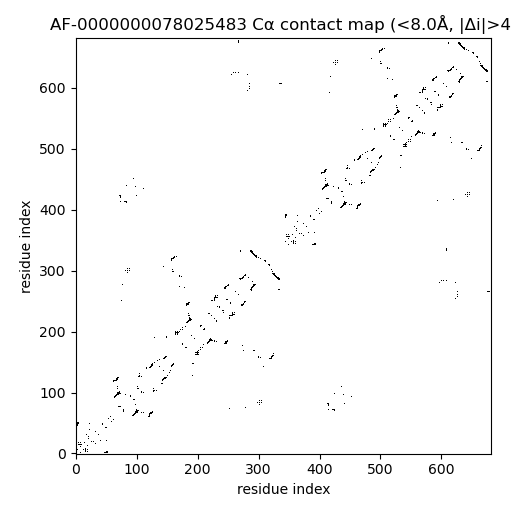RG A 1 314 ? 23.625 -7.41 -26.625 1 73.56 314 ARG A O 1
ATOM 2483 N N . ASN A 1 315 ? 21.891 -6.383 -25.641 1 63.09 315 ASN A N 1
ATOM 2484 C CA . ASN A 1 315 ? 22.516 -5.109 -25.969 1 63.09 315 ASN A CA 1
ATOM 2485 C C . ASN A 1 315 ? 23.516 -4.691 -24.891 1 63.09 315 ASN A C 1
ATOM 2487 O O . ASN A 1 315 ? 23.578 -5.297 -23.828 1 63.09 315 ASN A O 1
ATOM 2491 N N . ASP A 1 316 ? 24.422 -3.842 -25.078 1 60.31 316 ASP A N 1
ATOM 2492 C CA . ASP A 1 316 ? 25.406 -3.273 -24.156 1 60.31 316 ASP A CA 1
ATOM 2493 C C . ASP A 1 316 ? 24.766 -2.992 -22.797 1 60.31 316 ASP A C 1
ATOM 2495 O O . ASP A 1 316 ? 23.547 -2.91 -22.672 1 60.31 316 ASP A O 1
ATOM 2499 N N . GLU A 1 317 ? 25.594 -3.291 -21.75 1 69.25 317 GLU A N 1
ATOM 2500 C CA . GLU A 1 317 ? 25.156 -2.994 -20.391 1 69.25 317 GLU A CA 1
ATOM 2501 C C . GLU A 1 317 ? 24.703 -1.542 -20.266 1 69.25 317 GLU A C 1
ATOM 2503 O O . GLU A 1 317 ? 25.531 -0.637 -20.156 1 69.25 317 GLU A O 1
ATOM 2508 N N . PRO A 1 318 ? 23.453 -1.309 -20.516 1 68.88 318 PRO A N 1
ATOM 2509 C CA . PRO A 1 318 ? 22.969 0.07 -20.391 1 68.88 318 PRO A CA 1
ATOM 2510 C C . PRO A 1 318 ? 23.234 0.673 -19.016 1 68.88 318 PRO A C 1
ATOM 2512 O O . PRO A 1 318 ? 23.297 -0.054 -18.031 1 68.88 318 PRO A O 1
ATOM 2515 N N . PRO A 1 319 ? 23.578 1.939 -19.078 1 80.56 319 PRO A N 1
ATOM 2516 C CA . PRO A 1 319 ? 23.703 2.604 -17.781 1 80.56 319 PRO A CA 1
ATOM 2517 C C . PRO A 1 319 ? 22.375 2.709 -17.031 1 80.56 319 PRO A C 1
ATOM 2519 O O . PRO A 1 319 ? 21.312 2.691 -17.656 1 80.56 319 PRO A O 1
ATOM 2522 N N . GLY A 1 320 ? 22.438 2.611 -15.789 1 91.25 320 GLY A N 1
ATOM 2523 C CA . GLY A 1 320 ? 21.25 2.865 -14.984 1 91.25 320 GLY A CA 1
ATOM 2524 C C . GLY A 1 320 ? 20.609 4.211 -15.273 1 91.25 320 GLY A C 1
ATOM 2525 O O . GLY A 1 320 ? 20.922 4.852 -16.281 1 91.25 320 GLY A O 1
ATOM 2526 N N . SER A 1 321 ? 19.531 4.484 -14.758 1 94 321 SER A N 1
ATOM 2527 C CA . SER A 1 321 ? 18.812 5.738 -14.953 1 94 321 SER A CA 1
ATOM 2528 C C . SER A 1 321 ? 18.516 6.426 -13.625 1 94 321 SER A C 1
ATOM 2530 O O . SER A 1 321 ? 18.375 5.762 -12.594 1 94 321 SER A O 1
ATOM 2532 N N . ARG A 1 322 ? 18.562 7.695 -13.688 1 95.88 322 ARG A N 1
ATOM 2533 C CA . ARG A 1 322 ? 18.25 8.562 -12.562 1 95.88 322 ARG A CA 1
ATOM 2534 C C . ARG A 1 322 ? 17.219 9.625 -12.961 1 95.88 322 ARG A C 1
ATOM 2536 O O . ARG A 1 322 ? 17.453 10.398 -13.898 1 95.88 322 ARG A O 1
ATOM 2543 N N . SER A 1 323 ? 16.094 9.648 -12.305 1 96.75 323 SER A N 1
ATOM 2544 C CA . SER A 1 323 ? 15.039 10.578 -12.68 1 96.75 323 SER A CA 1
ATOM 2545 C C . SER A 1 323 ? 14.742 11.555 -11.555 1 96.75 323 SER A C 1
ATOM 2547 O O . SER A 1 323 ? 15.07 11.297 -10.391 1 96.75 323 SER A O 1
ATOM 2549 N N . LYS A 1 324 ? 14.133 12.648 -11.906 1 97.81 324 LYS A N 1
ATOM 2550 C CA . LYS A 1 324 ? 13.789 13.688 -10.938 1 97.81 324 LYS A CA 1
ATOM 2551 C C . LYS A 1 324 ? 12.398 13.453 -10.359 1 97.81 324 LYS A C 1
ATOM 2553 O O . LYS A 1 324 ? 11.484 13.023 -11.07 1 97.81 324 LYS A O 1
ATOM 2558 N N . ALA A 1 325 ? 12.305 13.695 -9.039 1 98.12 325 ALA A N 1
ATOM 2559 C CA . ALA A 1 325 ? 11 13.727 -8.391 1 98.12 325 ALA A CA 1
ATOM 2560 C C . ALA A 1 325 ? 10.352 15.102 -8.531 1 98.12 325 ALA A C 1
ATOM 2562 O O . ALA A 1 325 ? 10.984 16.047 -8.992 1 98.12 325 ALA A O 1
ATOM 2563 N N . GLU A 1 326 ? 9.102 15.148 -8.219 1 98.5 326 GLU A N 1
ATOM 2564 C CA . GLU A 1 326 ? 8.336 16.391 -8.297 1 98.5 326 GLU A CA 1
ATOM 2565 C C . GLU A 1 326 ? 8.062 16.953 -6.906 1 98.5 326 GLU A C 1
ATOM 2567 O O . GLU A 1 326 ? 7.668 16.219 -5.996 1 98.5 326 GLU A O 1
ATOM 2572 N N . LEU A 1 327 ? 8.312 18.203 -6.738 1 98.69 327 LEU A N 1
ATOM 2573 C CA . LEU A 1 327 ? 7.977 18.891 -5.492 1 98.69 327 LEU A CA 1
ATOM 2574 C C . LEU A 1 327 ? 6.5 19.281 -5.473 1 98.69 327 LEU A C 1
ATOM 2576 O O . LEU A 1 327 ? 6.035 20.016 -6.344 1 98.69 327 LEU A O 1
ATOM 2580 N N . VAL A 1 328 ? 5.734 18.828 -4.477 1 98.44 328 VAL A N 1
ATOM 2581 C CA . VAL A 1 328 ? 4.316 19.125 -4.316 1 98.44 328 VAL A CA 1
ATOM 2582 C C . VAL A 1 328 ? 4.102 19.938 -3.035 1 98.44 328 VAL A C 1
ATOM 2584 O O . VAL A 1 328 ? 4.402 19.453 -1.938 1 98.44 328 VAL A O 1
ATOM 2587 N N . PHE A 1 329 ? 3.605 21.062 -3.146 1 98.06 329 PHE A N 1
ATOM 2588 C CA . PHE A 1 329 ? 3.289 21.906 -1.997 1 98.06 329 PHE A CA 1
ATOM 2589 C C . PHE A 1 329 ? 1.789 21.922 -1.728 1 98.06 329 PHE A C 1
ATOM 2591 O O . PHE A 1 329 ? 0.987 22.047 -2.654 1 98.06 329 PHE A O 1
ATOM 2598 N N . ARG A 1 330 ? 1.373 21.703 -0.501 1 95.94 330 ARG A N 1
ATOM 2599 C CA . ARG A 1 330 ? 0.002 21.812 -0.014 1 95.94 330 ARG A CA 1
ATOM 2600 C C . ARG A 1 330 ? -0.105 22.859 1.086 1 95.94 330 ARG A C 1
ATOM 2602 O O . ARG A 1 330 ? 0.53 22.734 2.135 1 95.94 330 ARG A O 1
ATOM 2609 N N . GLN A 1 331 ? -0.9 23.766 0.845 1 93.44 331 GLN A N 1
ATOM 2610 C CA . GLN A 1 331 ? -1.103 24.828 1.826 1 93.44 331 GLN A CA 1
ATOM 2611 C C . GLN A 1 331 ? -2.002 24.359 2.967 1 93.44 331 GLN A C 1
ATOM 2613 O O . GLN A 1 331 ? -2.945 23.594 2.746 1 93.44 331 GLN A O 1
ATOM 2618 N N . SER A 1 332 ? -1.715 24.906 4.109 1 90.56 332 SER A N 1
ATOM 2619 C CA . SER A 1 332 ? -2.533 24.609 5.285 1 90.56 332 SER A CA 1
ATOM 2620 C C . SER A 1 332 ? -4.008 24.891 5.016 1 90.56 332 SER A C 1
ATOM 2622 O O . SER A 1 332 ? -4.34 25.891 4.363 1 90.56 332 SER A O 1
ATOM 2624 N N . THR A 1 333 ? -4.934 24.078 5.637 1 80.94 333 THR A N 1
ATOM 2625 C CA . THR A 1 333 ? -6.371 24.25 5.449 1 80.94 333 THR A CA 1
ATOM 2626 C C . THR A 1 333 ? -6.93 25.25 6.465 1 80.94 333 THR A C 1
ATOM 2628 O O . THR A 1 333 ? -8.102 25.625 6.391 1 80.94 333 THR A O 1
ATOM 2631 N N . VAL A 1 334 ? -6.227 25.609 7.535 1 72.38 334 VAL A N 1
ATOM 2632 C CA . VAL A 1 334 ? -6.703 26.516 8.578 1 72.38 334 VAL A CA 1
ATOM 2633 C C . VAL A 1 334 ? -7.039 27.875 7.961 1 72.38 334 VAL A C 1
ATOM 2635 O O . VAL A 1 334 ? -8.086 28.453 8.258 1 72.38 334 VAL A O 1
ATOM 2638 N N . ASN A 1 335 ? -6.133 28.469 7.246 1 60.94 335 ASN A N 1
ATOM 2639 C CA . ASN A 1 335 ? -6.355 29.812 6.754 1 60.94 335 ASN A CA 1
ATOM 2640 C C . ASN A 1 335 ? -7.512 29.875 5.762 1 60.94 335 ASN A C 1
ATOM 2642 O O . ASN A 1 335 ? -8.172 30.906 5.629 1 60.94 335 ASN A O 1
ATOM 2646 N N . ALA A 1 336 ? -7.805 28.766 5.184 1 54.5 336 ALA A N 1
ATOM 2647 C CA . ALA A 1 336 ? -8.906 28.734 4.223 1 54.5 336 ALA A CA 1
ATOM 2648 C C . ALA A 1 336 ? -10.25 28.859 4.93 1 54.5 336 ALA A C 1
ATOM 2650 O O . ALA A 1 336 ? -11.195 29.438 4.387 1 54.5 336 ALA A O 1
ATOM 2651 N N . ARG A 1 337 ? -10.344 28.344 6.105 1 54.16 337 ARG A N 1
ATOM 2652 C CA . ARG A 1 337 ? -11.57 28.438 6.898 1 54.16 337 ARG A CA 1
ATOM 2653 C C . ARG A 1 337 ? -11.883 29.891 7.246 1 54.16 337 ARG A C 1
ATOM 2655 O O . ARG A 1 337 ? -13.047 30.297 7.246 1 54.16 337 ARG A O 1
ATOM 2662 N N . ASP A 1 338 ? -10.805 30.609 7.656 1 48.09 338 ASP A N 1
ATOM 2663 C CA . ASP A 1 338 ? -11.016 32 8.055 1 48.09 338 ASP A CA 1
ATOM 2664 C C . ASP A 1 338 ? -11.375 32.875 6.848 1 48.09 338 ASP A C 1
ATOM 2666 O O . ASP A 1 338 ? -12.094 33.875 6.984 1 48.09 338 ASP A O 1
ATOM 2670 N N . ALA A 1 339 ? -10.914 32.438 5.777 1 44.41 339 ALA A N 1
ATOM 2671 C CA . ALA A 1 339 ? -11.172 33.344 4.652 1 44.41 339 ALA A CA 1
ATOM 2672 C C . ALA A 1 339 ? -12.625 33.219 4.195 1 44.41 339 ALA A C 1
ATOM 2674 O O . ALA A 1 339 ? -13.141 34.125 3.527 1 44.41 339 ALA A O 1
ATOM 2675 N N . LYS A 1 340 ? -13.242 32.062 4.285 1 44.34 340 LYS A N 1
ATOM 2676 C CA . LYS A 1 340 ? -14.602 31.984 3.76 1 44.34 340 LYS A CA 1
ATOM 2677 C C . LYS A 1 340 ? -15.633 32.375 4.824 1 44.34 340 LYS A C 1
ATOM 2679 O O . LYS A 1 340 ? -16.844 32.312 4.574 1 44.34 340 LYS A O 1
ATOM 2684 N N . ARG A 1 341 ? -15.234 32.688 6.023 1 38.62 341 ARG A N 1
ATOM 2685 C CA . ARG A 1 341 ? -16.172 33.438 6.859 1 38.62 341 ARG A CA 1
ATOM 2686 C C . ARG A 1 341 ? -16.203 34.906 6.461 1 38.62 341 ARG A C 1
ATOM 2688 O O . ARG A 1 341 ? -15.156 35.5 6.148 1 38.62 341 ARG A O 1
ATOM 2695 N N . MET B 1 1 ? -13.172 -42.625 -6.48 1 42.19 1 MET B N 1
ATOM 2696 C CA . MET B 1 1 ? -11.922 -42.344 -5.777 1 42.19 1 MET B CA 1
ATOM 2697 C C . MET B 1 1 ? -10.758 -42.219 -6.758 1 42.19 1 MET B C 1
ATOM 2699 O O . MET B 1 1 ? -10.727 -42.938 -7.773 1 42.19 1 MET B O 1
ATOM 2703 N N . ALA B 1 2 ? -10.125 -41.125 -6.734 1 51.56 2 ALA B N 1
ATOM 2704 C CA . ALA B 1 2 ? -8.977 -40.969 -7.629 1 51.56 2 ALA B CA 1
ATOM 2705 C C . ALA B 1 2 ? -8.039 -42.188 -7.52 1 51.56 2 ALA B C 1
ATOM 2707 O O . ALA B 1 2 ? -7.73 -42.625 -6.414 1 51.56 2 ALA B O 1
ATOM 2708 N N . LYS B 1 3 ? -7.777 -42.875 -8.578 1 61.03 3 LYS B N 1
ATOM 2709 C CA . LYS B 1 3 ? -6.926 -44.062 -8.578 1 61.03 3 LYS B CA 1
ATOM 2710 C C . LYS B 1 3 ? -5.449 -43.688 -8.633 1 61.03 3 LYS B C 1
ATOM 2712 O O . LYS B 1 3 ? -5.078 -42.719 -9.305 1 61.03 3 LYS B O 1
ATOM 2717 N N . THR B 1 4 ? -4.641 -44.219 -7.738 1 66.25 4 THR B N 1
ATOM 2718 C CA . THR B 1 4 ? -3.199 -44 -7.723 1 66.25 4 THR B CA 1
ATOM 2719 C C . THR B 1 4 ? -2.533 -44.688 -8.906 1 66.25 4 THR B C 1
ATOM 2721 O O . THR B 1 4 ? -3.145 -45.531 -9.555 1 66.25 4 THR B O 1
ATOM 2724 N N . ILE B 1 5 ? -1.372 -44.219 -9.266 1 72.44 5 ILE B N 1
ATOM 2725 C CA . ILE B 1 5 ? -0.598 -44.875 -10.32 1 72.44 5 ILE B CA 1
ATOM 2726 C C . ILE B 1 5 ? -0.477 -46.375 -10.023 1 72.44 5 ILE B C 1
ATOM 2728 O O . ILE B 1 5 ? -0.563 -47.188 -10.93 1 72.44 5 ILE B O 1
ATOM 2732 N N . GLU B 1 6 ? -0.379 -46.625 -8.727 1 76.75 6 GLU B N 1
ATOM 2733 C CA . GLU B 1 6 ? -0.27 -48.031 -8.312 1 76.75 6 GLU B CA 1
ATOM 2734 C C . GLU B 1 6 ? -1.56 -48.781 -8.602 1 76.75 6 GLU B C 1
ATOM 2736 O O . GLU B 1 6 ? -1.521 -49.938 -9.062 1 76.75 6 GLU B O 1
ATOM 2741 N N . GLN B 1 7 ? -2.576 -48.156 -8.367 1 75.25 7 GLN B N 1
ATOM 2742 C CA . GLN B 1 7 ? -3.873 -48.781 -8.602 1 75.25 7 GLN B CA 1
ATOM 2743 C C . GLN B 1 7 ? -4.129 -48.969 -10.094 1 75.25 7 GLN B C 1
ATOM 2745 O O . GLN B 1 7 ? -4.652 -50 -10.523 1 75.25 7 GLN B O 1
ATOM 2750 N N . ILE B 1 8 ? -3.742 -47.938 -10.789 1 77.81 8 ILE B N 1
ATOM 2751 C CA . ILE B 1 8 ? -3.885 -48 -12.242 1 77.81 8 ILE B CA 1
ATOM 2752 C C . ILE B 1 8 ? -3.047 -49.156 -12.781 1 77.81 8 ILE B C 1
ATOM 2754 O O . ILE B 1 8 ? -3.521 -49.938 -13.602 1 77.81 8 ILE B O 1
ATOM 2758 N N . ALA B 1 9 ? -1.899 -49.219 -12.242 1 81.81 9 ALA B N 1
ATOM 2759 C CA . ALA B 1 9 ? -0.993 -50.281 -12.641 1 81.81 9 ALA B CA 1
ATOM 2760 C C . ALA B 1 9 ? -1.587 -51.656 -12.32 1 81.81 9 ALA B C 1
ATOM 2762 O O . ALA B 1 9 ? -1.565 -52.562 -13.164 1 81.81 9 ALA B O 1
ATOM 2763 N N . THR B 1 10 ? -2.066 -51.719 -11.172 1 82.81 10 THR B N 1
ATOM 2764 C CA . THR B 1 10 ? -2.676 -52.969 -10.719 1 82.81 10 THR B CA 1
ATOM 2765 C C . THR B 1 10 ? -3.904 -53.281 -11.555 1 82.81 10 THR B C 1
ATOM 2767 O O . THR B 1 10 ? -4.07 -54.438 -12 1 82.81 10 THR B O 1
ATOM 2770 N N . ASP B 1 11 ? -4.727 -52.281 -11.758 1 80.69 11 ASP B N 1
ATOM 2771 C CA . ASP B 1 11 ? -5.984 -52.5 -12.469 1 80.69 11 ASP B CA 1
ATOM 2772 C C . ASP B 1 11 ? -5.734 -52.875 -13.93 1 80.69 11 ASP B C 1
ATOM 2774 O O . ASP B 1 11 ? -6.48 -53.688 -14.508 1 80.69 11 ASP B O 1
ATOM 2778 N N . LEU B 1 12 ? -4.727 -52.312 -14.477 1 82.5 12 LEU B N 1
ATOM 2779 C CA . LEU B 1 12 ? -4.465 -52.5 -15.898 1 82.5 12 LEU B CA 1
ATOM 2780 C C . LEU B 1 12 ? -3.441 -53.625 -16.109 1 82.5 12 LEU B C 1
ATOM 2782 O O . LEU B 1 12 ? -3.184 -54.031 -17.25 1 82.5 12 LEU B O 1
ATOM 2786 N N . GLY B 1 13 ? -2.871 -54.125 -14.906 1 86.44 13 GLY B N 1
ATOM 2787 C CA . GLY B 1 13 ? -1.897 -55.188 -14.992 1 86.44 13 GLY B CA 1
ATOM 2788 C C . GLY B 1 13 ? -0.601 -54.781 -15.656 1 86.44 13 GLY B C 1
ATOM 2789 O O . GLY B 1 13 ? -0.014 -55.531 -16.422 1 86.44 13 GLY B O 1
ATOM 2790 N N . VAL B 1 14 ? -0.291 -53.594 -15.547 1 84.06 14 VAL B N 1
ATOM 2791 C CA . VAL B 1 14 ? 0.974 -53.094 -16.062 1 84.06 14 VAL B CA 1
ATOM 2792 C C . VAL B 1 14 ? 1.846 -52.594 -14.906 1 84.06 14 VAL B C 1
ATOM 2794 O O . VAL B 1 14 ? 1.369 -52.438 -13.781 1 84.06 14 VAL B O 1
ATOM 2797 N N . SER B 1 15 ? 3.1 -52.469 -15.18 1 80.94 15 SER B N 1
ATOM 2798 C CA . SER B 1 15 ? 3.979 -51.969 -14.125 1 80.94 15 SER B CA 1
ATOM 2799 C C . SER B 1 15 ? 3.686 -50.5 -13.797 1 80.94 15 SER B C 1
ATOM 2801 O O . SER B 1 15 ? 3.195 -49.75 -14.648 1 80.94 15 SER B O 1
ATOM 2803 N N . ILE B 1 16 ? 4.055 -50.094 -12.539 1 80 16 ILE B N 1
ATOM 2804 C CA . ILE B 1 16 ? 3.939 -48.719 -12.094 1 80 16 ILE B CA 1
ATOM 2805 C C . ILE B 1 16 ? 4.77 -47.812 -13 1 80 16 ILE B C 1
ATOM 2807 O O . ILE B 1 16 ? 4.332 -46.719 -13.359 1 80 16 ILE B O 1
ATOM 2811 N N . THR B 1 17 ? 5.879 -48.375 -13.477 1 79.88 17 THR B N 1
ATOM 2812 C CA . THR B 1 17 ? 6.789 -47.656 -14.344 1 79.88 17 THR B CA 1
ATOM 2813 C C . THR B 1 17 ? 6.145 -47.375 -15.703 1 79.88 17 THR B C 1
ATOM 2815 O O . THR B 1 17 ? 6.301 -46.281 -16.266 1 79.88 17 THR B O 1
ATOM 2818 N N . THR B 1 18 ? 5.418 -48.281 -16.172 1 81.25 18 THR B N 1
ATOM 2819 C CA . THR B 1 18 ? 4.738 -48.156 -17.453 1 81.25 18 THR B CA 1
ATOM 2820 C C . THR B 1 18 ? 3.633 -47.094 -17.391 1 81.25 18 THR B C 1
ATOM 2822 O O . THR B 1 18 ? 3.504 -46.281 -18.297 1 81.25 18 THR B O 1
ATOM 2825 N N . VAL B 1 19 ? 2.84 -47.094 -16.266 1 78.75 19 VAL B N 1
ATOM 2826 C CA . VAL B 1 19 ? 1.769 -46.125 -16.094 1 78.75 19 VAL B CA 1
ATOM 2827 C C . VAL B 1 19 ? 2.359 -44.719 -16 1 78.75 19 VAL B C 1
ATOM 2829 O O . VAL B 1 19 ? 1.884 -43.781 -16.656 1 78.75 19 VAL B O 1
ATOM 2832 N N . ARG B 1 20 ? 3.408 -44.594 -15.273 1 76.38 20 ARG B N 1
ATOM 2833 C CA . ARG B 1 20 ? 4.086 -43.312 -15.086 1 76.38 20 ARG B CA 1
ATOM 2834 C C . ARG B 1 20 ? 4.641 -42.781 -16.406 1 76.38 20 ARG B C 1
ATOM 2836 O O . ARG B 1 20 ? 4.523 -41.594 -16.719 1 76.38 20 ARG B O 1
ATOM 2843 N N . ALA B 1 21 ? 5.211 -43.656 -17.188 1 77.94 21 ALA B N 1
ATOM 2844 C CA . ALA B 1 21 ? 5.809 -43.281 -18.469 1 77.94 21 ALA B CA 1
ATOM 2845 C C . ALA B 1 21 ? 4.746 -42.781 -19.438 1 77.94 21 ALA B C 1
ATOM 2847 O O . ALA B 1 21 ? 4.957 -41.781 -20.125 1 77.94 21 ALA B O 1
ATOM 2848 N N . VAL B 1 22 ? 3.678 -43.406 -19.453 1 77.12 22 VAL B N 1
ATOM 2849 C CA . VAL B 1 22 ? 2.6 -43.031 -20.359 1 77.12 22 VAL B CA 1
ATOM 2850 C C . VAL B 1 22 ? 1.984 -41.719 -19.938 1 77.12 22 VAL B C 1
ATOM 2852 O O . VAL B 1 22 ? 1.785 -40.812 -20.75 1 77.12 22 VAL B O 1
ATOM 2855 N N . LEU B 1 23 ? 1.751 -41.562 -18.656 1 74.38 23 LEU B N 1
ATOM 2856 C CA . LEU B 1 23 ? 1.047 -40.375 -18.141 1 74.38 23 LEU B CA 1
ATOM 2857 C C . LEU B 1 23 ? 1.941 -39.156 -18.188 1 74.38 23 LEU B C 1
ATOM 2859 O O . LEU B 1 23 ? 1.451 -38.031 -18.328 1 74.38 23 LEU B O 1
ATOM 2863 N N . ASN B 1 24 ? 3.234 -39.438 -18.203 1 68.25 24 ASN B N 1
ATOM 2864 C CA . ASN B 1 24 ? 4.207 -38.344 -18.25 1 68.25 24 ASN B CA 1
ATOM 2865 C C . ASN B 1 24 ? 4.652 -38.062 -19.672 1 68.25 24 ASN B C 1
ATOM 2867 O O . ASN B 1 24 ? 5.586 -37.281 -19.891 1 68.25 24 ASN B O 1
ATOM 2871 N N . GLY B 1 25 ? 4.062 -38.656 -20.484 1 71.25 25 GLY B N 1
ATOM 2872 C CA . GLY B 1 25 ? 4.328 -38.438 -21.906 1 71.25 25 GLY B CA 1
ATOM 2873 C C . GLY B 1 25 ? 5.621 -39.094 -22.375 1 71.25 25 GLY B C 1
ATOM 2874 O O . GLY B 1 25 ? 6.168 -38.719 -23.406 1 71.25 25 GLY B O 1
ATOM 2875 N N . ASN B 1 26 ? 6.102 -39.938 -21.641 1 70.88 26 ASN B N 1
ATOM 2876 C CA . ASN B 1 26 ? 7.367 -40.594 -21.969 1 70.88 26 ASN B CA 1
ATOM 2877 C C . ASN B 1 26 ? 7.148 -42 -22.531 1 70.88 26 ASN B C 1
ATOM 2879 O O . ASN B 1 26 ? 8.039 -42.844 -22.453 1 70.88 26 ASN B O 1
ATOM 2883 N N . ALA B 1 27 ? 6.109 -42.312 -22.969 1 80.06 27 ALA B N 1
ATOM 2884 C CA . ALA B 1 27 ? 5.738 -43.625 -23.438 1 80.06 27 ALA B CA 1
ATOM 2885 C C . ALA B 1 27 ? 6.672 -44.094 -24.547 1 80.06 27 ALA B C 1
ATOM 2887 O O . ALA B 1 27 ? 7.023 -45.281 -24.609 1 80.06 27 ALA B O 1
ATOM 2888 N N . GLN B 1 28 ? 6.961 -43.094 -25.391 1 76.44 28 GLN B N 1
ATOM 2889 C CA . GLN B 1 28 ? 7.816 -43.469 -26.516 1 76.44 28 GLN B CA 1
ATOM 2890 C C . GLN B 1 28 ? 9.227 -43.812 -26.047 1 76.44 28 GLN B C 1
ATOM 2892 O O . GLN B 1 28 ? 9.852 -44.719 -26.594 1 76.44 28 GLN B O 1
ATOM 2897 N N . LYS B 1 29 ? 9.633 -43.125 -25 1 74.62 29 LYS B N 1
ATOM 2898 C CA . LYS B 1 29 ? 10.969 -43.344 -24.438 1 74.62 29 LYS B CA 1
ATOM 2899 C C . LYS B 1 29 ? 11.125 -44.75 -23.922 1 74.62 29 LYS B C 1
ATOM 2901 O O . LYS B 1 29 ? 12.195 -45.375 -24.047 1 74.62 29 LYS B O 1
ATOM 2906 N N . TYR B 1 30 ? 10.102 -45.219 -23.422 1 75.25 30 TYR B N 1
ATOM 2907 C CA . TYR B 1 30 ? 10.133 -46.531 -22.797 1 75.25 30 TYR B CA 1
ATOM 2908 C C . TYR B 1 30 ? 9.523 -47.594 -23.734 1 75.25 30 TYR B C 1
ATOM 2910 O O . TYR B 1 30 ? 9.227 -48.688 -23.312 1 75.25 30 TYR B O 1
ATOM 2918 N N . ARG B 1 31 ? 9.234 -47.219 -25.031 1 81.06 31 ARG B N 1
ATOM 2919 C CA . ARG B 1 31 ? 8.734 -48.125 -26.078 1 81.06 31 ARG B CA 1
ATOM 2920 C C . ARG B 1 31 ? 7.457 -48.812 -25.641 1 81.06 31 ARG B C 1
ATOM 2922 O O . ARG B 1 31 ? 7.289 -50 -25.875 1 81.06 31 ARG B O 1
ATOM 2929 N N . ILE B 1 32 ? 6.672 -48.094 -24.969 1 81.06 32 ILE B N 1
ATOM 2930 C CA . ILE B 1 32 ? 5.375 -48.625 -24.562 1 81.06 32 ILE B CA 1
ATOM 2931 C C . ILE B 1 32 ? 4.441 -48.656 -25.781 1 81.06 32 ILE B C 1
ATOM 2933 O O . ILE B 1 32 ? 4.289 -47.656 -26.484 1 81.06 32 ILE B O 1
ATOM 2937 N N . SER B 1 33 ? 3.889 -49.844 -26.078 1 82.19 33 SER B N 1
ATOM 2938 C CA . SER B 1 33 ? 3.059 -50.062 -27.25 1 82.19 33 SER B CA 1
ATOM 2939 C C . SER B 1 33 ? 1.855 -49.125 -27.266 1 82.19 33 SER B C 1
ATOM 2941 O O . SER B 1 33 ? 1.383 -48.688 -26.219 1 82.19 33 SER B O 1
ATOM 2943 N N . GLU B 1 34 ? 1.404 -48.781 -28.391 1 81.81 34 GLU B N 1
ATOM 2944 C CA . GLU B 1 34 ? 0.235 -47.938 -28.578 1 81.81 34 GLU B CA 1
ATOM 2945 C C . GLU B 1 34 ? -0.992 -48.531 -27.875 1 81.81 34 GLU B C 1
ATOM 2947 O O . GLU B 1 34 ? -1.81 -47.781 -27.328 1 81.81 34 GLU B O 1
ATOM 2952 N N . LYS B 1 35 ? -1.112 -49.844 -27.891 1 82.31 35 LYS B N 1
ATOM 2953 C CA . LYS B 1 35 ? -2.236 -50.531 -27.266 1 82.31 35 LYS B CA 1
ATOM 2954 C C . LYS B 1 35 ? -2.242 -50.312 -25.75 1 82.31 35 LYS B C 1
ATOM 2956 O O . LYS B 1 35 ? -3.291 -50.031 -25.172 1 82.31 35 LYS B O 1
ATOM 2961 N N . THR B 1 36 ? -1.085 -50.344 -25.172 1 83.06 36 THR B N 1
ATOM 2962 C CA . THR B 1 36 ? -0.97 -50.125 -23.734 1 83.06 36 THR B CA 1
ATOM 2963 C C . THR B 1 36 ? -1.217 -48.688 -23.375 1 83.06 36 THR B C 1
ATOM 2965 O O . THR B 1 36 ? -1.876 -48.375 -22.375 1 83.06 36 THR B O 1
ATOM 2968 N N . GLN B 1 37 ? -0.757 -47.781 -24.172 1 82.12 37 GLN B N 1
ATOM 2969 C CA . GLN B 1 37 ? -0.988 -46.375 -23.984 1 82.12 37 GLN B CA 1
ATOM 2970 C C . GLN B 1 37 ? -2.479 -46.031 -24.031 1 82.12 37 GLN B C 1
ATOM 2972 O O . GLN B 1 37 ? -2.98 -45.312 -23.172 1 82.12 37 GLN B O 1
ATOM 2977 N N . GLU B 1 38 ? -3.094 -46.562 -24.953 1 81.75 38 GLU B N 1
ATOM 2978 C CA . GLU B 1 38 ? -4.527 -46.344 -25.109 1 81.75 38 GLU B CA 1
ATOM 2979 C C . GLU B 1 38 ? -5.305 -46.875 -23.922 1 81.75 38 GLU B C 1
ATOM 2981 O O . GLU B 1 38 ? -6.266 -46.281 -23.453 1 81.75 38 GLU B O 1
ATOM 2986 N N . ARG B 1 39 ? -4.977 -48.062 -23.406 1 82.31 39 ARG B N 1
ATOM 2987 C CA . ARG B 1 39 ? -5.629 -48.656 -22.25 1 82.31 39 ARG B CA 1
ATOM 2988 C C . ARG B 1 39 ? -5.477 -47.781 -21.016 1 82.31 39 ARG B C 1
ATOM 2990 O O . ARG B 1 39 ? -6.438 -47.594 -20.266 1 82.31 39 ARG B O 1
ATOM 2997 N N . ILE B 1 40 ? -4.246 -47.281 -20.906 1 79.75 40 ILE B N 1
ATOM 2998 C CA . ILE B 1 40 ? -3.984 -46.438 -19.75 1 79.75 40 ILE B CA 1
ATOM 2999 C C . ILE B 1 40 ? -4.738 -45.094 -19.891 1 79.75 40 ILE B C 1
ATOM 3001 O O . ILE B 1 40 ? -5.41 -44.656 -18.969 1 79.75 40 ILE B O 1
ATOM 3005 N N . ASN B 1 41 ? -4.637 -44.562 -21.078 1 77 41 ASN B N 1
ATOM 3006 C CA . ASN B 1 41 ? -5.305 -43.281 -21.328 1 77 41 ASN B CA 1
ATOM 3007 C C . ASN B 1 41 ? -6.82 -43.406 -21.219 1 77 41 ASN B C 1
ATOM 3009 O O . ASN B 1 41 ? -7.488 -42.531 -20.672 1 77 41 ASN B O 1
ATOM 3013 N N . SER B 1 42 ? -7.387 -44.438 -21.75 1 76 42 SER B N 1
ATOM 3014 C CA . SER B 1 42 ? -8.812 -44.719 -21.656 1 76 42 SER B CA 1
ATOM 3015 C C . SER B 1 42 ? -9.242 -44.938 -20.219 1 76 42 SER B C 1
ATOM 3017 O O . SER B 1 42 ? -10.312 -44.469 -19.797 1 76 42 SER B O 1
ATOM 3019 N N . TYR B 1 43 ? -8.43 -45.688 -19.484 1 74.56 43 TYR B N 1
ATOM 3020 C CA . TYR B 1 43 ? -8.695 -45.906 -18.078 1 74.56 43 TYR B CA 1
ATOM 3021 C C . TYR B 1 43 ? -8.711 -44.562 -17.312 1 74.56 43 TYR B C 1
ATOM 3023 O O . TYR B 1 43 ? -9.617 -44.344 -16.5 1 74.56 43 TYR B O 1
ATOM 3031 N N . VAL B 1 44 ? -7.711 -43.781 -17.609 1 69.56 44 VAL B N 1
ATOM 3032 C CA . VAL B 1 44 ? -7.594 -42.469 -16.953 1 69.56 44 VAL B CA 1
ATOM 3033 C C . VAL B 1 44 ? -8.781 -41.594 -17.312 1 69.56 44 VAL B C 1
ATOM 3035 O O . VAL B 1 44 ? -9.344 -40.906 -16.453 1 69.56 44 VAL B O 1
ATOM 3038 N N . LYS B 1 45 ? -9.133 -41.594 -18.5 1 65.06 45 LYS B N 1
ATOM 3039 C CA . LYS B 1 45 ? -10.297 -40.844 -18.969 1 65.06 45 LYS B CA 1
ATOM 3040 C C . LYS B 1 45 ? -11.578 -41.344 -18.312 1 65.06 45 LYS B C 1
ATOM 3042 O O . LYS B 1 45 ? -12.438 -40.531 -17.938 1 65.06 45 LYS B O 1
ATOM 3047 N N . LYS B 1 46 ? -11.836 -42.594 -18.359 1 62.88 46 LYS B N 1
ATOM 3048 C CA . LYS B 1 46 ? -13.047 -43.219 -17.828 1 62.88 46 LYS B CA 1
ATOM 3049 C C . LYS B 1 46 ? -13.156 -43 -16.328 1 62.88 46 LYS B C 1
ATOM 3051 O O . LYS B 1 46 ? -14.266 -42.844 -15.797 1 62.88 46 LYS B O 1
ATOM 3056 N N . HIS B 1 47 ? -12.062 -43.25 -15.641 1 57.72 47 HIS B N 1
ATOM 3057 C CA . HIS B 1 47 ? -12.117 -43.094 -14.188 1 57.72 47 HIS B CA 1
ATOM 3058 C C . HIS B 1 47 ? -11.711 -41.719 -13.758 1 57.72 47 HIS B C 1
ATOM 3060 O O . HIS B 1 47 ? -11.609 -41.438 -12.562 1 57.72 47 HIS B O 1
ATOM 3066 N N . SER B 1 48 ? -12.062 -40.75 -14.484 1 46 48 SER B N 1
ATOM 3067 C CA . SER B 1 48 ? -11.734 -39.375 -14.203 1 46 48 SER B CA 1
ATOM 3068 C C . SER B 1 48 ? -10.43 -39.25 -13.414 1 46 48 SER B C 1
ATOM 3070 O O . SER B 1 48 ? -10.453 -38.906 -12.227 1 46 48 SER B O 1
ATOM 3072 N N . TYR B 1 49 ? -9.586 -40.031 -13.703 1 38.75 49 TYR B N 1
ATOM 3073 C CA . TYR B 1 49 ? -8.305 -40.125 -13.023 1 38.75 49 TYR B CA 1
ATOM 3074 C C . TYR B 1 49 ? -7.566 -38.781 -13.062 1 38.75 49 TYR B C 1
ATOM 3076 O O . TYR B 1 49 ? -7.215 -38.312 -14.141 1 38.75 49 TYR B O 1
ATOM 3084 N N . THR B 1 50 ? -8.016 -37.969 -12.273 1 35.88 50 THR B N 1
ATOM 3085 C CA . THR B 1 50 ? -6.969 -36.969 -11.984 1 35.88 50 THR B CA 1
ATOM 3086 C C . THR B 1 50 ? -5.691 -37.688 -11.516 1 35.88 50 THR B C 1
ATOM 3088 O O . THR B 1 50 ? -5.711 -38.438 -10.539 1 35.88 50 THR B O 1
ATOM 3091 N N . ILE B 1 51 ? -5.02 -38.375 -12.344 1 33.34 51 ILE B N 1
ATOM 3092 C CA . ILE B 1 51 ? -3.689 -38.844 -11.953 1 33.34 51 ILE B CA 1
ATOM 3093 C C . ILE B 1 51 ? -3.129 -37.938 -10.867 1 33.34 51 ILE B C 1
ATOM 3095 O O . ILE B 1 51 ? -2.934 -36.75 -11.086 1 33.34 51 ILE B O 1
ATOM 3099 N N . ASN B 1 52 ? -3.646 -38.25 -9.742 1 32.44 52 ASN B N 1
ATOM 3100 C CA . ASN B 1 52 ? -2.898 -37.562 -8.695 1 32.44 52 ASN B CA 1
ATOM 3101 C C . ASN B 1 52 ? -1.397 -37.812 -8.828 1 32.44 52 ASN B C 1
ATOM 3103 O O . ASN B 1 52 ? -0.892 -38.844 -8.438 1 32.44 52 ASN B O 1
ATOM 3107 N N . LEU B 1 53 ? -0.875 -37.781 -9.93 1 32.75 53 LEU B N 1
ATOM 3108 C CA . LEU B 1 53 ? 0.581 -37.719 -10 1 32.75 53 LEU B CA 1
ATOM 3109 C C . LEU B 1 53 ? 1.151 -37.094 -8.727 1 32.75 53 LEU B C 1
ATOM 3111 O O . LEU B 1 53 ? 2.371 -36.969 -8.586 1 32.75 53 LEU B O 1
ATOM 3115 N N . ALA B 1 54 ? 0.337 -36.75 -7.805 1 32.06 54 ALA B N 1
ATOM 3116 C CA . ALA B 1 54 ? 0.753 -36.094 -6.578 1 32.06 54 ALA B CA 1
ATOM 3117 C C . ALA B 1 54 ? 1.43 -37.062 -5.617 1 32.06 54 ALA B C 1
ATOM 3119 O O . ALA B 1 54 ? 2.256 -36.656 -4.793 1 32.06 54 ALA B O 1
ATOM 3120 N N . ALA B 1 55 ? 1.173 -38.375 -5.531 1 32.12 55 ALA B N 1
ATOM 3121 C CA . ALA B 1 55 ? 1.741 -39.156 -4.43 1 32.12 55 ALA B CA 1
ATOM 3122 C C . ALA B 1 55 ? 3.238 -39.375 -4.629 1 32.12 55 ALA B C 1
ATOM 3124 O O . ALA B 1 55 ? 4.012 -39.312 -3.67 1 32.12 55 ALA B O 1
ATOM 3125 N N . ARG B 1 56 ? 3.672 -40.125 -5.516 1 32.75 56 ARG B N 1
ATOM 3126 C CA . ARG B 1 56 ? 5.102 -40.406 -5.57 1 32.75 56 ARG B CA 1
ATOM 3127 C C . ARG B 1 56 ? 5.895 -39.156 -5.891 1 32.75 56 ARG B C 1
ATOM 3129 O O . ARG B 1 56 ? 6.949 -38.906 -5.305 1 32.75 56 ARG B O 1
ATOM 3136 N N . SER B 1 57 ? 5.512 -38.406 -6.957 1 32.66 57 SER B N 1
ATOM 3137 C CA . SER B 1 57 ? 5.992 -37.156 -7.535 1 32.66 57 SER B CA 1
ATOM 3138 C C . SER B 1 57 ? 5.477 -35.969 -6.758 1 32.66 57 SER B C 1
ATOM 3140 O O . SER B 1 57 ? 5.836 -34.812 -7.059 1 32.66 57 SER B O 1
ATOM 3142 N N . LEU B 1 58 ? 4.664 -36 -5.906 1 36.94 58 LEU B N 1
ATOM 3143 C CA . LEU B 1 58 ? 4.02 -35.094 -4.949 1 36.94 58 LEU B CA 1
ATOM 3144 C C . LEU B 1 58 ? 5.016 -34.625 -3.9 1 36.94 58 LEU B C 1
ATOM 3146 O O . LEU B 1 58 ? 4.965 -33.469 -3.475 1 36.94 58 LEU B O 1
ATOM 3150 N N . LYS B 1 59 ? 5.613 -35.594 -3.406 1 41.69 59 LYS B N 1
ATOM 3151 C CA . LYS B 1 59 ? 6.801 -35.25 -2.631 1 41.69 59 LYS B CA 1
ATOM 3152 C C . LYS B 1 59 ? 7.812 -34.469 -3.484 1 41.69 59 LYS B C 1
ATOM 3154 O O . LYS B 1 59 ? 8.461 -33.531 -3.004 1 41.69 59 LYS B O 1
ATOM 3159 N N . LEU B 1 60 ? 8.102 -35.062 -4.758 1 45.53 60 LEU B N 1
ATOM 3160 C CA . LEU B 1 60 ? 9.039 -34.625 -5.777 1 45.53 60 LEU B CA 1
ATOM 3161 C C . LEU B 1 60 ? 8.5 -33.406 -6.52 1 45.53 60 LEU B C 1
ATOM 3163 O O . LEU B 1 60 ? 9.281 -32.594 -7.062 1 45.53 60 LEU B O 1
ATOM 3167 N N . ASN B 1 61 ? 7.125 -33.188 -6.5 1 59.5 61 ASN B N 1
ATOM 3168 C CA . ASN B 1 61 ? 6.602 -32.062 -7.273 1 59.5 61 ASN B CA 1
ATOM 3169 C C . ASN B 1 61 ? 6.266 -30.859 -6.379 1 59.5 61 ASN B C 1
ATOM 3171 O O . ASN B 1 61 ? 5.449 -30.016 -6.75 1 59.5 61 ASN B O 1
ATOM 3175 N N . LYS B 1 62 ? 6.602 -31.125 -5.277 1 80.75 62 LYS B N 1
ATOM 3176 C CA . LYS B 1 62 ? 6.504 -30 -4.348 1 80.75 62 LYS B CA 1
ATOM 3177 C C . LYS B 1 62 ? 7.59 -28.953 -4.621 1 80.75 62 LYS B C 1
ATOM 3179 O O . LYS B 1 62 ? 8.758 -29.312 -4.781 1 80.75 62 LYS B O 1
ATOM 3184 N N . THR B 1 63 ? 7.129 -27.859 -4.805 1 87.19 63 THR B N 1
ATOM 3185 C CA . THR B 1 63 ? 8.062 -26.781 -5.102 1 87.19 63 THR B CA 1
ATOM 3186 C C . THR B 1 63 ? 8.258 -25.891 -3.883 1 87.19 63 THR B C 1
ATOM 3188 O O . THR B 1 63 ? 9.094 -24.984 -3.898 1 87.19 63 THR B O 1
ATOM 3191 N N . ASP B 1 64 ? 7.438 -26.188 -2.781 1 92.81 64 ASP B N 1
ATOM 3192 C CA . ASP B 1 64 ? 7.438 -25.344 -1.587 1 92.81 64 ASP B CA 1
ATOM 3193 C C . ASP B 1 64 ? 7.137 -23.891 -1.938 1 92.81 64 ASP B C 1
ATOM 3195 O O . ASP B 1 64 ? 7.785 -22.969 -1.43 1 92.81 64 ASP B O 1
ATOM 3199 N N . THR B 1 65 ? 6.219 -23.766 -2.871 1 94.38 65 THR B N 1
ATOM 3200 C CA . THR B 1 65 ? 5.836 -22.438 -3.35 1 94.38 65 THR B CA 1
ATOM 3201 C C . THR B 1 65 ? 4.32 -22.312 -3.436 1 94.38 65 THR B C 1
ATOM 3203 O O . THR B 1 65 ? 3.639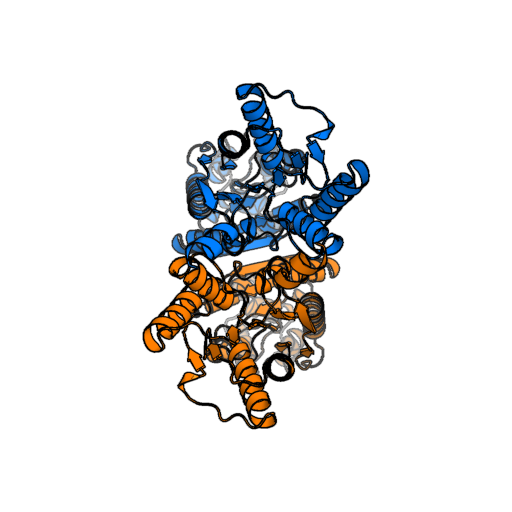 -23.234 -3.887 1 94.38 65 THR B O 1
ATOM 3206 N N . PHE B 1 66 ? 3.799 -21.266 -2.924 1 97.56 66 PHE B N 1
ATOM 3207 C CA . PHE B 1 66 ? 2.402 -20.906 -3.123 1 97.56 66 PHE B CA 1
ATOM 3208 C C . PHE B 1 66 ? 2.285 -19.703 -4.059 1 97.56 66 PHE B C 1
ATOM 3210 O O . PHE B 1 66 ? 3.234 -18.938 -4.207 1 97.56 66 PHE B O 1
ATOM 3217 N N . GLY B 1 67 ? 1.158 -19.578 -4.758 1 97.75 67 GLY B N 1
ATOM 3218 C CA . GLY B 1 67 ? 0.82 -18.406 -5.531 1 97.75 67 GLY B CA 1
ATOM 3219 C C . GLY B 1 67 ? -0.263 -17.562 -4.887 1 97.75 67 GLY B C 1
ATOM 3220 O O . GLY B 1 67 ? -1.161 -18.094 -4.227 1 97.75 67 GLY B O 1
ATOM 3221 N N . LEU B 1 68 ? -0.156 -16.297 -5.055 1 98.5 68 LEU B N 1
ATOM 3222 C CA . LEU B 1 68 ? -1.188 -15.352 -4.656 1 98.5 68 LEU B CA 1
ATOM 3223 C C . LEU B 1 68 ? -1.571 -14.445 -5.82 1 98.5 68 LEU B C 1
ATOM 3225 O O . LEU B 1 68 ? -0.707 -13.805 -6.422 1 98.5 68 LEU B O 1
ATOM 3229 N N . VAL B 1 69 ? -2.83 -14.438 -6.141 1 98 69 VAL B N 1
ATOM 3230 C CA . VAL B 1 69 ? -3.361 -13.578 -7.195 1 98 69 VAL B CA 1
ATOM 3231 C C . VAL B 1 69 ? -4.309 -12.547 -6.594 1 98 69 VAL B C 1
ATOM 3233 O O . VAL B 1 69 ? -5.371 -12.891 -6.07 1 98 69 VAL B O 1
ATOM 3236 N N . ILE B 1 70 ? -3.916 -11.281 -6.664 1 96.88 70 ILE B N 1
ATOM 3237 C CA . ILE B 1 70 ? -4.73 -10.219 -6.078 1 96.88 70 ILE B CA 1
ATOM 3238 C C . ILE B 1 70 ? -5.027 -9.156 -7.133 1 96.88 70 ILE B C 1
ATOM 3240 O O . ILE B 1 70 ? -4.305 -9.039 -8.125 1 96.88 70 ILE B O 1
ATOM 3244 N N . PRO B 1 71 ? -6.051 -8.32 -6.926 1 93.94 71 PRO B N 1
ATOM 3245 C CA . PRO B 1 71 ? -6.469 -7.367 -7.957 1 93.94 71 PRO B CA 1
ATOM 3246 C C . PRO B 1 71 ? -5.551 -6.148 -8.039 1 93.94 71 PRO B C 1
ATOM 3248 O O . PRO B 1 71 ? -5.211 -5.699 -9.141 1 93.94 71 PRO B O 1
ATOM 3251 N N . ARG B 1 72 ? -5.215 -5.59 -6.844 1 92.44 72 ARG B N 1
ATOM 3252 C CA . ARG B 1 72 ? -4.5 -4.316 -6.824 1 92.44 72 ARG B CA 1
ATOM 3253 C C . ARG B 1 72 ? -3.502 -4.266 -5.672 1 92.44 72 ARG B C 1
ATOM 3255 O O . ARG B 1 72 ? -3.893 -4.328 -4.504 1 92.44 72 ARG B O 1
ATOM 3262 N N . LEU B 1 73 ? -2.256 -4.004 -6.016 1 93.19 73 LEU B N 1
ATOM 3263 C CA . LEU B 1 73 ? -1.254 -3.855 -4.965 1 93.19 73 LEU B CA 1
ATOM 3264 C C . LEU B 1 73 ? -1.305 -2.457 -4.359 1 93.19 73 LEU B C 1
ATOM 3266 O O . LEU B 1 73 ? -0.846 -2.248 -3.234 1 93.19 73 LEU B O 1
ATOM 3270 N N . SER B 1 74 ? -1.902 -1.49 -5.07 1 88.81 74 SER B N 1
ATOM 3271 C CA . SER B 1 74 ? -1.987 -0.113 -4.598 1 88.81 74 SER B CA 1
ATOM 3272 C C . SER B 1 74 ? -3.057 0.035 -3.52 1 88.81 74 SER B C 1
ATOM 3274 O O . SER B 1 74 ? -3.121 1.06 -2.838 1 88.81 74 SER B O 1
ATOM 3276 N N . ASN B 1 75 ? -3.908 -0.95 -3.412 1 90.44 75 ASN B N 1
ATOM 3277 C CA . ASN B 1 75 ? -4.836 -1.002 -2.289 1 90.44 75 ASN B CA 1
ATOM 3278 C C . ASN B 1 75 ? -4.148 -1.481 -1.014 1 90.44 75 ASN B C 1
ATOM 3280 O O . ASN B 1 75 ? -3.666 -2.613 -0.951 1 90.44 75 ASN B O 1
ATOM 3284 N N . PRO B 1 76 ? -4.164 -0.629 -0.023 1 91.25 76 PRO B N 1
ATOM 3285 C CA . PRO B 1 76 ? -3.396 -0.947 1.184 1 91.25 76 PRO B CA 1
ATOM 3286 C C . PRO B 1 76 ? -3.867 -2.232 1.86 1 91.25 76 PRO B C 1
ATOM 3288 O O . PRO B 1 76 ? -3.068 -2.932 2.488 1 91.25 76 PRO B O 1
ATOM 3291 N N . PHE B 1 77 ? -5.098 -2.537 1.753 1 92.81 77 PHE B N 1
ATOM 3292 C CA . PHE B 1 77 ? -5.578 -3.783 2.336 1 92.81 77 PHE B CA 1
ATOM 3293 C C . PHE B 1 77 ? -4.918 -4.984 1.673 1 92.81 77 PHE B C 1
ATOM 3295 O O . PHE B 1 77 ? -4.418 -5.879 2.357 1 92.81 77 PHE B O 1
ATOM 3302 N N . PHE B 1 78 ? -4.844 -5.004 0.387 1 95 78 PHE B N 1
ATOM 3303 C CA . PHE B 1 78 ? -4.301 -6.137 -0.349 1 95 78 PHE B CA 1
ATOM 3304 C C . PHE B 1 78 ? -2.789 -6.223 -0.173 1 95 78 PHE B C 1
ATOM 3306 O O . PHE B 1 78 ? -2.232 -7.32 -0.062 1 95 78 PHE B O 1
ATOM 3313 N N . SER B 1 79 ? -2.133 -5.094 -0.212 1 94.81 79 SER B N 1
ATOM 3314 C CA . SER B 1 79 ? -0.685 -5.125 -0.03 1 94.81 79 SER B CA 1
ATOM 3315 C C . SER B 1 79 ? -0.315 -5.617 1.366 1 94.81 79 SER B C 1
ATOM 3317 O O . SER B 1 79 ? 0.632 -6.391 1.526 1 94.81 79 SER B O 1
ATOM 3319 N N . ALA B 1 80 ? -1.062 -5.145 2.385 1 94.81 80 ALA B N 1
ATOM 3320 C CA . ALA B 1 80 ? -0.828 -5.613 3.748 1 94.81 80 ALA B CA 1
ATOM 3321 C C . ALA B 1 80 ? -1.106 -7.105 3.871 1 94.81 80 ALA B C 1
ATOM 3323 O O . ALA B 1 80 ? -0.319 -7.844 4.469 1 94.81 80 ALA B O 1
ATOM 3324 N N . LEU B 1 81 ? -2.207 -7.508 3.305 1 96.44 81 LEU B N 1
ATOM 3325 C CA . LEU B 1 81 ? -2.564 -8.922 3.336 1 96.44 81 LEU B CA 1
ATOM 3326 C C . LEU B 1 81 ? -1.486 -9.766 2.668 1 96.44 81 LEU B C 1
ATOM 3328 O O . LEU B 1 81 ? -1.08 -10.805 3.209 1 96.44 81 LEU B O 1
ATOM 3332 N N . ALA B 1 82 ? -1.035 -9.336 1.542 1 97.31 82 ALA B N 1
ATOM 3333 C CA . ALA B 1 82 ? -0.008 -10.055 0.796 1 97.31 82 ALA B CA 1
ATOM 3334 C C . ALA B 1 82 ? 1.281 -10.172 1.604 1 97.31 82 ALA B C 1
ATOM 3336 O O . ALA B 1 82 ? 1.896 -11.234 1.662 1 97.31 82 ALA B O 1
ATOM 3337 N N . GLU B 1 83 ? 1.674 -9.094 2.18 1 96.25 83 GLU B N 1
ATOM 3338 C CA . GLU B 1 83 ? 2.898 -9.078 2.975 1 96.25 83 GLU B CA 1
ATOM 3339 C C . GLU B 1 83 ? 2.793 -10.023 4.172 1 96.25 83 GLU B C 1
ATOM 3341 O O . GLU B 1 83 ? 3.717 -10.789 4.449 1 96.25 83 GLU B O 1
ATOM 3346 N N . LEU B 1 84 ? 1.696 -9.953 4.871 1 97.19 84 LEU B N 1
ATOM 3347 C CA . LEU B 1 84 ? 1.482 -10.789 6.047 1 97.19 84 LEU B CA 1
ATOM 3348 C C . LEU B 1 84 ? 1.372 -12.258 5.66 1 97.19 84 LEU B C 1
ATOM 3350 O O . LEU B 1 84 ? 1.874 -13.133 6.371 1 97.19 84 LEU B O 1
ATOM 3354 N N . LEU B 1 85 ? 0.708 -12.492 4.547 1 98.12 85 LEU B N 1
ATOM 3355 C CA . LEU B 1 85 ? 0.602 -13.859 4.059 1 98.12 85 LEU B CA 1
ATOM 3356 C C . LEU B 1 85 ? 1.97 -14.406 3.662 1 98.12 85 LEU B C 1
ATOM 3358 O O . LEU B 1 85 ? 2.27 -15.578 3.906 1 98.12 85 LEU B O 1
ATOM 3362 N N . GLU B 1 86 ? 2.746 -13.586 3.012 1 97 86 GLU B N 1
ATOM 3363 C CA . GLU B 1 86 ? 4.113 -13.977 2.676 1 97 86 GLU B CA 1
ATOM 3364 C C . GLU B 1 86 ? 4.883 -14.406 3.92 1 97 86 GLU B C 1
ATOM 3366 O O . GLU B 1 86 ? 5.523 -15.461 3.928 1 97 86 GLU B O 1
ATOM 3371 N N . ALA B 1 87 ? 4.816 -13.617 4.969 1 95.56 87 ALA B N 1
ATOM 3372 C CA . ALA B 1 87 ? 5.523 -13.922 6.211 1 95.56 87 ALA B CA 1
ATOM 3373 C C . ALA B 1 87 ? 5.047 -15.242 6.801 1 95.56 87 ALA B C 1
ATOM 3375 O O . ALA B 1 87 ? 5.855 -16.062 7.238 1 95.56 87 ALA B O 1
ATOM 3376 N N . ARG B 1 88 ? 3.76 -15.43 6.762 1 97 88 ARG B N 1
ATOM 3377 C CA . ARG B 1 88 ? 3.195 -16.656 7.312 1 97 88 ARG B CA 1
ATOM 3378 C C . ARG B 1 88 ? 3.635 -17.875 6.504 1 97 88 ARG B C 1
ATOM 3380 O O . ARG B 1 88 ? 3.99 -18.906 7.07 1 97 88 ARG B O 1
ATOM 3387 N N . CYS B 1 89 ? 3.564 -17.75 5.199 1 96.81 89 CYS B N 1
ATOM 3388 C CA . CYS B 1 89 ? 4.008 -18.828 4.328 1 96.81 89 CYS B CA 1
ATOM 3389 C C . CYS B 1 89 ? 5.484 -19.141 4.555 1 96.81 89 CYS B C 1
ATOM 3391 O O . CYS B 1 89 ? 5.867 -20.312 4.645 1 96.81 89 CYS B O 1
ATOM 3393 N N . ARG B 1 90 ? 6.246 -18.125 4.695 1 94.75 90 ARG B N 1
ATOM 3394 C CA . ARG B 1 90 ? 7.676 -18.281 4.938 1 94.75 90 ARG B CA 1
ATOM 3395 C C . AR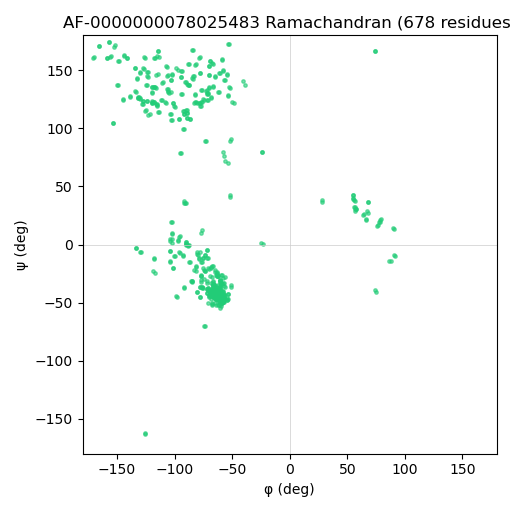G B 1 90 ? 7.934 -19.047 6.234 1 94.75 90 ARG B C 1
ATOM 3397 O O . ARG B 1 90 ? 8.781 -19.938 6.277 1 94.75 90 ARG B O 1
ATOM 3404 N N . GLU B 1 91 ? 7.211 -18.719 7.246 1 95.25 91 GLU B N 1
ATOM 3405 C CA . GLU B 1 91 ? 7.332 -19.406 8.539 1 95.25 91 GLU B CA 1
ATOM 3406 C C . GLU B 1 91 ? 7.051 -20.891 8.406 1 95.25 91 GLU B C 1
ATOM 3408 O O . GLU B 1 91 ? 7.551 -21.703 9.195 1 95.25 91 GLU B O 1
ATOM 3413 N N . GLN B 1 92 ? 6.258 -21.234 7.402 1 95.75 92 GLN B N 1
ATOM 3414 C CA . GLN B 1 92 ? 5.883 -22.641 7.191 1 95.75 92 GLN B CA 1
ATOM 3415 C C . GLN B 1 92 ? 6.777 -23.297 6.145 1 95.75 92 GLN B C 1
ATOM 3417 O O . GLN B 1 92 ? 6.527 -24.422 5.727 1 95.75 92 GLN B O 1
ATOM 3422 N N . GLY B 1 93 ? 7.762 -22.516 5.668 1 93.69 93 GLY B N 1
ATOM 3423 C CA . GLY B 1 93 ? 8.734 -23.078 4.742 1 93.69 93 GLY B CA 1
ATOM 3424 C C . GLY B 1 93 ? 8.328 -22.922 3.287 1 93.69 93 GLY B C 1
ATOM 3425 O O . GLY B 1 93 ? 8.883 -23.594 2.412 1 93.69 93 GLY B O 1
ATOM 3426 N N . TYR B 1 94 ? 7.328 -22.094 2.977 1 95.25 94 TYR B N 1
ATOM 3427 C CA . TYR B 1 94 ? 6.859 -21.906 1.608 1 95.25 94 TYR B CA 1
ATOM 3428 C C . TYR B 1 94 ? 7.219 -20.5 1.106 1 95.25 94 TYR B C 1
ATOM 3430 O O . TYR B 1 94 ? 7.121 -19.531 1.851 1 95.25 94 TYR B O 1
ATOM 3438 N N . GLN B 1 95 ? 7.641 -20.438 -0.132 1 94 95 GLN B N 1
ATOM 3439 C CA . GLN B 1 95 ? 7.762 -19.156 -0.815 1 94 95 GLN B CA 1
ATOM 3440 C C . GLN B 1 95 ? 6.426 -18.719 -1.411 1 94 95 GLN B C 1
ATOM 3442 O O . GLN B 1 95 ? 5.672 -19.547 -1.927 1 94 95 GLN B O 1
ATOM 3447 N N . LEU B 1 96 ? 6.18 -17.453 -1.346 1 96.62 96 LEU B N 1
ATOM 3448 C CA . LEU B 1 96 ? 4.949 -16.922 -1.93 1 96.62 96 LEU B CA 1
ATOM 3449 C C . LEU B 1 96 ? 5.254 -16.078 -3.162 1 96.62 96 LEU B C 1
ATOM 3451 O O . LEU B 1 96 ? 6.02 -15.109 -3.088 1 96.62 96 LEU B O 1
ATOM 3455 N N . MET B 1 97 ? 4.66 -16.422 -4.262 1 95.12 97 MET B N 1
ATOM 3456 C CA . MET B 1 97 ? 4.734 -15.625 -5.484 1 95.12 97 MET B CA 1
ATOM 3457 C C . MET B 1 97 ? 3.461 -14.812 -5.684 1 95.12 97 MET B C 1
ATOM 3459 O O . MET B 1 97 ? 2.371 -15.375 -5.805 1 95.12 97 MET B O 1
ATOM 3463 N N . ILE B 1 98 ? 3.639 -13.57 -5.762 1 96.88 98 ILE B N 1
ATOM 3464 C CA . ILE B 1 98 ? 2.492 -12.664 -5.789 1 96.88 98 ILE B CA 1
ATOM 3465 C C . ILE B 1 98 ? 2.301 -12.117 -7.203 1 96.88 98 ILE B C 1
ATOM 3467 O O . ILE B 1 98 ? 3.268 -11.734 -7.859 1 96.88 98 ILE B O 1
ATOM 3471 N N . SER B 1 99 ? 1.06 -12.133 -7.652 1 95.38 99 SER B N 1
ATOM 3472 C CA . SER B 1 99 ? 0.69 -11.586 -8.953 1 95.38 99 SER B CA 1
ATOM 3473 C C . SER B 1 99 ? -0.5 -10.641 -8.828 1 95.38 99 SER B C 1
ATOM 3475 O O . SER B 1 99 ? -1.361 -10.82 -7.969 1 95.38 99 SER B O 1
ATOM 3477 N N . CYS B 1 100 ? -0.492 -9.68 -9.688 1 94.88 100 CYS B N 1
ATOM 3478 C CA . CYS B 1 100 ? -1.53 -8.656 -9.688 1 94.88 100 CYS B CA 1
ATOM 3479 C C . CYS B 1 100 ? -2.314 -8.672 -10.992 1 94.88 100 CYS B C 1
ATOM 3481 O O . CYS B 1 100 ? -1.725 -8.664 -12.078 1 94.88 100 CYS B O 1
ATOM 3483 N N . THR B 1 101 ? -3.666 -8.578 -10.898 1 92.94 101 THR B N 1
ATOM 3484 C CA . THR B 1 101 ? -4.5 -8.773 -12.078 1 92.94 101 THR B CA 1
ATOM 3485 C C . THR B 1 101 ? -4.973 -7.438 -12.641 1 92.94 101 THR B C 1
ATOM 3487 O O . THR B 1 101 ? -5.449 -7.371 -13.773 1 92.94 101 THR B O 1
ATOM 3490 N N . ASN B 1 102 ? -4.945 -6.371 -11.781 1 86.69 102 ASN B N 1
ATOM 3491 C CA . ASN B 1 102 ? -5.547 -5.086 -12.125 1 86.69 102 ASN B CA 1
ATOM 3492 C C . ASN B 1 102 ? -7.023 -5.234 -12.484 1 86.69 102 ASN B C 1
ATOM 3494 O O . ASN B 1 102 ? -7.504 -4.602 -13.422 1 86.69 102 ASN B O 1
ATOM 3498 N N . ASN B 1 103 ? -7.688 -6.176 -11.867 1 86.62 103 ASN B N 1
ATOM 3499 C CA . ASN B 1 103 ? -9.117 -6.449 -11.992 1 86.62 103 ASN B CA 1
ATOM 3500 C C . ASN B 1 103 ? -9.477 -6.938 -13.398 1 86.62 103 ASN B C 1
ATOM 3502 O O . ASN B 1 103 ? -10.617 -6.812 -13.828 1 86.62 103 ASN B O 1
ATOM 3506 N N . ASP B 1 104 ? -8.516 -7.434 -14.094 1 90.25 104 ASP B N 1
ATOM 3507 C CA . ASP B 1 104 ? -8.75 -8.016 -15.406 1 90.25 104 ASP B CA 1
ATOM 3508 C C . ASP B 1 104 ? -9.023 -9.516 -15.305 1 90.25 104 ASP B C 1
ATOM 3510 O O . ASP B 1 104 ? -8.117 -10.297 -15.008 1 90.25 104 ASP B O 1
ATOM 3514 N N . THR B 1 105 ? -10.242 -9.867 -15.609 1 91.19 105 THR B N 1
ATOM 3515 C CA . THR B 1 105 ? -10.688 -11.242 -15.438 1 91.19 105 THR B CA 1
ATOM 3516 C C . THR B 1 105 ? -9.883 -12.188 -16.328 1 91.19 105 THR B C 1
ATOM 3518 O O . THR B 1 105 ? -9.461 -13.258 -15.883 1 91.19 105 THR B O 1
ATOM 3521 N N . ALA B 1 106 ? -9.711 -11.812 -17.562 1 91.81 106 ALA B N 1
ATOM 3522 C CA . ALA B 1 106 ? -8.953 -12.648 -18.484 1 91.81 106 ALA B CA 1
ATOM 3523 C C . ALA B 1 106 ? -7.52 -12.844 -18.016 1 91.81 106 ALA B C 1
ATOM 3525 O O . ALA B 1 106 ? -6.973 -13.945 -18.094 1 91.81 106 ALA B O 1
ATOM 3526 N N . TYR B 1 107 ? -7.02 -11.805 -17.516 1 92.62 107 TYR B N 1
ATOM 3527 C CA . TYR B 1 107 ? -5.645 -11.875 -17.031 1 92.62 107 TYR B CA 1
ATOM 3528 C C . TYR B 1 107 ? -5.562 -12.711 -15.758 1 92.62 107 TYR B C 1
ATOM 3530 O O . TYR B 1 107 ? -4.586 -13.438 -15.547 1 92.62 107 TYR B O 1
ATOM 3538 N N . GLU B 1 108 ? -6.559 -12.594 -14.898 1 95.12 108 GLU B N 1
ATOM 3539 C CA . GLU B 1 108 ? -6.629 -13.438 -13.711 1 95.12 108 GLU B CA 1
ATOM 3540 C C . GLU B 1 108 ? -6.551 -14.914 -14.078 1 95.12 108 GLU B C 1
ATOM 3542 O O . GLU B 1 108 ? -5.785 -15.672 -13.477 1 95.12 108 GLU B O 1
ATOM 3547 N N . ASN B 1 109 ? -7.32 -15.281 -15.078 1 93.06 109 ASN B N 1
ATOM 3548 C CA . ASN B 1 109 ? -7.32 -16.672 -15.547 1 93.06 109 ASN B CA 1
ATOM 3549 C C . ASN B 1 109 ? -5.938 -17.094 -16.031 1 93.06 109 ASN B C 1
ATOM 3551 O O . ASN B 1 109 ? -5.477 -18.188 -15.719 1 93.06 109 ASN B O 1
ATOM 3555 N N . LEU B 1 110 ? -5.359 -16.203 -16.75 1 91.06 110 LEU B N 1
ATOM 3556 C CA . LEU B 1 110 ? -4.023 -16.469 -17.266 1 91.06 110 LEU B CA 1
ATOM 3557 C C . LEU B 1 110 ? -3.031 -16.672 -16.125 1 91.06 110 LEU B C 1
ATOM 3559 O O . LEU B 1 110 ? -2.188 -17.562 -16.172 1 91.06 110 LEU B O 1
ATOM 3563 N N . LEU B 1 111 ? -3.121 -15.875 -15.117 1 93.56 111 LEU B N 1
ATOM 3564 C CA . LEU B 1 111 ? -2.186 -15.938 -14 1 93.56 111 LEU B CA 1
ATOM 3565 C C . LEU B 1 111 ? -2.369 -17.219 -13.203 1 93.56 111 LEU B C 1
ATOM 3567 O O . LEU B 1 111 ? -1.389 -17.875 -12.828 1 93.56 111 LEU B O 1
ATOM 3571 N N . VAL B 1 112 ? -3.602 -17.594 -12.938 1 95.5 112 VAL B N 1
ATOM 3572 C CA . VAL B 1 112 ? -3.879 -18.812 -12.195 1 95.5 112 VAL B CA 1
ATOM 3573 C C . VAL B 1 112 ? -3.34 -20.016 -12.969 1 95.5 112 VAL B C 1
ATOM 3575 O O . VAL B 1 112 ? -2.674 -20.875 -12.391 1 95.5 112 VAL B O 1
ATOM 3578 N N . LYS B 1 113 ? -3.559 -20.047 -14.242 1 91.56 113 LYS B N 1
ATOM 3579 C CA . LYS B 1 113 ? -3.068 -21.125 -15.086 1 91.56 113 LYS B CA 1
ATOM 3580 C C . LYS B 1 113 ? -1.542 -21.156 -15.109 1 91.56 113 LYS B C 1
ATOM 3582 O O . LYS B 1 113 ? -0.936 -22.234 -15.055 1 91.56 113 LYS B O 1
ATOM 3587 N N . SER B 1 114 ? -1.003 -20 -15.211 1 89.88 114 SER B N 1
ATOM 3588 C CA . SER B 1 114 ? 0.452 -19.891 -15.227 1 89.88 114 SER B CA 1
ATOM 3589 C C . SER B 1 114 ? 1.061 -20.453 -13.945 1 89.88 114 SER B C 1
ATOM 3591 O O . SER B 1 114 ? 2.051 -21.188 -13.992 1 89.88 114 SER B O 1
ATOM 3593 N N . LEU B 1 115 ? 0.518 -20.094 -12.797 1 92.81 115 LEU B N 1
ATOM 3594 C CA . LEU B 1 115 ? 0.999 -20.594 -11.516 1 92.81 115 LEU B CA 1
ATOM 3595 C C . LEU B 1 115 ? 0.849 -22.109 -11.43 1 92.81 115 LEU B C 1
ATOM 3597 O O . LEU B 1 115 ? 1.74 -22.797 -10.93 1 92.81 115 LEU B O 1
ATOM 3601 N N . GLU B 1 116 ? -0.242 -22.562 -11.938 1 90.19 116 GLU B N 1
ATOM 3602 C CA . GLU B 1 116 ? -0.452 -24.016 -12 1 90.19 116 GLU B CA 1
ATOM 3603 C C . GLU B 1 116 ? 0.625 -24.688 -12.836 1 90.19 116 GLU B C 1
ATOM 3605 O O . GLU B 1 116 ? 1.201 -25.703 -12.422 1 90.19 116 GLU B O 1
ATOM 3610 N N . ASN B 1 117 ? 0.886 -24.125 -13.977 1 84.69 117 ASN B N 1
ATOM 3611 C CA . ASN B 1 117 ? 1.873 -24.672 -14.891 1 84.69 117 ASN B CA 1
ATOM 3612 C C . ASN B 1 117 ? 3.273 -24.656 -14.289 1 84.69 117 ASN B C 1
ATOM 3614 O O . ASN B 1 117 ? 4.109 -25.5 -14.625 1 84.69 117 ASN B O 1
ATOM 3618 N N . ARG B 1 118 ? 3.436 -23.812 -13.406 1 84.06 118 ARG B N 1
ATOM 3619 C CA . ARG B 1 118 ? 4.73 -23.703 -12.742 1 84.06 118 ARG B CA 1
ATOM 3620 C C . ARG B 1 118 ? 4.793 -24.641 -11.531 1 84.06 118 ARG B C 1
ATOM 3622 O O . ARG B 1 118 ? 5.762 -24.594 -10.766 1 84.06 118 ARG B O 1
ATOM 3629 N N . ASN B 1 119 ? 3.775 -25.312 -11.297 1 87.81 119 ASN B N 1
ATOM 3630 C CA . ASN B 1 119 ? 3.668 -26.391 -10.328 1 87.81 119 ASN B CA 1
ATOM 3631 C C . ASN B 1 119 ? 3.777 -25.859 -8.898 1 87.81 119 ASN B C 1
ATOM 3633 O O . ASN B 1 119 ? 4.438 -26.484 -8.055 1 87.81 119 ASN B O 1
ATOM 3637 N N . VAL B 1 120 ? 3.219 -24.672 -8.68 1 92.75 120 VAL B N 1
ATOM 3638 C CA . VAL B 1 120 ? 3.121 -24.25 -7.289 1 92.75 120 VAL B CA 1
ATOM 3639 C C . VAL B 1 120 ? 2.305 -25.266 -6.488 1 92.75 120 VAL B C 1
ATOM 3641 O O . VAL B 1 120 ? 1.544 -26.047 -7.062 1 92.75 120 VAL B O 1
ATOM 3644 N N . ASP B 1 121 ? 2.479 -25.234 -5.18 1 94.56 121 ASP B N 1
ATOM 3645 C CA . ASP B 1 121 ? 1.826 -26.25 -4.348 1 94.56 121 ASP B CA 1
ATOM 3646 C C . ASP B 1 121 ? 0.379 -25.859 -4.051 1 94.56 121 ASP B C 1
ATOM 3648 O O . ASP B 1 121 ? -0.438 -26.703 -3.695 1 94.56 121 ASP B O 1
ATOM 3652 N N . GLY B 1 122 ? 0.038 -24.672 -4.141 1 96.56 122 GLY B N 1
ATOM 3653 C CA . GLY B 1 122 ? -1.291 -24.125 -3.924 1 96.56 122 GLY B CA 1
ATOM 3654 C C . GLY B 1 122 ? -1.408 -22.656 -4.324 1 96.56 122 GLY B C 1
ATOM 3655 O O . GLY B 1 122 ? -0.397 -21.984 -4.527 1 96.56 122 GLY B O 1
ATOM 3656 N N . ILE B 1 123 ? -2.666 -22.203 -4.531 1 97.88 123 ILE B N 1
ATOM 3657 C CA . ILE B 1 123 ? -2.869 -20.844 -5.012 1 97.88 123 ILE B CA 1
ATOM 3658 C C . ILE B 1 123 ? -3.928 -20.141 -4.164 1 97.88 123 ILE B C 1
ATOM 3660 O O . ILE B 1 123 ? -5.004 -20.703 -3.924 1 97.88 123 ILE B O 1
ATOM 3664 N N . PHE B 1 124 ? -3.58 -19.016 -3.645 1 98.5 124 PHE B N 1
ATOM 3665 C CA . PHE B 1 124 ? -4.543 -18.078 -3.07 1 98.5 124 PHE B CA 1
ATOM 3666 C C . PHE B 1 124 ? -5.086 -17.141 -4.137 1 98.5 124 PHE B C 1
ATOM 3668 O O . PHE B 1 124 ? -4.328 -16.625 -4.961 1 98.5 124 PHE B O 1
ATOM 3675 N N . VAL B 1 125 ? -6.453 -16.875 -4.121 1 98.25 125 VAL B N 1
ATOM 3676 C CA . VAL B 1 125 ? -7.016 -16.047 -5.184 1 98.25 125 VAL B CA 1
ATOM 3677 C C . VAL B 1 125 ? -8.039 -15.078 -4.602 1 98.25 125 VAL B C 1
ATOM 3679 O O . VAL B 1 125 ? -8.93 -15.484 -3.848 1 98.25 125 VAL B O 1
ATOM 3682 N N . VAL B 1 126 ? -7.879 -13.852 -4.895 1 97.69 126 VAL B N 1
ATOM 3683 C CA . VAL B 1 126 ? -8.984 -12.906 -4.777 1 97.69 126 VAL B CA 1
ATOM 3684 C C . VAL B 1 126 ? -9.719 -12.797 -6.113 1 97.69 126 VAL B C 1
ATOM 3686 O O . VAL B 1 126 ? -9.305 -12.047 -7 1 97.69 126 VAL B O 1
ATOM 3689 N N . SER B 1 127 ? -10.781 -13.477 -6.191 1 96.19 127 SER B N 1
ATOM 3690 C CA . SER B 1 127 ? -11.469 -13.641 -7.473 1 96.19 127 SER B CA 1
ATOM 3691 C C . SER B 1 127 ? -12.117 -12.336 -7.922 1 96.19 127 SER B C 1
ATOM 3693 O O . SER B 1 127 ? -12.664 -11.594 -7.102 1 96.19 127 SER B O 1
ATOM 3695 N N . THR B 1 128 ? -12.133 -12.133 -9.195 1 93.75 128 THR B N 1
ATOM 3696 C CA . THR B 1 128 ? -12.742 -10.945 -9.781 1 93.75 128 THR B CA 1
ATOM 3697 C C . THR B 1 128 ? -14.266 -11.086 -9.82 1 93.75 128 THR B C 1
ATOM 3699 O O . THR B 1 128 ? -14.992 -10.109 -9.633 1 93.75 128 THR B O 1
ATOM 3702 N N . ASN B 1 129 ? -14.703 -12.336 -10.086 1 94.44 129 ASN B N 1
ATOM 3703 C CA . ASN B 1 129 ? -16.141 -12.586 -10.164 1 94.44 129 ASN B CA 1
ATOM 3704 C C . ASN B 1 129 ? -16.469 -14.047 -9.898 1 94.44 129 ASN B C 1
ATOM 3706 O O . ASN B 1 129 ? -15.57 -14.875 -9.75 1 94.44 129 ASN B O 1
ATOM 3710 N N . ALA B 1 130 ? -17.75 -14.305 -9.836 1 95.44 130 ALA B N 1
ATOM 3711 C CA . ALA B 1 130 ? -18.234 -15.641 -9.5 1 95.44 130 ALA B CA 1
ATOM 3712 C C . ALA B 1 130 ? -17.891 -16.641 -10.594 1 95.44 130 ALA B C 1
ATOM 3714 O O . ALA B 1 130 ? -17.547 -17.797 -10.305 1 95.44 130 ALA B O 1
ATOM 3715 N N . THR B 1 131 ? -17.938 -16.188 -11.797 1 95.31 131 THR B N 1
ATOM 3716 C CA . THR B 1 131 ? -17.688 -17.078 -12.93 1 95.31 131 THR B CA 1
ATOM 3717 C C . THR B 1 131 ? -16.234 -17.578 -12.906 1 95.31 131 THR B C 1
ATOM 3719 O O . THR B 1 131 ? -15.984 -18.766 -13.078 1 95.31 131 THR B O 1
ATOM 3722 N N . SER B 1 132 ? -15.336 -16.688 -12.688 1 94 132 SER B N 1
ATOM 3723 C CA . SER B 1 132 ? -13.922 -17.078 -12.617 1 94 132 SER B CA 1
ATOM 3724 C C . SER B 1 132 ? -13.664 -18 -11.438 1 94 132 SER B C 1
ATOM 3726 O O . SER B 1 132 ? -12.938 -19 -11.57 1 94 132 SER B O 1
ATOM 3728 N N . GLN B 1 133 ? -14.234 -17.688 -10.328 1 94.31 133 GLN B N 1
ATOM 3729 C CA . GLN B 1 133 ? -14.07 -18.516 -9.133 1 94.31 133 GLN B CA 1
ATOM 3730 C C . GLN B 1 133 ? -14.539 -19.938 -9.391 1 94.31 133 GLN B C 1
ATOM 3732 O O . GLN B 1 133 ? -13.828 -20.891 -9.07 1 94.31 133 GLN B O 1
ATOM 3737 N N . ALA B 1 134 ? -15.695 -20.109 -9.992 1 94.75 134 ALA B N 1
ATOM 3738 C CA . ALA B 1 134 ? -16.234 -21.422 -10.328 1 94.75 134 ALA B CA 1
ATOM 3739 C C . ALA B 1 134 ? -15.344 -22.141 -11.32 1 94.75 134 ALA B C 1
ATOM 3741 O O . ALA B 1 134 ? -15.141 -23.359 -11.219 1 94.75 134 ALA B O 1
ATOM 3742 N N . HIS B 1 135 ? -14.867 -21.375 -12.234 1 93.88 135 HIS B N 1
ATOM 3743 C CA . HIS B 1 135 ? -13.984 -21.938 -13.25 1 93.88 135 HIS B CA 1
ATOM 3744 C C . HIS B 1 135 ? -12.742 -22.562 -12.625 1 93.88 135 HIS B C 1
ATOM 3746 O O . HIS B 1 135 ? -12.359 -23.672 -12.977 1 93.88 135 HIS B O 1
ATOM 3752 N N . TYR B 1 136 ? -12.133 -21.906 -11.711 1 93.25 136 TYR B N 1
ATOM 3753 C CA . TYR B 1 136 ? -10.922 -22.406 -11.062 1 93.25 136 TYR B CA 1
ATOM 3754 C C . TYR B 1 136 ? -11.227 -23.656 -10.258 1 93.25 136 TYR B C 1
ATOM 3756 O O . TYR B 1 136 ? -10.453 -24.625 -10.281 1 93.25 136 TYR B O 1
ATOM 3764 N N . LEU B 1 137 ? -12.297 -23.625 -9.531 1 90.81 137 LEU B N 1
ATOM 3765 C CA . LEU B 1 137 ? -12.68 -24.766 -8.703 1 90.81 137 LEU B CA 1
ATOM 3766 C C . LEU B 1 137 ? -12.852 -26.016 -9.555 1 90.81 137 LEU B C 1
ATOM 3768 O O . LEU B 1 137 ? -12.508 -27.125 -9.125 1 90.81 137 LEU B O 1
ATOM 3772 N N . LYS B 1 138 ? -13.297 -25.797 -10.727 1 91.38 138 LYS B N 1
ATOM 3773 C CA . LYS B 1 138 ? -13.609 -26.922 -11.609 1 91.38 138 LYS B CA 1
ATOM 3774 C C . LYS B 1 138 ? -12.359 -27.391 -12.344 1 91.38 138 LYS B C 1
ATOM 3776 O O . LYS B 1 138 ? -12.195 -28.594 -12.586 1 91.38 138 LYS B O 1
ATOM 3781 N N . HIS B 1 139 ? -11.453 -26.469 -12.633 1 91.06 139 HIS B N 1
ATOM 3782 C CA . HIS B 1 139 ? -10.453 -26.828 -13.633 1 91.06 139 HIS B CA 1
ATOM 3783 C C . HIS B 1 139 ? -9.055 -26.828 -13.039 1 91.06 139 HIS B C 1
ATOM 3785 O O . HIS B 1 139 ? -8.133 -27.438 -13.586 1 91.06 139 HIS B O 1
ATOM 3791 N N . CYS B 1 140 ? -8.859 -26.062 -11.945 1 90.75 140 CYS B N 1
ATOM 3792 C CA . CYS B 1 140 ? -7.527 -25.984 -11.359 1 90.75 140 CYS B CA 1
ATOM 3793 C C . CYS B 1 140 ? -7.211 -27.25 -10.562 1 90.75 140 CYS B C 1
ATOM 3795 O O . CYS B 1 140 ? -8 -27.656 -9.711 1 90.75 140 CYS B O 1
ATOM 3797 N N . LEU B 1 141 ? -6.055 -27.797 -10.773 1 88.5 141 LEU B N 1
ATOM 3798 C CA . LEU B 1 141 ? -5.691 -29.062 -10.156 1 88.5 141 LEU B CA 1
ATOM 3799 C C . LEU B 1 141 ? -4.957 -28.844 -8.844 1 88.5 141 LEU B C 1
ATOM 3801 O O . LEU B 1 141 ? -4.684 -29.797 -8.109 1 88.5 141 LEU B O 1
ATOM 3805 N N . LYS B 1 142 ? -4.602 -27.625 -8.57 1 92.81 142 LYS B N 1
ATOM 3806 C CA . LYS B 1 142 ? -3.912 -27.281 -7.328 1 92.81 142 LYS B CA 1
ATOM 3807 C C . LYS B 1 142 ? -4.898 -26.844 -6.254 1 92.81 142 LYS B C 1
ATOM 3809 O O . LYS B 1 142 ? -5.973 -26.312 -6.562 1 92.81 142 LYS B O 1
ATOM 3814 N N . PRO B 1 143 ? -4.574 -27.094 -4.949 1 94.75 143 PRO B N 1
ATOM 3815 C CA . PRO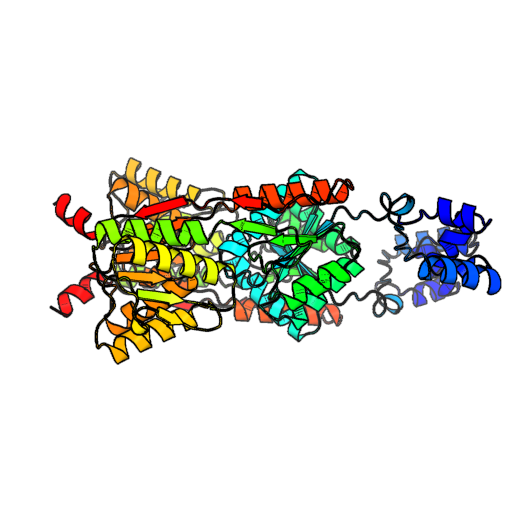 B 1 143 ? -5.406 -26.547 -3.881 1 94.75 143 PRO B CA 1
ATOM 3816 C C . PRO B 1 143 ? -5.617 -25.031 -4.016 1 94.75 143 PRO B C 1
ATOM 3818 O O . PRO B 1 143 ? -4.684 -24.312 -4.355 1 94.75 143 PRO B O 1
ATOM 3821 N N . LEU B 1 144 ? -6.883 -24.656 -3.805 1 95.81 144 LEU B N 1
ATOM 3822 C CA . LEU B 1 144 ? -7.266 -23.25 -3.908 1 95.81 144 LEU B CA 1
ATOM 3823 C C . LEU B 1 144 ? -7.836 -22.734 -2.588 1 95.81 144 LEU B C 1
ATOM 3825 O O . LEU B 1 144 ? -8.609 -23.438 -1.932 1 95.81 144 LEU B O 1
ATOM 3829 N N . VAL B 1 145 ? -7.457 -21.609 -2.156 1 97.38 145 VAL B N 1
ATOM 3830 C CA . VAL B 1 145 ? -8.086 -20.844 -1.09 1 97.38 145 VAL B CA 1
ATOM 3831 C C . VAL B 1 145 ? -8.453 -19.453 -1.603 1 97.38 145 VAL B C 1
ATOM 3833 O O . VAL B 1 145 ? -7.602 -18.75 -2.146 1 97.38 145 VAL B O 1
ATOM 3836 N N . PHE B 1 146 ? -9.711 -19.109 -1.489 1 97.81 146 PHE B N 1
ATOM 3837 C CA . PHE B 1 146 ? -10.18 -17.797 -1.953 1 97.81 146 PHE B CA 1
ATOM 3838 C C . PHE B 1 146 ? -10.188 -16.797 -0.813 1 97.81 146 PHE B C 1
ATOM 3840 O O . PHE B 1 146 ? -10.508 -17.141 0.326 1 97.81 146 PHE B O 1
ATOM 3847 N N . LEU B 1 147 ? -9.859 -15.578 -1.14 1 98.25 147 LEU B N 1
ATOM 3848 C CA . LEU B 1 147 ? -9.703 -14.539 -0.123 1 98.25 147 LEU B CA 1
ATOM 3849 C C . LEU B 1 147 ? -10.609 -13.352 -0.413 1 98.25 147 LEU B C 1
ATOM 3851 O O . LEU B 1 147 ? -10.891 -13.047 -1.574 1 98.25 147 LEU B O 1
ATOM 3855 N N . ASP B 1 148 ? -11.117 -12.609 0.624 1 97.19 148 ASP B N 1
ATOM 3856 C CA . ASP B 1 148 ? -11.711 -11.273 0.645 1 97.19 148 ASP B CA 1
ATOM 3857 C C . ASP B 1 148 ? -13.117 -11.281 0.059 1 97.19 148 ASP B C 1
ATOM 3859 O O . ASP B 1 148 ? -14.023 -10.625 0.579 1 97.19 148 ASP B O 1
ATOM 3863 N N . ARG B 1 149 ? -13.32 -12.086 -1.055 1 96.62 149 ARG B N 1
ATOM 3864 C CA . ARG B 1 149 ? -14.578 -12.039 -1.798 1 96.62 149 ARG B CA 1
ATOM 3865 C C . ARG B 1 149 ? -15.227 -13.414 -1.858 1 96.62 149 ARG B C 1
ATOM 3867 O O . ARG B 1 149 ? -14.727 -14.32 -2.533 1 96.62 149 ARG B O 1
ATOM 3874 N N . ASP B 1 150 ? -16.297 -13.539 -1.203 1 96.69 150 ASP B N 1
ATOM 3875 C CA . ASP B 1 150 ? -17.094 -14.758 -1.233 1 96.69 150 ASP B CA 1
ATOM 3876 C C . ASP B 1 150 ? -18.312 -14.594 -2.141 1 96.69 150 ASP B C 1
ATOM 3878 O O . ASP B 1 150 ? -19.297 -13.953 -1.76 1 96.69 150 ASP B O 1
ATOM 3882 N N . PHE B 1 151 ? -18.312 -15.195 -3.26 1 96.19 151 PHE B N 1
ATOM 3883 C CA . PHE B 1 151 ? -19.375 -15.07 -4.25 1 96.19 151 PHE B CA 1
ATOM 3884 C C . PHE B 1 151 ? -20.438 -16.125 -4.031 1 96.19 151 PHE B C 1
ATOM 3886 O O . PHE B 1 151 ? -21.391 -16.234 -4.812 1 96.19 151 PHE B O 1
ATOM 3893 N N . GLY B 1 152 ? -20.281 -16.984 -3.031 1 94.62 152 GLY B N 1
ATOM 3894 C CA . GLY B 1 152 ? -21.25 -18.016 -2.721 1 94.62 152 GLY B CA 1
ATOM 3895 C C . GLY B 1 152 ? -21.156 -19.219 -3.643 1 94.62 152 GLY B C 1
ATOM 3896 O O . GLY B 1 152 ? -22.125 -19.969 -3.799 1 94.62 152 GLY B O 1
ATOM 3897 N N . VAL B 1 153 ? -20.047 -19.359 -4.297 1 94.44 153 VAL B N 1
ATOM 3898 C CA . VAL B 1 153 ? -19.859 -20.5 -5.195 1 94.44 153 VAL B CA 1
ATOM 3899 C C . VAL B 1 153 ? -19.672 -21.781 -4.383 1 94.44 153 VAL B C 1
ATOM 3901 O O . VAL B 1 153 ? -18.891 -21.812 -3.438 1 94.44 153 VAL B O 1
ATOM 3904 N N . GLU B 1 154 ? -20.375 -22.766 -4.77 1 92.25 154 GLU B N 1
ATOM 3905 C CA . GLU B 1 154 ? -20.328 -24.047 -4.062 1 92.25 154 GLU B CA 1
ATOM 3906 C C . GLU B 1 154 ? -18.922 -24.641 -4.109 1 92.25 154 GLU B C 1
ATOM 3908 O O . GLU B 1 154 ? -18.281 -24.656 -5.168 1 92.25 154 GLU B O 1
ATOM 3913 N N . GLY B 1 155 ? -18.469 -25.031 -2.961 1 91.44 155 GLY B N 1
ATOM 3914 C CA . GLY B 1 155 ? -17.172 -25.703 -2.891 1 91.44 155 GLY B CA 1
ATOM 3915 C C . GLY B 1 155 ? -16.031 -24.734 -2.654 1 91.44 155 GLY B C 1
ATOM 3916 O O . GLY B 1 155 ? -14.906 -25.156 -2.373 1 91.44 155 GLY B O 1
ATOM 3917 N N . ALA B 1 156 ? -16.344 -23.469 -2.744 1 93.62 156 ALA B N 1
ATOM 3918 C CA . ALA B 1 156 ? -15.281 -22.469 -2.568 1 93.62 156 ALA B CA 1
ATOM 3919 C C . ALA B 1 156 ? -14.922 -22.312 -1.093 1 93.62 156 ALA B C 1
ATOM 3921 O O . ALA B 1 156 ? -15.797 -22.047 -0.263 1 93.62 156 ALA B O 1
ATOM 3922 N N . CYS B 1 157 ? -13.695 -22.516 -0.749 1 94.94 157 CYS B N 1
ATOM 3923 C CA . CYS B 1 157 ? -13.148 -22.219 0.572 1 94.94 157 CYS B CA 1
ATOM 3924 C C . CYS B 1 157 ? -12.672 -20.766 0.648 1 94.94 157 CYS B C 1
ATOM 3926 O O . CYS B 1 157 ? -11.625 -20.422 0.097 1 94.94 157 CYS B O 1
ATOM 3928 N N . CYS B 1 158 ? -13.406 -19.969 1.359 1 96.75 158 CYS B N 1
ATOM 3929 C CA . CYS B 1 158 ? -13.133 -18.547 1.373 1 96.75 158 CYS B CA 1
ATOM 3930 C C . CYS B 1 158 ? -12.742 -18.078 2.77 1 96.75 158 CYS B C 1
ATOM 3932 O O . CYS B 1 158 ? -13.32 -18.516 3.764 1 96.75 158 CYS B O 1
ATOM 3934 N N . VAL B 1 159 ? -11.75 -17.297 2.869 1 98.19 159 VAL B N 1
ATOM 3935 C CA . VAL B 1 159 ? -11.383 -16.547 4.062 1 98.19 159 VAL B CA 1
ATOM 3936 C C . VAL B 1 159 ? -11.781 -15.078 3.895 1 98.19 159 VAL B C 1
ATOM 3938 O O . VAL B 1 159 ? -11.227 -14.375 3.051 1 98.19 159 VAL B O 1
ATOM 3941 N N . VAL B 1 160 ? -12.773 -14.617 4.688 1 98.12 160 VAL B N 1
ATOM 3942 C CA . VAL B 1 160 ? -13.344 -13.297 4.449 1 98.12 160 VAL B CA 1
ATOM 3943 C C . VAL B 1 160 ? -13.633 -12.609 5.781 1 98.12 160 VAL B C 1
ATOM 3945 O O . VAL B 1 160 ? -13.633 -13.258 6.832 1 98.12 160 VAL B O 1
ATOM 3948 N N . THR B 1 161 ? -13.773 -11.328 5.758 1 98.38 161 THR B N 1
ATOM 3949 C CA . THR B 1 161 ? -14.305 -10.539 6.863 1 98.38 161 THR B CA 1
ATOM 3950 C C . THR B 1 161 ? -15.836 -10.539 6.836 1 98.38 161 THR B C 1
ATOM 3952 O O . THR B 1 161 ? -16.438 -10.57 5.762 1 98.38 161 THR B O 1
ATOM 3955 N N . ASP B 1 162 ? -16.484 -10.539 7.973 1 98.5 162 ASP B N 1
ATOM 3956 C CA . ASP B 1 162 ? -17.922 -10.406 8.047 1 98.5 162 ASP B CA 1
ATOM 3957 C C . ASP B 1 162 ? -18.359 -8.969 7.742 1 98.5 162 ASP B C 1
ATOM 3959 O O . ASP B 1 162 ? -18.594 -8.18 8.656 1 98.5 162 ASP B O 1
ATOM 3963 N N . ASN B 1 163 ? -18.578 -8.742 6.5 1 98.62 163 ASN B N 1
ATOM 3964 C CA . ASN B 1 163 ? -18.844 -7.383 6.035 1 98.62 163 ASN B CA 1
ATOM 3965 C C . ASN B 1 163 ? -20.266 -6.949 6.348 1 98.62 163 ASN B C 1
ATOM 3967 O O . ASN B 1 163 ? -20.547 -5.75 6.445 1 98.62 163 ASN B O 1
ATOM 3971 N N . VAL B 1 164 ? -21.219 -7.879 6.461 1 98.75 164 VAL B N 1
ATOM 3972 C CA . VAL B 1 164 ? -22.562 -7.504 6.895 1 98.75 164 VAL B CA 1
ATOM 3973 C C . VAL B 1 164 ? -22.516 -6.957 8.32 1 98.75 164 VAL B C 1
ATOM 3975 O O . VAL B 1 164 ? -23.047 -5.883 8.602 1 98.75 164 VAL B O 1
ATOM 3978 N N . ASP B 1 165 ? -21.828 -7.695 9.125 1 98.81 165 ASP B N 1
ATOM 3979 C CA . ASP B 1 165 ? -21.625 -7.238 10.5 1 98.81 165 ASP B CA 1
ATOM 3980 C C . ASP B 1 165 ? -20.906 -5.887 10.523 1 98.81 165 ASP B C 1
ATOM 3982 O O . ASP B 1 165 ? -21.297 -4.992 11.289 1 98.81 165 ASP B O 1
ATOM 3986 N N . SER B 1 166 ? -19.891 -5.766 9.727 1 98.88 166 SER B N 1
ATOM 3987 C CA . SER B 1 166 ? -19.125 -4.527 9.672 1 98.88 166 SER B CA 1
ATOM 3988 C C . SER B 1 166 ? -20 -3.35 9.273 1 98.88 166 SER B C 1
ATOM 3990 O O . SER B 1 166 ? -19.953 -2.287 9.891 1 98.88 166 SER B O 1
ATOM 3992 N N . GLY B 1 167 ? -20.781 -3.566 8.164 1 98.88 167 GLY B N 1
ATOM 3993 C CA . GLY B 1 167 ? -21.688 -2.51 7.73 1 98.88 167 GLY B CA 1
ATOM 3994 C C . GLY B 1 167 ? -22.688 -2.1 8.797 1 98.88 167 GLY B C 1
ATOM 3995 O O . GLY B 1 167 ? -22.938 -0.91 8.984 1 98.88 167 GLY B O 1
ATOM 3996 N N . PHE B 1 168 ? -23.188 -3.066 9.508 1 98.88 168 PHE B N 1
ATOM 3997 C CA . PHE B 1 168 ? -24.172 -2.812 10.547 1 98.88 168 PHE B CA 1
ATOM 3998 C C . PHE B 1 168 ? -23.562 -2.047 11.711 1 98.88 168 PHE B C 1
ATOM 4000 O O . PHE B 1 168 ? -24.047 -0.987 12.094 1 98.88 168 PHE B O 1
ATOM 4007 N N . ARG B 1 169 ? -22.469 -2.514 12.234 1 98.88 169 ARG B N 1
ATOM 4008 C CA . ARG B 1 169 ? -21.859 -1.939 13.422 1 98.88 169 ARG B CA 1
ATOM 4009 C C . ARG B 1 169 ? -21.344 -0.528 13.148 1 98.88 169 ARG B C 1
ATOM 4011 O O . ARG B 1 169 ? -21.484 0.361 13.992 1 98.88 169 ARG B O 1
ATOM 4018 N N . LEU B 1 170 ? -20.75 -0.355 11.945 1 98.88 170 LEU B N 1
ATOM 4019 C CA . LEU B 1 170 ? -20.281 0.969 11.562 1 98.88 170 LEU B CA 1
ATOM 4020 C C . LEU B 1 170 ? -21.438 1.967 11.508 1 98.88 170 LEU B C 1
ATOM 4022 O O . LEU B 1 170 ? -21.359 3.031 12.133 1 98.88 170 LEU B O 1
ATOM 4026 N N . THR B 1 171 ? -22.453 1.584 10.836 1 98.88 171 THR B N 1
ATOM 4027 C CA . THR B 1 171 ? -23.594 2.465 10.648 1 98.88 171 THR B CA 1
ATOM 4028 C C . THR B 1 171 ? -24.328 2.713 11.969 1 98.88 171 THR B C 1
ATOM 4030 O O . THR B 1 171 ? -24.688 3.848 12.281 1 98.88 171 THR B O 1
ATOM 4033 N N . ASP B 1 172 ? -24.5 1.692 12.742 1 98.88 172 ASP B N 1
ATOM 4034 C CA . ASP B 1 172 ? -25.156 1.792 14.039 1 98.88 172 ASP B CA 1
ATOM 4035 C C . ASP B 1 172 ? -24.422 2.775 14.953 1 98.88 172 ASP B C 1
ATOM 4037 O O . ASP B 1 172 ? -25.047 3.637 15.578 1 98.88 172 ASP B O 1
ATOM 4041 N N . ALA B 1 173 ? -23.125 2.646 15 1 98.81 173 ALA B N 1
ATOM 4042 C CA . ALA B 1 173 ? -22.312 3.535 15.828 1 98.81 173 ALA B CA 1
ATOM 4043 C C . ALA B 1 173 ? -22.469 4.988 15.398 1 98.81 173 ALA B C 1
ATOM 4045 O O . ALA B 1 173 ? -22.625 5.883 16.234 1 98.81 173 ALA B O 1
ATOM 4046 N N . MET B 1 174 ? -22.469 5.195 14.094 1 98.69 174 MET B N 1
ATOM 4047 C CA . MET B 1 174 ? -22.609 6.555 13.578 1 98.69 174 MET B CA 1
ATOM 4048 C C . MET B 1 174 ? -24 7.109 13.883 1 98.69 174 MET B C 1
ATOM 4050 O O . MET B 1 174 ? -24.141 8.273 14.266 1 98.69 174 MET B O 1
ATOM 4054 N N . LEU B 1 175 ? -25 6.32 13.742 1 98.31 175 LEU B N 1
ATOM 4055 C CA . LEU B 1 175 ? -26.375 6.766 13.961 1 98.31 175 LEU B CA 1
ATOM 4056 C C . LEU B 1 175 ? -26.609 7.109 15.43 1 98.31 175 LEU B C 1
ATOM 4058 O O . LEU B 1 175 ? -27.391 8.008 15.742 1 98.31 175 LEU B O 1
ATOM 4062 N N . ASN B 1 176 ? -25.922 6.41 16.297 1 97.81 176 ASN B N 1
ATOM 4063 C CA . ASN B 1 176 ? -26.016 6.719 17.719 1 97.81 176 ASN B CA 1
ATOM 4064 C C . ASN B 1 176 ? -25.422 8.094 18.047 1 97.81 176 ASN B C 1
ATOM 4066 O O . ASN B 1 176 ? -25.75 8.688 19.062 1 97.81 176 ASN B O 1
ATOM 4070 N N . HIS B 1 177 ? -24.641 8.531 17.141 1 95 177 HIS B N 1
ATOM 4071 C CA . HIS B 1 177 ? -24.016 9.844 17.297 1 95 177 HIS B CA 1
ATOM 4072 C C . HIS B 1 177 ? -24.781 10.914 16.531 1 95 177 HIS B C 1
ATOM 4074 O O . HIS B 1 177 ? -25.062 11.992 17.047 1 95 177 HIS B O 1
ATOM 4080 N N . THR B 1 178 ? -25.172 10.648 15.305 1 93.19 178 THR B N 1
ATOM 4081 C CA . THR B 1 178 ? -25.688 11.656 14.383 1 93.19 178 THR B CA 1
ATOM 4082 C C . THR B 1 178 ? -27.203 11.758 14.484 1 93.19 178 THR B C 1
ATOM 4084 O O . THR B 1 178 ? -27.781 12.82 14.227 1 93.19 178 THR B O 1
ATOM 4087 N N . HIS B 1 179 ? -27.891 10.664 14.68 1 92.5 179 HIS B N 1
ATOM 4088 C CA . HIS B 1 179 ? -29.344 10.578 14.742 1 92.5 179 HIS B CA 1
ATOM 4089 C C . HIS B 1 179 ? -29.984 11.117 13.469 1 92.5 179 HIS B C 1
ATOM 4091 O O . HIS B 1 179 ? -31.031 11.758 13.523 1 92.5 179 HIS B O 1
ATOM 4097 N N . ALA B 1 180 ? -29.312 10.984 12.367 1 94.62 180 ALA B N 1
ATOM 4098 C CA . ALA B 1 180 ? -29.734 11.477 11.062 1 94.62 180 ALA B CA 1
ATOM 4099 C C . ALA B 1 180 ? -29.312 10.516 9.953 1 94.62 180 ALA B C 1
ATOM 4101 O O . ALA B 1 180 ? -28.438 9.672 10.148 1 94.62 180 ALA B O 1
ATOM 4102 N N . PRO B 1 181 ? -29.938 10.656 8.758 1 95.38 181 PRO B N 1
ATOM 4103 C CA . PRO B 1 181 ? -29.578 9.773 7.648 1 95.38 181 PRO B CA 1
ATOM 4104 C C . PRO B 1 181 ? -28.109 9.914 7.246 1 95.38 181 PRO B C 1
ATOM 4106 O O . PRO B 1 181 ? -27.547 11.008 7.309 1 95.38 181 PRO B O 1
ATOM 4109 N N . ILE B 1 182 ? -27.562 8.805 6.801 1 98.31 182 ILE B N 1
ATOM 4110 C CA . ILE B 1 182 ? -26.156 8.734 6.414 1 98.31 182 ILE B CA 1
ATOM 4111 C C . ILE B 1 182 ? -26.047 8.383 4.934 1 98.31 182 ILE B C 1
ATOM 4113 O O . ILE B 1 182 ? -26.641 7.398 4.477 1 98.31 182 ILE B O 1
ATOM 4117 N N . GLN B 1 183 ? -25.391 9.219 4.145 1 98.69 183 GLN B N 1
ATOM 4118 C CA . GLN B 1 183 ? -25.094 8.922 2.748 1 98.69 183 GLN B CA 1
ATOM 4119 C C . GLN B 1 183 ? -24.109 7.762 2.631 1 98.69 183 GLN B C 1
ATOM 4121 O O . GLN B 1 183 ? -23.141 7.68 3.391 1 98.69 183 GLN B O 1
ATOM 4126 N N . PHE B 1 184 ? -24.359 6.816 1.705 1 98.88 184 PHE B N 1
ATOM 4127 C CA . PHE B 1 184 ? -23.438 5.707 1.457 1 98.88 184 PHE B CA 1
ATOM 4128 C C . PHE B 1 184 ? -22.875 5.773 0.042 1 98.88 184 PHE B C 1
ATOM 4130 O O . PHE B 1 184 ? -23.641 5.77 -0.932 1 98.88 184 PHE B O 1
ATOM 4137 N N . PHE B 1 185 ? -21.547 5.867 -0.065 1 98.88 185 PHE B N 1
ATOM 4138 C CA . PHE B 1 185 ? -20.875 5.848 -1.354 1 98.88 185 PHE B CA 1
ATOM 4139 C C . PHE B 1 185 ? -20.375 4.445 -1.682 1 98.88 185 PHE B C 1
ATOM 4141 O O . PHE B 1 185 ? -19.359 3.998 -1.141 1 98.88 185 PHE B O 1
ATOM 4148 N N . VAL B 1 186 ? -21.016 3.773 -2.635 1 98.56 186 VAL B N 1
ATOM 4149 C CA . VAL B 1 186 ? -20.734 2.4 -3.041 1 98.56 186 VAL B CA 1
ATOM 4150 C C . VAL B 1 186 ? -19.672 2.396 -4.148 1 98.56 186 VAL B C 1
ATOM 4152 O O . VAL B 1 186 ? -19.953 2.799 -5.281 1 98.56 186 VAL B O 1
ATOM 4155 N N . GLY B 1 187 ? -18.547 1.822 -3.807 1 96.88 187 GLY B N 1
ATOM 4156 C CA . GLY B 1 187 ? -17.453 1.846 -4.758 1 96.88 187 GLY B CA 1
ATOM 4157 C C . GLY B 1 187 ? -17.625 0.853 -5.891 1 96.88 187 GLY B C 1
ATOM 4158 O O . GLY B 1 187 ? -17.141 1.087 -7.004 1 96.88 187 GLY B O 1
ATOM 4159 N N . ASP B 1 188 ? -18.156 -0.262 -5.633 1 95.19 188 ASP B N 1
ATOM 4160 C CA . ASP B 1 188 ? -18.391 -1.321 -6.609 1 95.19 188 ASP B CA 1
ATOM 4161 C C . ASP B 1 188 ? -19.562 -2.201 -6.195 1 95.19 188 ASP B C 1
ATOM 4163 O O . ASP B 1 188 ? -19.422 -3.082 -5.344 1 95.19 188 ASP B O 1
ATOM 4167 N N . PRO B 1 189 ? -20.672 -2.037 -6.828 1 95.25 189 PRO B N 1
ATOM 4168 C CA . PRO B 1 189 ? -21.859 -2.781 -6.43 1 95.25 189 PRO B CA 1
ATOM 4169 C C . PRO B 1 189 ? -21.781 -4.262 -6.793 1 95.25 189 PRO B C 1
ATOM 4171 O O . PRO B 1 189 ? -22.656 -5.043 -6.398 1 95.25 189 PRO B O 1
ATOM 4174 N N . ASN B 1 190 ? -20.703 -4.645 -7.5 1 93.12 190 ASN B N 1
ATOM 4175 C CA . ASN B 1 190 ? -20.562 -6.047 -7.891 1 93.12 190 ASN B CA 1
ATOM 4176 C C . ASN B 1 190 ? -19.609 -6.793 -6.953 1 93.12 190 ASN B C 1
ATOM 4178 O O . ASN B 1 190 ? -19.484 -8.016 -7.051 1 93.12 190 ASN B O 1
ATOM 4182 N N . SER B 1 191 ? -18.953 -6.168 -6.137 1 94.88 191 SER B N 1
ATOM 4183 C CA . SER B 1 191 ? -18.094 -6.801 -5.141 1 94.88 191 SER B CA 1
ATOM 4184 C C . SER B 1 191 ? -18.906 -7.328 -3.965 1 94.88 191 SER B C 1
ATOM 4186 O O . SER B 1 191 ? -19.594 -6.566 -3.283 1 94.88 191 SER B O 1
ATOM 4188 N N . PRO B 1 192 ? -18.828 -8.602 -3.68 1 97.12 192 PRO B N 1
ATOM 4189 C CA . PRO B 1 192 ? -19.625 -9.148 -2.584 1 97.12 192 PRO B CA 1
ATOM 4190 C C . PRO B 1 192 ? -19.312 -8.508 -1.238 1 97.12 192 PRO B C 1
ATOM 4192 O O . PRO B 1 192 ? -20.188 -8.352 -0.395 1 97.12 192 PRO B O 1
ATOM 4195 N N . SER B 1 193 ? -18.062 -8.141 -1.019 1 97.38 193 SER B N 1
ATOM 4196 C CA . SER B 1 193 ? -17.703 -7.477 0.229 1 97.38 193 SER B CA 1
ATOM 4197 C C . SER B 1 193 ? -18.438 -6.16 0.398 1 97.38 193 SER B C 1
ATOM 4199 O O . SER B 1 193 ? -18.969 -5.875 1.474 1 97.38 193 SER B O 1
ATOM 4201 N N . ILE B 1 194 ? -18.562 -5.387 -0.655 1 97.81 194 ILE B N 1
ATOM 4202 C CA . ILE B 1 194 ? -19.203 -4.078 -0.601 1 97.81 194 ILE B CA 1
ATOM 4203 C C . ILE B 1 194 ? -20.719 -4.242 -0.522 1 97.81 194 ILE B C 1
ATOM 4205 O O . ILE B 1 194 ? -21.391 -3.506 0.199 1 97.81 194 ILE B O 1
ATOM 4209 N N . VAL B 1 195 ? -21.25 -5.227 -1.224 1 98 195 VAL B N 1
ATOM 4210 C CA . VAL B 1 195 ? -22.672 -5.527 -1.155 1 98 195 VAL B CA 1
ATOM 4211 C C . VAL B 1 195 ? -23.062 -5.891 0.278 1 98 195 VAL B C 1
ATOM 4213 O O . VAL B 1 195 ? -24.094 -5.43 0.789 1 98 195 VAL B O 1
ATOM 4216 N N . ASP B 1 196 ? -22.219 -6.672 0.886 1 98.69 196 ASP B N 1
ATOM 4217 C CA . ASP B 1 196 ? -22.453 -7.066 2.271 1 98.69 196 ASP B CA 1
ATOM 4218 C C . ASP B 1 196 ? -22.422 -5.855 3.201 1 98.69 196 ASP B C 1
ATOM 4220 O O . ASP B 1 196 ? -23.25 -5.734 4.105 1 98.69 196 ASP B O 1
ATOM 4224 N N . ARG B 1 197 ? -21.453 -4.965 3.01 1 98.81 197 ARG B N 1
ATOM 4225 C CA . ARG B 1 197 ? -21.359 -3.738 3.791 1 98.81 197 ARG B CA 1
ATOM 4226 C C . ARG B 1 197 ? -22.641 -2.91 3.658 1 98.81 197 ARG B C 1
ATOM 4228 O O . ARG B 1 197 ? -23.172 -2.408 4.652 1 98.81 197 ARG B O 1
ATOM 4235 N N . LEU B 1 198 ? -23.109 -2.811 2.439 1 98.56 198 LEU B N 1
ATOM 4236 C CA . LEU B 1 198 ? -24.344 -2.084 2.17 1 98.56 198 LEU B CA 1
ATOM 4237 C C . LEU B 1 198 ? -25.531 -2.756 2.852 1 98.56 198 LEU B C 1
ATOM 4239 O O . LEU B 1 198 ? -26.406 -2.078 3.379 1 98.56 198 LEU B O 1
ATOM 4243 N N . THR B 1 199 ? -25.562 -4.086 2.83 1 98.69 199 THR B N 1
ATOM 4244 C CA . THR B 1 199 ? -26.609 -4.844 3.512 1 98.69 199 THR B CA 1
ATOM 4245 C C . THR B 1 199 ? -26.641 -4.504 5 1 98.69 199 THR B C 1
ATOM 4247 O O . THR B 1 199 ? -27.703 -4.27 5.562 1 98.69 199 THR B O 1
ATOM 4250 N N . GLY B 1 200 ? -25.453 -4.461 5.598 1 98.88 200 GLY B N 1
ATOM 4251 C CA . GLY B 1 200 ? -25.359 -4.066 6.996 1 98.88 200 GLY B CA 1
ATOM 4252 C C . GLY B 1 200 ? -25.812 -2.645 7.246 1 98.88 200 GLY B C 1
ATOM 4253 O O . GLY B 1 200 ? -26.516 -2.381 8.227 1 98.88 200 GLY B O 1
ATOM 4254 N N . TYR B 1 201 ? -25.469 -1.76 6.316 1 98.81 201 TYR B N 1
ATOM 4255 C CA . TYR B 1 201 ? -25.922 -0.372 6.363 1 98.81 201 TYR B CA 1
ATOM 4256 C C . TYR B 1 201 ? -27.438 -0.289 6.367 1 98.81 201 TYR B C 1
ATOM 4258 O O . TYR B 1 201 ? -28.031 0.387 7.215 1 98.81 201 TYR B O 1
ATOM 4266 N N . ARG B 1 202 ? -28.078 -0.979 5.5 1 98.56 202 ARG B N 1
ATOM 4267 C CA . ARG B 1 202 ? -29.531 -0.968 5.375 1 98.56 202 ARG B CA 1
ATOM 4268 C C . ARG B 1 202 ? -30.188 -1.495 6.645 1 98.56 202 ARG B C 1
ATOM 4270 O O . ARG B 1 202 ? -31.203 -0.947 7.102 1 98.56 202 ARG B O 1
ATOM 4277 N N . ALA B 1 203 ? -29.641 -2.518 7.188 1 98.62 203 ALA B N 1
ATOM 4278 C CA . ALA B 1 203 ? -30.188 -3.111 8.398 1 98.62 203 ALA B CA 1
ATOM 4279 C C . ALA B 1 203 ? -30.125 -2.129 9.57 1 98.62 203 ALA B C 1
ATOM 4281 O O . ALA B 1 203 ? -31.078 -2.006 10.336 1 98.62 203 ALA B O 1
ATOM 4282 N N . ALA B 1 204 ? -28.969 -1.432 9.703 1 98.75 204 ALA B N 1
ATOM 4283 C CA . ALA B 1 204 ? -28.812 -0.463 10.789 1 98.75 204 ALA B CA 1
ATOM 4284 C C . ALA B 1 204 ? -29.766 0.713 10.617 1 98.75 204 ALA B C 1
ATOM 4286 O O . ALA B 1 204 ? -30.391 1.157 11.586 1 98.75 204 ALA B O 1
ATOM 4287 N N . MET B 1 205 ? -29.891 1.236 9.375 1 98.44 205 MET B N 1
ATOM 4288 C CA . MET B 1 205 ? -30.828 2.318 9.094 1 98.44 205 MET B CA 1
ATOM 4289 C C . MET B 1 205 ? -32.25 1.925 9.477 1 98.44 205 MET B C 1
ATOM 4291 O O . MET B 1 205 ? -32.938 2.689 10.148 1 98.44 205 MET B O 1
ATOM 4295 N N . LYS B 1 206 ? -32.625 0.727 9.141 1 97.81 206 LYS B N 1
ATOM 4296 C CA . LYS B 1 206 ? -33.969 0.202 9.461 1 97.81 206 LYS B CA 1
ATOM 4297 C C . LYS B 1 206 ? -34.156 0.096 10.977 1 97.81 206 LYS B C 1
ATOM 4299 O O . LYS B 1 206 ? -35.188 0.49 11.492 1 97.81 206 LYS B O 1
ATOM 4304 N N . GLN B 1 207 ? -33.188 -0.427 11.625 1 97.75 207 GLN B N 1
ATOM 4305 C CA . GLN B 1 207 ? -33.281 -0.606 13.07 1 97.75 207 GLN B CA 1
ATOM 4306 C C . GLN B 1 207 ? -33.469 0.73 13.781 1 97.75 207 GLN B C 1
ATOM 4308 O O . GLN B 1 207 ? -34.156 0.798 14.812 1 97.75 207 GLN B O 1
ATOM 4313 N N . HIS B 1 208 ? -32.938 1.814 13.227 1 97.81 208 HIS B N 1
ATOM 4314 C CA . HIS B 1 208 ? -33.031 3.146 13.812 1 97.81 208 HIS B CA 1
ATOM 4315 C C . HIS B 1 208 ? -34.281 3.871 13.297 1 97.81 208 HIS B C 1
ATOM 4317 O O . HIS B 1 208 ? -34.469 5.059 13.578 1 97.81 208 HIS B O 1
ATOM 4323 N N . GLY B 1 209 ? -35.062 3.199 12.477 1 97.19 209 GLY B N 1
ATOM 4324 C CA . GLY B 1 209 ? -36.312 3.752 11.992 1 97.19 209 GLY B CA 1
ATOM 4325 C C . GLY B 1 209 ? -36.125 4.758 10.867 1 97.19 209 GLY B C 1
ATOM 4326 O O . GLY B 1 209 ? -36.969 5.609 10.648 1 97.19 209 GLY B O 1
ATOM 4327 N N . ILE B 1 210 ? -35 4.707 10.18 1 97.12 210 ILE B N 1
ATOM 4328 C CA . ILE B 1 210 ? -34.75 5.637 9.094 1 97.12 210 ILE B CA 1
ATOM 4329 C C . ILE B 1 210 ? -35.031 4.965 7.754 1 97.12 210 ILE B C 1
ATOM 4331 O O . ILE B 1 210 ? -34.438 3.939 7.418 1 97.12 210 ILE B O 1
ATOM 4335 N N . LYS B 1 211 ? -35.969 5.516 7.031 1 96.06 211 LYS B N 1
ATOM 4336 C CA . LYS B 1 211 ? -36.281 5.008 5.699 1 96.06 211 LYS B CA 1
ATOM 4337 C C . LYS B 1 211 ? -35.188 5.348 4.707 1 96.06 211 LYS B C 1
ATOM 4339 O O . LYS B 1 211 ? -34.781 6.508 4.582 1 96.06 211 LYS B O 1
ATOM 4344 N N . ILE B 1 212 ? -34.781 4.359 4.004 1 95.88 212 ILE B N 1
ATOM 4345 C CA . ILE B 1 212 ? -33.719 4.562 3.016 1 95.88 212 ILE B CA 1
ATOM 4346 C C . ILE B 1 212 ? -34.312 5.098 1.721 1 95.88 212 ILE B C 1
ATOM 4348 O O . ILE B 1 212 ? -35.25 4.488 1.154 1 95.88 212 ILE B O 1
ATOM 4352 N N . MET B 1 213 ? -33.844 6.191 1.347 1 95.5 213 MET B N 1
ATOM 4353 C CA . MET B 1 213 ? -34.188 6.758 0.051 1 95.5 213 MET B CA 1
ATOM 4354 C C . MET B 1 213 ? -33.125 6.453 -0.995 1 95.5 213 MET B C 1
ATOM 4356 O O . MET B 1 213 ? -31.953 6.297 -0.66 1 95.5 213 MET B O 1
ATOM 4360 N N . PRO B 1 214 ? -33.531 6.359 -2.223 1 94.38 214 PRO B N 1
ATOM 4361 C CA . PRO B 1 214 ? -32.531 6.066 -3.275 1 94.38 214 PRO B CA 1
ATOM 4362 C C . PRO B 1 214 ? -31.391 7.07 -3.314 1 94.38 214 PRO B C 1
ATOM 4364 O O . PRO B 1 214 ? -30.266 6.703 -3.635 1 94.38 214 PRO B O 1
ATOM 4367 N N . GLU B 1 215 ? -31.688 8.258 -2.904 1 94.56 215 GLU B N 1
ATOM 4368 C CA . GLU B 1 215 ? -30.688 9.328 -2.975 1 94.56 215 GLU B CA 1
ATOM 4369 C C . GLU B 1 215 ? -29.641 9.172 -1.884 1 94.56 215 GLU B C 1
ATOM 4371 O O . GLU B 1 215 ? -28.594 9.836 -1.917 1 94.56 215 GLU B O 1
ATOM 4376 N N . TYR B 1 216 ? -29.906 8.281 -0.917 1 97.19 216 TYR B N 1
ATOM 4377 C CA . TYR B 1 216 ? -28.953 8.078 0.166 1 97.19 216 TYR B CA 1
ATOM 4378 C C . TYR B 1 216 ? -27.812 7.16 -0.279 1 97.19 216 TYR B C 1
ATOM 4380 O O . TYR B 1 216 ? -26.828 6.992 0.439 1 97.19 216 TYR B O 1
ATOM 4388 N N . ILE B 1 217 ? -27.969 6.594 -1.465 1 98.12 217 ILE B N 1
ATOM 4389 C CA . ILE B 1 217 ? -26.969 5.641 -1.956 1 98.12 217 ILE B CA 1
ATOM 4390 C C . ILE B 1 217 ? -26.453 6.102 -3.314 1 98.12 217 ILE B C 1
ATOM 4392 O O . ILE B 1 217 ? -27.219 6.254 -4.266 1 98.12 217 ILE B O 1
ATOM 4396 N N . SER B 1 218 ? -25.188 6.43 -3.381 1 98.12 218 SER B N 1
ATOM 4397 C CA . SER B 1 218 ? -24.484 6.676 -4.637 1 98.12 218 SER B CA 1
ATOM 4398 C C . SER B 1 218 ? -23.594 5.5 -5.016 1 98.12 218 SER B C 1
ATOM 4400 O O . SER B 1 218 ? -23 4.855 -4.145 1 98.12 218 SER B O 1
ATOM 4402 N N . SER B 1 219 ? -23.516 5.172 -6.316 1 97.19 219 SER B N 1
ATOM 4403 C CA . SER B 1 219 ? -22.75 4.004 -6.738 1 97.19 219 SER B CA 1
ATOM 4404 C C . SER B 1 219 ? -21.844 4.332 -7.914 1 97.19 219 SER B C 1
ATOM 4406 O O . SER B 1 219 ? -22.203 5.141 -8.773 1 97.19 219 SER B O 1
ATOM 4408 N N . ALA B 1 220 ? -20.719 3.729 -7.836 1 94.81 220 ALA B N 1
ATOM 4409 C CA . ALA B 1 220 ? -19.781 3.719 -8.953 1 94.81 220 ALA B CA 1
ATOM 4410 C C . ALA B 1 220 ? -19.391 2.293 -9.336 1 94.81 220 ALA B C 1
ATOM 4412 O O . ALA B 1 220 ? -20.109 1.341 -8.992 1 94.81 220 ALA B O 1
ATOM 4413 N N . GLY B 1 221 ? -18.234 2.135 -10.117 1 89.81 221 GLY B N 1
ATOM 4414 C CA . GLY B 1 221 ? -18.141 0.809 -10.711 1 89.81 221 GLY B CA 1
ATOM 4415 C C . GLY B 1 221 ? -16.781 0.155 -10.477 1 89.81 221 GLY B C 1
ATOM 4416 O O . GLY B 1 221 ? -16.641 -1.055 -10.656 1 89.81 221 GLY B O 1
ATOM 4417 N N . HIS B 1 222 ? -15.797 0.886 -9.883 1 88.94 222 HIS B N 1
ATOM 4418 C CA . HIS B 1 222 ? -14.461 0.309 -9.961 1 88.94 222 HIS B CA 1
ATOM 4419 C C . HIS B 1 222 ? -13.75 0.356 -8.609 1 88.94 222 HIS B C 1
ATOM 4421 O O . HIS B 1 222 ? -12.633 -0.141 -8.477 1 88.94 222 HIS B O 1
ATOM 4427 N N . ASN B 1 223 ? -14.344 0.936 -7.59 1 93.62 223 ASN B N 1
ATOM 4428 C CA . ASN B 1 223 ? -13.773 1.052 -6.25 1 93.62 223 ASN B CA 1
ATOM 4429 C C . ASN B 1 223 ? -12.398 1.715 -6.281 1 93.62 223 ASN B C 1
ATOM 4431 O O . ASN B 1 223 ? -11.461 1.229 -5.652 1 93.62 223 ASN B O 1
ATOM 4435 N N . GLN B 1 224 ? -12.281 2.715 -7.035 1 93.19 224 GLN B N 1
ATOM 4436 C CA . GLN B 1 224 ? -11.047 3.492 -7.164 1 93.19 224 GLN B CA 1
ATOM 4437 C C . GLN B 1 224 ? -11.242 4.914 -6.637 1 93.19 224 GLN B C 1
ATOM 4439 O O . GLN B 1 224 ? -12.367 5.344 -6.398 1 93.19 224 GLN B O 1
ATOM 4444 N N . LEU B 1 225 ? -10.172 5.555 -6.465 1 95.88 225 LEU B N 1
ATOM 4445 C CA . LEU B 1 225 ? -10.18 6.934 -5.98 1 95.88 225 LEU B CA 1
ATOM 4446 C C . LEU B 1 225 ? -11.078 7.809 -6.852 1 95.88 225 LEU B C 1
ATOM 4448 O O . LEU B 1 225 ? -11.883 8.586 -6.332 1 95.88 225 LEU B O 1
ATOM 4452 N N . SER B 1 226 ? -11.016 7.66 -8.164 1 96.94 226 SER B N 1
ATOM 4453 C CA . SER B 1 226 ? -11.781 8.469 -9.102 1 96.94 226 SER B CA 1
ATOM 4454 C C . SER B 1 226 ? -13.281 8.258 -8.914 1 96.94 226 SER B C 1
ATOM 4456 O O . SER B 1 226 ? -14.078 9.164 -9.164 1 96.94 226 SER B O 1
ATOM 4458 N N . ASP B 1 227 ? -13.648 7.086 -8.414 1 97.88 227 ASP B N 1
ATOM 4459 C CA . ASP B 1 227 ? -15.055 6.805 -8.125 1 97.88 227 ASP B CA 1
ATOM 4460 C C . ASP B 1 227 ? -15.555 7.656 -6.957 1 97.88 227 ASP B C 1
ATOM 4462 O O . ASP B 1 227 ? -16.672 8.188 -7 1 97.88 227 ASP B O 1
ATOM 4466 N N . GLY B 1 228 ? -14.734 7.75 -5.938 1 98.5 228 GLY B N 1
ATOM 4467 C CA . GLY B 1 228 ? -15.078 8.609 -4.816 1 98.5 228 GLY B CA 1
ATOM 4468 C C . GLY B 1 228 ? -15.211 10.07 -5.199 1 98.5 228 GLY B C 1
ATOM 4469 O O . GLY B 1 228 ? -16.125 10.758 -4.734 1 98.5 228 GLY B O 1
ATOM 4470 N N . GLU B 1 229 ? -14.305 10.492 -6.113 1 98.62 229 GLU B N 1
ATOM 4471 C CA . GLU B 1 229 ? -14.367 11.859 -6.621 1 98.62 229 GLU B CA 1
ATOM 4472 C C . GLU B 1 229 ? -15.688 12.117 -7.348 1 98.62 229 GLU B C 1
ATOM 4474 O O . GLU B 1 229 ? -16.359 13.117 -7.078 1 98.62 229 GLU B O 1
ATOM 4479 N N . LYS B 1 230 ? -16 11.18 -8.188 1 98.56 230 LYS B N 1
ATOM 4480 C CA . LYS B 1 230 ? -17.203 11.336 -9.008 1 98.56 230 LYS B CA 1
ATOM 4481 C C . LYS B 1 230 ? -18.453 11.367 -8.133 1 98.56 230 LYS B C 1
ATOM 4483 O O . LYS B 1 230 ? -19.297 12.25 -8.297 1 98.56 230 LYS B O 1
ATOM 4488 N N . MET B 1 231 ? -18.547 10.5 -7.207 1 98.69 231 MET B N 1
ATOM 4489 C CA . MET B 1 231 ? -19.766 10.398 -6.387 1 98.69 231 MET B CA 1
ATOM 4490 C C . MET B 1 231 ? -19.922 11.633 -5.508 1 98.69 231 MET B C 1
ATOM 4492 O O . MET B 1 231 ? -21.031 12.164 -5.375 1 98.69 231 MET B O 1
ATOM 4496 N N . MET B 1 232 ? -18.859 12.102 -4.926 1 98.81 232 MET B N 1
ATOM 4497 C CA . MET B 1 232 ? -18.938 13.305 -4.098 1 98.81 232 MET B CA 1
ATOM 4498 C C . MET B 1 232 ? -19.266 14.531 -4.945 1 98.81 232 MET B C 1
ATOM 4500 O O . MET B 1 232 ? -20.109 15.344 -4.57 1 98.81 232 MET B O 1
ATOM 4504 N N . ALA B 1 233 ? -18.594 14.648 -6.07 1 98.69 233 ALA B N 1
ATOM 4505 C CA . ALA B 1 233 ? -18.875 15.766 -6.973 1 98.69 233 ALA B CA 1
ATOM 4506 C C . ALA B 1 233 ? -20.344 15.773 -7.398 1 98.69 233 ALA B C 1
ATOM 4508 O O . ALA B 1 233 ? -21 16.812 -7.336 1 98.69 233 ALA B O 1
ATOM 4509 N N . ASP B 1 234 ? -20.812 14.609 -7.816 1 98.44 234 ASP B N 1
ATOM 4510 C CA . ASP B 1 234 ? -22.203 14.484 -8.227 1 98.44 234 ASP B CA 1
ATOM 4511 C C . ASP B 1 234 ? -23.156 14.867 -7.094 1 98.44 234 ASP B C 1
ATOM 4513 O O . ASP B 1 234 ? -24.156 15.539 -7.316 1 98.44 234 ASP B O 1
ATOM 4517 N N . TYR B 1 235 ? -22.844 14.414 -5.902 1 98.38 235 TYR B N 1
ATOM 4518 C CA . TYR B 1 235 ? -23.672 14.734 -4.75 1 98.38 235 TYR B CA 1
ATOM 4519 C C . TYR B 1 235 ? -23.75 16.25 -4.543 1 98.38 235 TYR B C 1
ATOM 4521 O O . TYR B 1 235 ? -24.844 16.797 -4.41 1 98.38 235 TYR B O 1
ATOM 4529 N N . ILE B 1 236 ? -22.594 16.906 -4.508 1 98.12 236 ILE B N 1
ATOM 4530 C CA . ILE B 1 236 ? -22.547 18.344 -4.246 1 98.12 236 ILE B CA 1
ATOM 4531 C C . ILE B 1 236 ? -23.25 19.094 -5.363 1 98.12 236 ILE B C 1
ATOM 4533 O O . ILE B 1 236 ? -23.984 20.062 -5.105 1 98.12 236 ILE B O 1
ATOM 4537 N N . ASP B 1 237 ? -23.062 18.625 -6.57 1 97.88 237 ASP B N 1
ATOM 4538 C CA . ASP B 1 237 ? -23.688 19.281 -7.711 1 97.88 237 ASP B CA 1
ATOM 4539 C C . ASP B 1 237 ? -25.219 19.141 -7.656 1 97.88 237 ASP B C 1
ATOM 4541 O O . ASP B 1 237 ? -25.938 20.047 -8.062 1 97.88 237 ASP B O 1
ATOM 4545 N N . THR B 1 238 ? -25.656 18.078 -7.176 1 97.25 238 THR B N 1
ATOM 4546 C CA . THR B 1 238 ? -27.094 17.797 -7.117 1 97.25 238 THR B CA 1
ATOM 4547 C C . THR B 1 238 ? -27.734 18.5 -5.93 1 97.25 238 THR B C 1
ATOM 4549 O O . THR B 1 238 ? -28.812 19.094 -6.059 1 97.25 238 THR B O 1
ATOM 4552 N N . HIS B 1 239 ? -27.094 18.531 -4.773 1 96.5 239 HIS B N 1
ATOM 4553 C CA . HIS B 1 239 ? -27.719 18.984 -3.535 1 96.5 239 HIS B CA 1
ATOM 4554 C C . HIS B 1 239 ? -27.25 20.375 -3.156 1 96.5 239 HIS B C 1
ATOM 4556 O O . HIS B 1 239 ? -27.781 20.984 -2.225 1 96.5 239 HIS B O 1
ATOM 4562 N N . HIS B 1 240 ? -26.156 20.859 -3.793 1 96.69 240 HIS B N 1
ATOM 4563 C CA . HIS B 1 240 ? -25.562 22.172 -3.58 1 96.69 240 HIS B CA 1
ATOM 4564 C C . HIS B 1 240 ? -25.031 22.312 -2.16 1 96.69 240 HIS B C 1
ATOM 4566 O O . HIS B 1 240 ? -25.094 23.391 -1.569 1 96.69 240 HIS B O 1
ATOM 4572 N N . ARG B 1 241 ? -24.719 21.172 -1.61 1 95.94 241 ARG B N 1
ATOM 4573 C CA . ARG B 1 241 ? -24.078 21.062 -0.302 1 95.94 241 ARG B CA 1
ATOM 4574 C C . ARG B 1 241 ? -23.375 19.719 -0.144 1 95.94 241 ARG B C 1
ATOM 4576 O O . ARG B 1 241 ? -23.625 18.781 -0.907 1 95.94 241 ARG B O 1
ATOM 4583 N N . TRP B 1 242 ? -22.469 19.641 0.775 1 96.62 242 TRP B N 1
ATOM 4584 C CA . TRP B 1 242 ? -21.844 18.359 1.103 1 96.62 242 TRP B CA 1
ATOM 4585 C C . TRP B 1 242 ? -22.719 17.547 2.049 1 96.62 242 TRP B C 1
ATOM 4587 O O . TRP B 1 242 ? -23.547 18.109 2.766 1 96.62 242 TRP B O 1
ATOM 4597 N N . PRO B 1 243 ? -22.562 16.25 2.031 1 97.62 243 PRO B N 1
ATOM 4598 C CA . PRO B 1 243 ? -23.266 15.445 3.027 1 97.62 243 PRO B CA 1
ATOM 4599 C C . PRO B 1 243 ? -22.719 15.633 4.441 1 97.62 243 PRO B C 1
ATOM 4601 O O . PRO B 1 243 ? -21.5 15.617 4.641 1 97.62 243 PRO B O 1
ATOM 4604 N N . GLN B 1 244 ? -23.547 15.781 5.379 1 96.81 244 GLN B N 1
ATOM 4605 C CA . GLN B 1 244 ? -23.125 15.969 6.766 1 96.81 244 GLN B CA 1
ATOM 4606 C C . GLN B 1 244 ? -22.562 14.672 7.352 1 96.81 244 GLN B C 1
ATOM 4608 O O . GLN B 1 244 ? -21.688 14.703 8.219 1 96.81 244 GLN B O 1
ATOM 4613 N N . HIS B 1 245 ? -23.188 13.578 6.973 1 98.25 245 HIS B N 1
ATOM 4614 C CA . HIS B 1 245 ? -22.781 12.234 7.387 1 98.25 245 HIS B CA 1
ATOM 4615 C C . HIS B 1 245 ? -22.672 11.297 6.188 1 98.25 245 HIS B C 1
ATOM 4617 O O . HIS B 1 245 ? -23.625 11.18 5.402 1 98.25 245 HIS B O 1
ATOM 4623 N N . PHE B 1 246 ? -21.484 10.648 6.051 1 98.81 246 PHE B N 1
ATOM 4624 C CA . PHE B 1 246 ? -21.422 9.688 4.961 1 98.81 246 PHE B CA 1
ATOM 4625 C C . PHE B 1 246 ? -20.484 8.539 5.309 1 98.81 246 PHE B C 1
ATOM 4627 O O . PHE B 1 246 ? -19.656 8.648 6.227 1 98.81 246 PHE B O 1
ATOM 4634 N N . ILE B 1 247 ? -20.703 7.457 4.637 1 98.94 247 ILE B N 1
ATOM 4635 C CA . ILE B 1 247 ? -19.844 6.277 4.695 1 98.94 247 ILE B CA 1
ATOM 4636 C C . ILE B 1 247 ? -19.281 5.98 3.307 1 98.94 247 ILE B C 1
ATOM 4638 O O . ILE B 1 247 ? -20.031 5.926 2.324 1 98.94 247 ILE B O 1
ATOM 4642 N N . ALA B 1 248 ? -17.984 5.941 3.229 1 98.88 248 ALA B N 1
ATOM 4643 C CA . ALA B 1 248 ? -17.328 5.418 2.033 1 98.88 248 ALA B CA 1
ATOM 4644 C C . ALA B 1 248 ? -17.125 3.91 2.137 1 98.88 248 ALA B C 1
ATOM 4646 O O . ALA B 1 248 ? -16.672 3.408 3.166 1 98.88 248 ALA B O 1
ATOM 4647 N N . SER B 1 249 ? -17.375 3.188 1.104 1 98.56 249 SER B N 1
ATOM 4648 C CA . SER B 1 249 ? -17.344 1.729 1.142 1 98.56 249 SER B CA 1
ATOM 4649 C C . SER B 1 249 ? -15.906 1.212 1.22 1 98.56 249 SER B C 1
ATOM 4651 O O . SER B 1 249 ? -15.688 0.012 1.387 1 98.56 249 SER B O 1
ATOM 4653 N N . SER B 1 250 ? -14.898 2.053 1.068 1 97.06 250 SER B N 1
ATOM 4654 C CA . SER B 1 250 ? -13.477 1.706 1.13 1 97.06 250 SER B CA 1
ATOM 4655 C C . SER B 1 250 ? -12.609 2.951 1.269 1 97.06 250 SER B C 1
ATOM 4657 O O . SER B 1 250 ? -13.102 4.074 1.111 1 97.06 250 SER B O 1
ATOM 4659 N N . LEU B 1 251 ? -11.383 2.734 1.513 1 96.12 251 LEU B N 1
ATOM 4660 C CA . LEU B 1 251 ? -10.469 3.848 1.729 1 96.12 251 LEU B CA 1
ATOM 4661 C C . LEU B 1 251 ? -10.25 4.633 0.439 1 96.12 251 LEU B C 1
ATOM 4663 O O . LEU B 1 251 ? -10.273 5.863 0.445 1 96.12 251 LEU B O 1
ATOM 4667 N N . PRO B 1 252 ? -10.086 3.961 -0.71 1 95.69 252 PRO B N 1
ATOM 4668 C CA . PRO B 1 252 ? -9.914 4.742 -1.937 1 95.69 252 PRO B CA 1
ATOM 4669 C C . PRO B 1 252 ? -11.117 5.637 -2.234 1 95.69 252 PRO B C 1
ATOM 4671 O O . PRO B 1 252 ? -10.953 6.77 -2.695 1 95.69 252 PRO B O 1
ATOM 4674 N N . ILE B 1 253 ? -12.289 5.152 -1.934 1 97.88 253 ILE B N 1
ATOM 4675 C CA . ILE B 1 253 ? -13.5 5.938 -2.137 1 97.88 253 ILE B CA 1
ATOM 4676 C C . ILE B 1 253 ? -13.484 7.152 -1.212 1 97.88 253 ILE B C 1
ATOM 4678 O O . ILE B 1 253 ? -13.797 8.266 -1.637 1 97.88 253 ILE B O 1
ATOM 4682 N N . LEU B 1 254 ? -13.109 6.902 0.004 1 98.56 254 LEU B N 1
ATOM 4683 C CA . LEU B 1 254 ? -13.023 8.008 0.956 1 98.56 254 LEU B CA 1
ATOM 4684 C C . LEU B 1 254 ? -12.016 9.047 0.488 1 98.56 254 LEU B C 1
ATOM 4686 O O . LEU B 1 254 ? -12.305 10.25 0.516 1 98.56 254 LEU B O 1
ATOM 4690 N N . GLN B 1 255 ? -10.875 8.625 0.072 1 97.75 255 GLN B N 1
ATOM 4691 C CA . GLN B 1 255 ? -9.82 9.516 -0.383 1 97.75 255 GLN B CA 1
ATOM 4692 C C . GLN B 1 255 ? -10.305 10.406 -1.526 1 97.75 255 GLN B C 1
ATOM 4694 O O . GLN B 1 255 ? -10.062 11.617 -1.525 1 97.75 255 GLN B O 1
ATOM 4699 N N . GLY B 1 256 ? -10.992 9.734 -2.486 1 98.38 256 GLY B N 1
ATOM 4700 C CA . GLY B 1 256 ? -11.539 10.508 -3.592 1 98.38 256 GLY B CA 1
ATOM 4701 C C . GLY B 1 256 ? -12.578 11.523 -3.152 1 98.38 256 GLY B C 1
ATOM 4702 O O . GLY B 1 256 ? -12.562 12.672 -3.598 1 98.38 256 GLY B O 1
ATOM 4703 N N . ALA B 1 257 ? -13.461 11.102 -2.299 1 98.75 257 ALA B N 1
ATOM 4704 C CA . ALA B 1 257 ? -14.516 11.977 -1.797 1 98.75 257 ALA B CA 1
ATOM 4705 C C . ALA B 1 257 ? -13.938 13.188 -1.077 1 98.75 257 ALA B C 1
ATOM 4707 O O . ALA B 1 257 ? -14.344 14.328 -1.333 1 98.75 257 ALA B O 1
ATOM 4708 N N . LEU B 1 258 ? -12.977 12.992 -0.21 1 98.31 258 LEU B N 1
ATOM 4709 C CA . LEU B 1 258 ? -12.336 14.07 0.535 1 98.31 258 LEU B CA 1
ATOM 4710 C C . LEU B 1 258 ? -11.57 15.008 -0.403 1 98.31 258 LEU B C 1
ATOM 4712 O O . LEU B 1 258 ? -11.5 16.219 -0.162 1 98.31 258 LEU B O 1
ATOM 4716 N N . GLY B 1 259 ? -11 14.367 -1.447 1 98.06 259 GLY B N 1
ATOM 4717 C CA . GLY B 1 259 ? -10.312 15.18 -2.436 1 98.06 259 GLY B CA 1
ATOM 4718 C C . GLY B 1 259 ? -11.203 16.234 -3.062 1 98.06 259 GLY B C 1
ATOM 4719 O O . GLY B 1 259 ? -10.789 17.391 -3.232 1 98.06 259 GLY B O 1
ATOM 4720 N N . VAL B 1 260 ? -12.359 15.875 -3.379 1 98.44 260 VAL B N 1
ATOM 4721 C CA . VAL B 1 260 ? -13.312 16.797 -3.984 1 98.44 260 VAL B CA 1
ATOM 4722 C C . VAL B 1 260 ? -13.688 17.891 -2.982 1 98.44 260 VAL B C 1
ATOM 4724 O O . VAL B 1 260 ? -13.773 19.062 -3.34 1 98.44 260 VAL B O 1
ATOM 4727 N N . LEU B 1 261 ? -13.922 17.562 -1.724 1 97.5 261 LEU B N 1
ATOM 4728 C CA . LEU B 1 261 ? -14.227 18.547 -0.692 1 97.5 261 LEU B CA 1
ATOM 4729 C C . LEU B 1 261 ? -13.094 19.547 -0.553 1 97.5 261 LEU B C 1
ATOM 4731 O O . LEU B 1 261 ? -13.336 20.766 -0.502 1 97.5 261 LEU B O 1
ATOM 4735 N N . ARG B 1 262 ? -11.898 19.031 -0.496 1 96.5 262 ARG B N 1
ATOM 4736 C CA . ARG B 1 262 ? -10.727 19.906 -0.399 1 96.5 262 ARG B CA 1
ATOM 4737 C C . ARG B 1 262 ? -10.633 20.828 -1.604 1 96.5 262 ARG B C 1
ATOM 4739 O O . ARG B 1 262 ? -10.375 22.031 -1.453 1 96.5 262 ARG B O 1
ATOM 4746 N N . GLU B 1 263 ? -10.828 20.281 -2.746 1 95.12 263 GLU B N 1
ATOM 4747 C CA . GLU B 1 263 ? -10.711 21.062 -3.979 1 95.12 263 GLU B CA 1
ATOM 4748 C C . GLU B 1 263 ? -11.789 22.141 -4.051 1 95.12 263 GLU B C 1
ATOM 4750 O O . GLU B 1 263 ? -11.5 23.281 -4.414 1 95.12 263 GLU B O 1
ATOM 4755 N N . ARG B 1 264 ? -12.961 21.844 -3.646 1 95.38 264 ARG B N 1
ATOM 4756 C CA . ARG B 1 264 ? -14.102 22.734 -3.832 1 95.38 264 ARG B CA 1
ATOM 4757 C C . ARG B 1 264 ? -14.18 23.75 -2.707 1 95.38 264 ARG B C 1
ATOM 4759 O O . ARG B 1 264 ? -14.586 24.906 -2.928 1 95.38 264 ARG B O 1
ATOM 4766 N N . TYR B 1 265 ? -13.742 23.359 -1.552 1 93.44 265 TYR B N 1
ATOM 4767 C CA . TYR B 1 265 ? -13.984 24.219 -0.408 1 93.44 265 TYR B CA 1
ATOM 4768 C C . TYR B 1 265 ? -12.672 24.703 0.205 1 93.44 265 TYR B C 1
ATOM 4770 O O . TYR B 1 265 ? -12.672 25.578 1.069 1 93.44 265 TYR B O 1
ATOM 4778 N N . GLY B 1 266 ? -11.555 24.078 -0.203 1 91.75 266 GLY B N 1
ATOM 4779 C CA . GLY B 1 266 ? -10.25 24.469 0.313 1 91.75 266 GLY B CA 1
ATOM 4780 C C . GLY B 1 266 ? -9.875 23.734 1.589 1 91.75 266 GLY B C 1
ATOM 4781 O O . GLY B 1 266 ? -8.727 23.781 2.02 1 91.75 266 GLY B O 1
ATOM 4782 N N . TYR B 1 267 ? -10.859 23.078 2.211 1 90.44 267 TYR B N 1
ATOM 4783 C CA . TYR B 1 267 ? -10.688 22.297 3.428 1 90.44 267 TYR B CA 1
ATOM 4784 C C . TYR B 1 267 ? -11.734 21.188 3.516 1 90.44 267 TYR B C 1
ATOM 4786 O O . TYR B 1 267 ? -12.625 21.109 2.668 1 90.44 267 TYR B O 1
ATOM 4794 N N . ILE B 1 268 ? -11.523 20.281 4.492 1 94.5 268 ILE B N 1
ATOM 4795 C CA . ILE B 1 268 ? -12.57 19.328 4.836 1 94.5 268 ILE B CA 1
ATOM 4796 C C . ILE B 1 268 ? -13.438 19.891 5.965 1 94.5 268 ILE B C 1
ATOM 4798 O O . ILE B 1 268 ? -12.953 20.094 7.078 1 94.5 268 ILE B O 1
ATOM 4802 N N . PRO B 1 269 ? -14.719 20.172 5.715 1 93.69 269 PRO B N 1
ATOM 4803 C CA . PRO B 1 269 ? -15.57 20.703 6.781 1 93.69 269 PRO B CA 1
ATOM 4804 C C . PRO B 1 269 ? -15.555 19.844 8.039 1 93.69 269 PRO B C 1
ATOM 4806 O O . PRO B 1 269 ? -15.797 18.641 7.969 1 93.69 269 PRO B O 1
ATOM 4809 N N . HIS B 1 270 ? -15.297 20.406 9.195 1 91.5 270 HIS B N 1
ATOM 4810 C CA . HIS B 1 270 ? -15.07 19.672 10.43 1 91.5 270 HIS B CA 1
ATOM 4811 C C . HIS B 1 270 ? -16.359 19.047 10.945 1 91.5 270 HIS B C 1
ATOM 4813 O O . HIS B 1 270 ? -16.328 18.141 11.781 1 91.5 270 HIS B O 1
ATOM 4819 N N . GLU B 1 271 ? -17.484 19.562 10.492 1 93 271 GLU B N 1
ATOM 4820 C CA . GLU B 1 271 ? -18.781 19.109 10.977 1 93 271 GLU B CA 1
ATOM 4821 C C . GLU B 1 271 ? -19.172 17.781 10.32 1 93 271 GLU B C 1
ATOM 4823 O O . GLU B 1 271 ? -20.125 17.125 10.766 1 93 271 GLU B O 1
ATOM 4828 N N . ILE B 1 272 ? -18.453 17.406 9.289 1 96.88 272 ILE B N 1
ATOM 4829 C CA . ILE B 1 272 ? -18.781 16.156 8.602 1 96.88 272 ILE B CA 1
ATOM 4830 C C . ILE B 1 272 ? -18.391 14.977 9.492 1 96.88 272 ILE B C 1
ATOM 4832 O O . ILE B 1 272 ? -17.297 14.938 10.047 1 96.88 272 ILE B O 1
ATOM 4836 N N . ASN B 1 273 ? -19.328 14.078 9.672 1 98.25 273 ASN B N 1
ATOM 4837 C CA . ASN B 1 273 ? -19.047 12.781 10.273 1 98.25 273 ASN B CA 1
ATOM 4838 C C . ASN B 1 273 ? -18.75 11.719 9.211 1 98.25 273 ASN B C 1
ATOM 4840 O O . ASN B 1 273 ? -19.531 11.547 8.273 1 98.25 273 ASN B O 1
ATOM 4844 N N . ILE B 1 274 ? -17.641 11.023 9.398 1 98.69 274 ILE B N 1
ATOM 4845 C CA . ILE B 1 274 ? -17.141 10.188 8.312 1 98.69 274 ILE B CA 1
ATOM 4846 C C . ILE B 1 274 ? -17.094 8.734 8.773 1 98.69 274 ILE B C 1
ATOM 4848 O O . ILE B 1 274 ? -16.578 8.43 9.852 1 98.69 274 ILE B O 1
ATOM 4852 N N . GLY B 1 275 ? -17.609 7.828 7.996 1 98.88 275 GLY B N 1
ATOM 4853 C CA . GLY B 1 275 ? -17.438 6.391 8.133 1 98.88 275 GLY B CA 1
ATOM 4854 C C . GLY B 1 275 ? -16.703 5.77 6.957 1 98.88 275 GLY B C 1
ATOM 4855 O O . GLY B 1 275 ? -16.859 6.203 5.812 1 98.88 275 GLY B O 1
ATOM 4856 N N . THR B 1 276 ? -15.922 4.758 7.246 1 98.81 276 THR B N 1
ATOM 4857 C CA . THR B 1 276 ? -15.258 4.074 6.145 1 98.81 276 THR B CA 1
ATOM 4858 C C . THR B 1 276 ? -14.914 2.639 6.527 1 98.81 276 THR B C 1
ATOM 4860 O O . THR B 1 276 ? -14.984 2.268 7.699 1 98.81 276 THR B O 1
ATOM 4863 N N . PHE B 1 277 ? -14.664 1.87 5.52 1 98.44 277 PHE B N 1
ATOM 4864 C CA . PHE B 1 277 ? -14.125 0.525 5.691 1 98.44 277 PHE B CA 1
ATOM 4865 C C . PHE B 1 277 ? -12.633 0.499 5.387 1 98.44 277 PHE B C 1
ATOM 4867 O O . PHE B 1 277 ? -12.164 1.221 4.504 1 98.44 277 PHE B O 1
ATOM 4874 N N . ASP B 1 278 ? -11.922 -0.379 6.137 1 95.88 278 ASP B N 1
ATOM 4875 C CA . ASP B 1 278 ? -10.461 -0.388 6.219 1 95.88 278 ASP B CA 1
ATOM 4876 C C . ASP B 1 278 ? -9.953 0.778 7.059 1 95.88 278 ASP B C 1
ATOM 4878 O O . ASP B 1 278 ? -10.742 1.562 7.59 1 95.88 278 ASP B O 1
ATOM 4882 N N . ASP B 1 279 ? -8.734 0.691 7.391 1 94.62 279 ASP B N 1
ATOM 4883 C CA . ASP B 1 279 ? -8.188 1.678 8.32 1 94.62 279 ASP B CA 1
ATOM 4884 C C . ASP B 1 279 ? -6.828 2.189 7.836 1 94.62 279 ASP B C 1
ATOM 4886 O O . ASP B 1 279 ? -6.152 1.525 7.051 1 94.62 279 ASP B O 1
ATOM 4890 N N . ASN B 1 280 ? -6.566 3.33 8.203 1 94.44 280 ASN B N 1
ATOM 4891 C CA . ASN B 1 280 ? -5.301 4.016 7.957 1 94.44 280 ASN B CA 1
ATOM 4892 C C . ASN B 1 280 ? -4.973 5.008 9.07 1 94.44 280 ASN B C 1
ATOM 4894 O O . ASN B 1 280 ? -5.84 5.766 9.508 1 94.44 280 ASN B O 1
ATOM 4898 N N . ILE B 1 281 ? -3.746 5.031 9.477 1 94 281 ILE B N 1
ATOM 4899 C CA . ILE B 1 281 ? -3.334 5.859 10.609 1 94 281 ILE B CA 1
ATOM 4900 C C . ILE B 1 281 ? -3.574 7.332 10.281 1 94 281 ILE B C 1
ATOM 4902 O O . ILE B 1 281 ? -3.857 8.133 11.18 1 94 281 ILE B O 1
ATOM 4906 N N . MET B 1 282 ? -3.557 7.691 9.078 1 95.56 282 MET B N 1
ATOM 4907 C CA . MET B 1 282 ? -3.68 9.086 8.656 1 95.56 282 MET B CA 1
ATOM 4908 C C . MET B 1 282 ? -5.082 9.617 8.938 1 95.56 282 MET B C 1
ATOM 4910 O O . MET B 1 282 ? -5.285 10.828 9.016 1 95.56 282 MET B O 1
ATOM 4914 N N . LEU B 1 283 ? -6.012 8.75 9.117 1 97.19 283 LEU B N 1
ATOM 4915 C CA . LEU B 1 283 ? -7.367 9.156 9.469 1 97.19 283 LEU B CA 1
ATOM 4916 C C . LEU B 1 283 ? -7.383 9.844 10.836 1 97.19 283 LEU B C 1
ATOM 4918 O O . LEU B 1 283 ? -8.242 10.688 11.102 1 97.19 283 LEU B O 1
ATOM 4922 N N . SER B 1 284 ? -6.426 9.523 11.688 1 96.12 284 SER B N 1
ATOM 4923 C CA . SER B 1 284 ? -6.344 10.07 13.039 1 96.12 284 SER B CA 1
ATOM 4924 C C . SER B 1 284 ? -5.945 11.539 13.016 1 96.12 284 SER B C 1
ATOM 4926 O O . SER B 1 284 ? -6.059 12.234 14.031 1 96.12 284 SER B O 1
ATOM 4928 N N . PHE B 1 285 ? -5.527 12.023 11.906 1 95.31 285 PHE B N 1
ATOM 4929 C CA . PHE B 1 285 ? -4.957 13.367 11.859 1 95.31 285 PHE B CA 1
ATOM 4930 C C . PHE B 1 285 ? -5.961 14.359 11.289 1 95.31 285 PHE B C 1
ATOM 4932 O O . PHE B 1 285 ? -5.668 15.555 11.172 1 95.31 285 PHE B O 1
ATOM 4939 N N . LEU B 1 286 ? -7.148 13.875 10.969 1 94.69 286 LEU B N 1
ATOM 4940 C CA . LEU B 1 286 ? -8.188 14.727 10.383 1 94.69 286 LEU B CA 1
ATOM 4941 C C . LEU B 1 286 ? -9.008 15.398 11.477 1 94.69 286 LEU B C 1
ATOM 4943 O O . LEU B 1 286 ? -9.086 14.906 12.602 1 94.69 286 LEU B O 1
ATOM 4947 N N . ALA B 1 287 ? -9.578 16.5 11.109 1 92.31 287 ALA B N 1
ATOM 4948 C CA . ALA B 1 287 ? -10.367 17.297 12.055 1 92.31 287 ALA B CA 1
ATOM 4949 C C . ALA B 1 287 ? -11.836 16.875 12.023 1 92.31 287 ALA B C 1
ATOM 4951 O O . ALA B 1 287 ? -12.727 17.719 12.094 1 92.31 287 ALA B O 1
ATOM 4952 N N . ASN B 1 288 ? -12.109 15.594 11.836 1 95.75 288 ASN B N 1
ATOM 4953 C CA . ASN B 1 288 ? -13.453 15.023 11.75 1 95.75 288 ASN B CA 1
ATOM 4954 C C . ASN B 1 288 ? -13.625 13.859 12.727 1 95.75 288 ASN B C 1
ATOM 4956 O O . ASN B 1 288 ? -12.648 13.273 13.18 1 95.75 288 ASN B O 1
ATOM 4960 N N . ASN B 1 289 ? -14.93 13.672 13.164 1 97 289 ASN B N 1
ATOM 4961 C CA . ASN B 1 289 ? -15.242 12.359 13.734 1 97 289 ASN B CA 1
ATOM 4962 C C . ASN B 1 289 ? -15.211 11.266 12.672 1 97 289 ASN B C 1
ATOM 4964 O O . ASN B 1 289 ? -15.844 11.391 11.617 1 97 289 ASN B O 1
ATOM 4968 N N . ILE B 1 290 ? -14.43 10.242 12.969 1 98.25 290 ILE B N 1
ATOM 4969 C CA . ILE B 1 290 ? -14.258 9.195 11.961 1 98.25 290 ILE B CA 1
ATOM 4970 C C . ILE B 1 290 ? -14.469 7.824 12.594 1 98.25 290 ILE B C 1
ATOM 4972 O O . ILE B 1 290 ? -13.867 7.52 13.633 1 98.25 290 ILE B O 1
ATOM 4976 N N . TRP B 1 291 ? -15.32 7.023 12.031 1 98.75 291 TRP B N 1
ATOM 4977 C CA . TRP B 1 291 ? -15.492 5.609 12.344 1 98.75 291 TRP B CA 1
ATOM 4978 C C . TRP B 1 291 ? -14.953 4.738 11.211 1 98.75 291 TRP B C 1
ATOM 4980 O O . TRP B 1 291 ? -15.367 4.875 10.062 1 98.75 291 TRP B O 1
ATOM 4990 N N . ALA B 1 292 ? -14.047 3.898 11.523 1 98.75 292 ALA B N 1
ATOM 4991 C CA . ALA B 1 292 ? -13.484 3.004 10.523 1 98.75 292 ALA B CA 1
ATOM 4992 C C . ALA B 1 292 ? -13.602 1.545 10.953 1 98.75 292 ALA B C 1
ATOM 4994 O O . ALA B 1 292 ? -13.414 1.223 12.133 1 98.75 292 ALA B O 1
ATOM 4995 N N . MET B 1 293 ? -13.969 0.668 10.062 1 98.75 293 MET B N 1
ATOM 4996 C CA . MET B 1 293 ? -13.891 -0.769 10.312 1 98.75 293 MET B CA 1
ATOM 4997 C C . MET B 1 293 ? -12.531 -1.317 9.906 1 98.75 293 MET B C 1
ATOM 4999 O O . MET B 1 293 ? -12.219 -1.41 8.719 1 98.75 293 MET B O 1
ATOM 5003 N N . ARG B 1 294 ? -11.742 -1.663 10.883 1 98.06 294 ARG B N 1
ATOM 5004 C CA . ARG B 1 294 ? -10.398 -2.193 10.648 1 98.06 294 ARG B CA 1
ATOM 5005 C C . ARG B 1 294 ? -10.43 -3.711 10.508 1 98.06 294 ARG B C 1
ATOM 5007 O O . ARG B 1 294 ? -10.734 -4.422 11.469 1 98.06 294 ARG B O 1
ATOM 5014 N N . GLN B 1 295 ? -10.125 -4.156 9.328 1 97.25 295 GLN B N 1
ATOM 5015 C CA . GLN B 1 295 ? -10.039 -5.598 9.133 1 97.25 295 GLN B CA 1
ATOM 5016 C C . GLN B 1 295 ? -8.82 -6.176 9.836 1 97.25 295 GLN B C 1
ATOM 5018 O O . GLN B 1 295 ? -7.855 -5.457 10.117 1 97.25 295 GLN B O 1
ATOM 5023 N N . ASN B 1 296 ? -8.891 -7.414 10.203 1 96.69 296 ASN B N 1
ATOM 5024 C CA . ASN B 1 296 ? -7.777 -8.109 10.836 1 96.69 296 ASN B CA 1
ATOM 5025 C C . ASN B 1 296 ? -6.941 -8.875 9.82 1 96.69 296 ASN B C 1
ATOM 5027 O O . ASN B 1 296 ? -7.016 -10.102 9.742 1 96.69 296 ASN B O 1
ATOM 5031 N N . GLU B 1 297 ? -6.094 -8.195 9.109 1 96.62 297 GLU B N 1
ATOM 5032 C CA . GLU B 1 297 ? -5.309 -8.781 8.023 1 96.62 297 GLU B CA 1
ATOM 5033 C C . GLU B 1 297 ? -4.41 -9.898 8.539 1 96.62 297 GLU B C 1
ATOM 5035 O O . GLU B 1 297 ? -4.191 -10.898 7.848 1 96.62 297 GLU B O 1
ATOM 5040 N N . LYS B 1 298 ? -3.875 -9.68 9.766 1 96.31 298 LYS B N 1
ATOM 5041 C CA . LYS B 1 298 ? -3.025 -10.703 10.359 1 96.31 298 LYS B CA 1
ATOM 5042 C C . LYS B 1 298 ? -3.785 -12.023 10.531 1 96.31 298 LYS B C 1
ATOM 5044 O O . LYS B 1 298 ? -3.277 -13.086 10.172 1 96.31 298 LYS B O 1
ATOM 5049 N N . HIS B 1 299 ? -4.953 -11.906 11.062 1 97.69 299 HIS B N 1
ATOM 5050 C CA . HIS B 1 299 ? -5.785 -13.086 11.258 1 97.69 299 HIS B CA 1
ATOM 5051 C C . HIS B 1 299 ? -6.168 -13.711 9.922 1 97.69 299 HIS B C 1
ATOM 5053 O O . HIS B 1 299 ? -6.137 -14.938 9.773 1 97.69 299 HIS B O 1
ATOM 5059 N N . LEU B 1 300 ? -6.539 -12.914 8.984 1 98 300 LEU B N 1
ATOM 5060 C CA . LEU B 1 300 ? -6.914 -13.398 7.66 1 98 300 LEU B CA 1
ATOM 5061 C C . LEU B 1 300 ? -5.766 -14.164 7.016 1 98 300 LEU B C 1
ATOM 5063 O O . LEU B 1 300 ? -5.965 -15.25 6.461 1 98 300 LEU B O 1
ATOM 5067 N N . ALA B 1 301 ? -4.566 -13.578 7.102 1 98.06 301 ALA B N 1
ATOM 5068 C CA . ALA B 1 301 ? -3.387 -14.234 6.547 1 98.06 301 ALA B CA 1
ATOM 5069 C C . ALA B 1 301 ? -3.121 -15.57 7.238 1 98.06 301 ALA B C 1
ATOM 5071 O O . ALA B 1 301 ? -2.809 -16.562 6.578 1 98.06 301 ALA B O 1
ATOM 5072 N N . HIS B 1 302 ? -3.232 -15.578 8.523 1 97.75 302 HIS B N 1
ATOM 5073 C CA . HIS B 1 302 ? -3.023 -16.797 9.305 1 97.75 302 HIS B CA 1
ATOM 5074 C C . HIS B 1 302 ? -4.008 -17.891 8.906 1 97.75 302 HIS B C 1
ATOM 5076 O O . HIS B 1 302 ? -3.609 -19.016 8.648 1 97.75 302 HIS B O 1
ATOM 5082 N N . GLU B 1 303 ? -5.262 -17.531 8.859 1 97.31 303 GLU B N 1
ATOM 5083 C CA . GLU B 1 303 ? -6.301 -18.5 8.508 1 97.31 303 GLU B CA 1
ATOM 5084 C C . GLU B 1 303 ? -6.113 -19.031 7.09 1 97.31 303 GLU B C 1
ATOM 5086 O O . GLU B 1 303 ? -6.281 -20.219 6.836 1 97.31 303 GLU B O 1
ATOM 5091 N N . ALA B 1 304 ? -5.809 -18.125 6.18 1 98 304 ALA B N 1
ATOM 5092 C CA . ALA B 1 304 ? -5.594 -18.516 4.789 1 98 304 ALA B CA 1
ATOM 5093 C C . ALA B 1 304 ? -4.477 -19.562 4.676 1 98 304 ALA B C 1
ATOM 5095 O O . ALA B 1 304 ? -4.645 -20.594 4.027 1 98 304 ALA B O 1
ATOM 5096 N N . CYS B 1 305 ? -3.346 -19.266 5.316 1 97.5 305 CYS B N 1
ATOM 5097 C CA . CYS B 1 305 ? -2.205 -20.172 5.277 1 97.5 305 CYS B CA 1
ATOM 5098 C C . CYS B 1 305 ? -2.551 -21.516 5.914 1 97.5 305 CYS B C 1
ATOM 5100 O O . CYS B 1 305 ? -2.219 -22.562 5.371 1 97.5 305 CYS B O 1
ATOM 5102 N N . GLN B 1 306 ? -3.242 -21.453 7.047 1 95.56 306 GLN B N 1
ATOM 5103 C CA . GLN B 1 306 ? -3.621 -22.672 7.75 1 95.56 306 GLN B CA 1
ATOM 5104 C C . GLN B 1 306 ? -4.535 -23.547 6.887 1 95.56 306 GLN B C 1
ATOM 5106 O O . GLN B 1 306 ? -4.344 -24.766 6.801 1 95.56 306 GLN B O 1
ATOM 5111 N N . LEU B 1 307 ? -5.477 -22.953 6.277 1 95.75 307 LEU B N 1
ATOM 5112 C CA . LEU B 1 307 ? -6.406 -23.688 5.426 1 95.75 307 LEU B CA 1
ATOM 5113 C C . LEU B 1 307 ? -5.672 -24.312 4.246 1 95.75 307 LEU B C 1
ATOM 5115 O O . LEU B 1 307 ? -5.961 -25.453 3.869 1 95.75 307 LEU B O 1
ATOM 5119 N N . MET B 1 308 ? -4.746 -23.547 3.629 1 96.31 308 MET B N 1
ATOM 5120 C CA . MET B 1 308 ? -3.957 -24.078 2.525 1 96.31 308 MET B CA 1
ATOM 5121 C C . MET B 1 308 ? -3.18 -25.312 2.961 1 96.31 308 MET B C 1
ATOM 5123 O O . MET B 1 308 ? -3.166 -26.328 2.256 1 96.31 308 MET B O 1
ATOM 5127 N N . LEU B 1 309 ? -2.547 -25.25 4.137 1 94.44 309 LEU B N 1
ATOM 5128 C CA . LEU B 1 309 ? -1.767 -26.359 4.66 1 94.44 309 LEU B CA 1
ATOM 5129 C C . LEU B 1 309 ? -2.658 -27.578 4.934 1 94.44 309 LEU B C 1
ATOM 5131 O O . LEU B 1 309 ? -2.258 -28.703 4.688 1 94.44 309 LEU B O 1
ATOM 5135 N N . GLU B 1 310 ? -3.857 -27.328 5.441 1 92.81 310 GLU B N 1
ATOM 5136 C CA . GLU B 1 310 ? -4.812 -28.406 5.676 1 92.81 310 GLU B CA 1
ATOM 5137 C C . GLU B 1 310 ? -5.223 -29.078 4.367 1 92.81 310 GLU B C 1
ATOM 5139 O O . GLU B 1 310 ? -5.34 -30.297 4.301 1 92.81 310 GLU B O 1
ATOM 5144 N N . LYS B 1 311 ? -5.457 -28.266 3.336 1 92.06 311 LYS B N 1
ATOM 5145 C CA . LYS B 1 311 ? -5.824 -28.812 2.031 1 92.06 311 LYS B CA 1
ATOM 5146 C C . LYS B 1 311 ? -4.695 -29.656 1.455 1 92.06 311 LYS B C 1
ATOM 5148 O O . LYS B 1 311 ? -4.949 -30.688 0.833 1 92.06 311 LYS B O 1
ATOM 5153 N N . LEU B 1 312 ? -3.5 -29.172 1.611 1 90.25 312 LEU B N 1
ATOM 5154 C CA . LEU B 1 312 ? -2.342 -29.922 1.133 1 90.25 312 LEU B CA 1
ATOM 5155 C C . LEU B 1 312 ? -2.238 -31.266 1.836 1 90.25 312 LEU B C 1
ATOM 5157 O O . LEU B 1 312 ? -1.821 -32.25 1.231 1 90.25 312 LEU B O 1
ATOM 5161 N N . ALA B 1 313 ? -2.529 -31.266 3.086 1 85 313 ALA B N 1
ATOM 5162 C CA . ALA B 1 313 ? -2.455 -32.5 3.873 1 85 313 ALA B CA 1
ATOM 5163 C C . ALA B 1 313 ? -3.648 -33.406 3.594 1 85 313 ALA B C 1
ATOM 5165 O O . ALA B 1 313 ? -3.736 -34.5 4.133 1 85 313 ALA B O 1
ATOM 5166 N N . ARG B 1 314 ? -4.465 -33.125 2.516 1 72.62 314 ARG B N 1
ATOM 5167 C CA . ARG B 1 314 ? -5.594 -33.906 2.02 1 72.62 314 ARG B CA 1
ATOM 5168 C C . ARG B 1 314 ? -6.633 -34.125 3.115 1 72.62 314 ARG B C 1
ATOM 5170 O O . ARG B 1 314 ? -7.207 -35.219 3.227 1 72.62 314 ARG B O 1
ATOM 5177 N N . ASN B 1 315 ? -6.613 -33.156 3.939 1 62.44 315 ASN B N 1
ATOM 5178 C CA . ASN B 1 315 ? -7.703 -33.25 4.902 1 62.44 315 ASN B CA 1
ATOM 5179 C C . ASN B 1 315 ? -9.023 -32.781 4.289 1 62.44 315 ASN B C 1
ATOM 5181 O O . ASN B 1 315 ? -9.047 -32.25 3.189 1 62.44 315 ASN B O 1
ATOM 5185 N N . ASP B 1 316 ? -10.141 -33.094 4.773 1 59.97 316 ASP B N 1
ATOM 5186 C CA . ASP B 1 316 ? -11.484 -32.688 4.398 1 59.97 316 ASP B CA 1
ATOM 5187 C C . ASP B 1 316 ? -11.523 -31.203 4.016 1 59.97 316 ASP B C 1
ATOM 5189 O O . ASP B 1 316 ? -10.656 -30.438 4.414 1 59.97 316 ASP B O 1
ATOM 5193 N N . GLU B 1 317 ? -12.281 -30.953 2.912 1 68.5 317 GLU B N 1
ATOM 5194 C CA . GLU B 1 317 ? -12.461 -29.578 2.467 1 68.5 317 GLU B CA 1
ATOM 5195 C C . GLU B 1 317 ? -12.914 -28.672 3.613 1 68.5 317 GLU B C 1
ATOM 5197 O O . GLU B 1 317 ? -14.086 -28.703 3.996 1 68.5 317 GLU B O 1
ATOM 5202 N N . PRO B 1 318 ? -11.977 -28.094 4.297 1 68.25 318 PRO B N 1
ATOM 5203 C CA . PRO B 1 318 ? -12.367 -27.219 5.406 1 68.25 318 PRO B CA 1
ATOM 5204 C C . PRO B 1 318 ? -13.289 -26.094 4.965 1 68.25 318 PRO B C 1
ATOM 5206 O O . PRO B 1 318 ? -13.227 -25.641 3.814 1 68.25 318 PRO B O 1
ATOM 5209 N N . PRO B 1 319 ? -14.234 -25.828 5.844 1 80.31 319 PRO B N 1
ATOM 5210 C CA . PRO B 1 319 ? -15.055 -24.656 5.531 1 80.31 319 PRO B CA 1
ATOM 5211 C C . PRO B 1 319 ? -14.266 -23.359 5.559 1 80.31 319 PRO B C 1
ATOM 5213 O O . PRO B 1 319 ? -13.227 -23.266 6.227 1 80.31 319 PRO B O 1
ATOM 5216 N N . GLY B 1 320 ? -14.602 -22.484 4.691 1 91.19 320 GLY B N 1
ATOM 5217 C CA . GLY B 1 320 ? -14.016 -21.156 4.742 1 91.19 320 GLY B CA 1
ATOM 5218 C C . GLY B 1 320 ? -14.141 -20.5 6.102 1 91.19 320 GLY B C 1
ATOM 5219 O O . GLY B 1 320 ? -14.453 -21.172 7.094 1 91.19 320 GLY B O 1
ATOM 5220 N N . SER B 1 321 ? -13.578 -19.438 6.32 1 93.81 321 SER B N 1
ATOM 5221 C CA . SER B 1 321 ? -13.609 -18.703 7.582 1 93.81 321 SER B CA 1
ATOM 5222 C C . SER B 1 321 ? -14.133 -17.281 7.387 1 93.81 321 SER B C 1
ATOM 5224 O O . SER B 1 321 ? -13.953 -16.703 6.316 1 93.81 321 SER B O 1
ATOM 5226 N N . ARG B 1 322 ? -14.828 -16.875 8.352 1 95.88 322 ARG B N 1
ATOM 5227 C CA . ARG B 1 322 ? -15.352 -15.508 8.43 1 95.88 322 ARG B CA 1
ATOM 5228 C C . ARG B 1 322 ? -14.984 -14.852 9.75 1 95.88 322 ARG B C 1
ATOM 5230 O O . ARG B 1 322 ? -15.312 -15.375 10.82 1 95.88 322 ARG B O 1
ATOM 5237 N N . SER B 1 323 ? -14.289 -13.75 9.695 1 96.75 323 SER B N 1
ATOM 5238 C CA . SER B 1 323 ? -13.828 -13.102 10.922 1 96.75 323 SER B CA 1
ATOM 5239 C C . SER B 1 323 ? -14.43 -11.711 11.07 1 96.75 323 SER B C 1
ATOM 5241 O O . SER B 1 323 ? -14.891 -11.117 10.094 1 96.75 323 SER B O 1
ATOM 5243 N N . LYS B 1 324 ? -14.414 -11.219 12.281 1 97.81 324 LYS B N 1
ATOM 5244 C CA . LYS B 1 324 ? -14.961 -9.898 12.578 1 97.81 324 LYS B CA 1
ATOM 5245 C C . LYS B 1 324 ? -13.891 -8.82 12.453 1 97.81 324 LYS B C 1
ATOM 5247 O O . LYS B 1 324 ? -12.734 -9.039 12.805 1 97.81 324 LYS B O 1
ATOM 5252 N N . ALA B 1 325 ? -14.328 -7.691 11.883 1 98.12 325 ALA B N 1
ATOM 5253 C CA . ALA B 1 325 ? -13.484 -6.5 11.891 1 98.12 325 ALA B CA 1
ATOM 5254 C C . ALA B 1 325 ? -13.648 -5.715 13.188 1 98.12 325 ALA B C 1
ATOM 5256 O O . ALA B 1 325 ? -14.539 -6.016 13.992 1 98.12 325 ALA B O 1
ATOM 5257 N N . GLU B 1 326 ? -12.773 -4.797 13.406 1 98.5 326 GLU B N 1
ATOM 5258 C CA . GLU B 1 326 ? -12.797 -3.961 14.602 1 98.5 326 GLU B CA 1
ATOM 5259 C C . GLU B 1 326 ? -13.281 -2.551 14.281 1 98.5 326 GLU B C 1
ATOM 5261 O O . GLU B 1 326 ? -12.844 -1.948 13.297 1 98.5 326 GLU B O 1
ATOM 5266 N N . LEU B 1 327 ? -14.195 -2.062 15.039 1 98.69 327 LEU B N 1
ATOM 5267 C CA . LEU B 1 327 ? -14.641 -0.681 14.906 1 98.69 327 LEU B CA 1
ATOM 5268 C C . LEU B 1 327 ? -13.68 0.272 15.609 1 98.69 327 LEU B C 1
ATOM 5270 O O . LEU B 1 327 ? -13.461 0.163 16.812 1 98.69 327 LEU B O 1
ATOM 5274 N N . VAL B 1 328 ? -13.102 1.246 14.898 1 98.5 328 VAL B N 1
ATOM 5275 C CA . VAL B 1 328 ? -12.18 2.24 15.438 1 98.5 328 VAL B CA 1
ATOM 5276 C C . VAL B 1 328 ? -12.805 3.631 15.344 1 98.5 328 VAL B C 1
ATOM 5278 O O . VAL B 1 328 ? -13.109 4.105 14.242 1 98.5 328 VAL B O 1
ATOM 5281 N N . PHE B 1 329 ? -12.977 4.25 16.391 1 98.06 329 PHE B N 1
ATOM 5282 C CA . PHE B 1 329 ? -13.492 5.613 16.438 1 98.06 329 PHE B CA 1
ATOM 5283 C C . PHE B 1 329 ? -12.375 6.613 16.703 1 98.06 329 PHE B C 1
ATOM 5285 O O . PHE B 1 329 ? -11.547 6.395 17.594 1 98.06 329 PHE B O 1
ATOM 5292 N N . ARG B 1 330 ? -12.281 7.668 15.945 1 96 330 ARG B N 1
ATOM 5293 C CA . ARG B 1 330 ? -11.383 8.805 16.125 1 96 330 ARG B CA 1
ATOM 5294 C C . ARG B 1 330 ? -12.164 10.102 16.297 1 96 330 ARG B C 1
ATOM 5296 O O . ARG B 1 330 ? -12.906 10.508 15.391 1 96 330 ARG B O 1
ATOM 5303 N N . GLN B 1 331 ? -11.938 10.688 17.328 1 93.56 331 GLN B N 1
ATOM 5304 C CA . GLN B 1 331 ? -12.609 11.953 17.609 1 93.56 331 GLN B CA 1
ATOM 5305 C C . GLN B 1 331 ? -11.969 13.094 16.828 1 93.56 331 GLN B C 1
ATOM 5307 O O . GLN B 1 331 ? -10.75 13.125 16.641 1 93.56 331 GLN B O 1
ATOM 5312 N N . SER B 1 332 ? -12.812 14.023 16.484 1 90.81 332 SER B N 1
ATOM 5313 C CA . SER B 1 332 ? -12.336 15.227 15.789 1 90.81 332 SER B CA 1
ATOM 5314 C C . SER B 1 332 ? -11.234 15.914 16.578 1 90.81 332 SER B C 1
ATOM 5316 O O . SER B 1 332 ? -11.297 15.992 17.812 1 90.81 332 SER B O 1
ATOM 5318 N N . THR B 1 333 ? -10.227 16.547 15.859 1 81.38 333 THR B N 1
ATOM 5319 C CA . THR B 1 333 ? -9.117 17.234 16.5 1 81.38 333 THR B CA 1
ATOM 5320 C C . THR B 1 333 ? -9.492 18.688 16.812 1 81.38 333 THR B C 1
ATOM 5322 O O . THR B 1 333 ? -8.727 19.391 17.469 1 81.38 333 THR B O 1
ATOM 5325 N N . VAL B 1 334 ? -10.562 19.25 16.25 1 72.94 334 VAL B N 1
ATOM 5326 C CA . VAL B 1 334 ? -10.953 20.641 16.438 1 72.94 334 VAL B CA 1
ATOM 5327 C C . VAL B 1 334 ? -11.227 20.891 17.922 1 72.94 334 VAL B C 1
ATOM 5329 O O . VAL B 1 334 ? -10.773 21.906 18.484 1 72.94 334 VAL B O 1
ATOM 5332 N N . ASN B 1 335 ? -12.07 20.125 18.5 1 60.53 335 ASN B N 1
ATOM 5333 C CA . ASN B 1 335 ? -12.461 20.406 19.875 1 60.53 335 ASN B CA 1
ATOM 5334 C C . ASN B 1 335 ? -11.281 20.297 20.844 1 60.53 335 ASN B C 1
ATOM 5336 O O . ASN B 1 335 ? -11.25 20.969 21.875 1 60.53 335 ASN B O 1
ATOM 5340 N N . ALA B 1 336 ? -10.328 19.562 20.453 1 54.31 336 ALA B N 1
ATOM 5341 C CA . ALA B 1 336 ? -9.164 19.406 21.328 1 54.31 336 ALA B CA 1
ATOM 5342 C C . ALA B 1 336 ? -8.336 20.688 21.375 1 54.31 336 ALA B C 1
ATOM 5344 O O . ALA B 1 336 ? -7.734 21.016 22.391 1 54.31 336 ALA B O 1
ATOM 5345 N N . ARG B 1 337 ? -8.312 21.438 20.312 1 54.19 337 ARG B N 1
ATOM 5346 C CA . ARG B 1 337 ? -7.605 22.703 20.266 1 54.19 337 ARG B CA 1
ATOM 5347 C C . ARG B 1 337 ? -8.211 23.703 21.25 1 54.19 337 ARG B C 1
ATOM 5349 O O . ARG B 1 337 ? -7.488 24.469 21.891 1 54.19 337 ARG B O 1
ATOM 5356 N N . ASP B 1 338 ? -9.562 23.75 21.219 1 48.56 338 ASP B N 1
ATOM 5357 C CA . ASP B 1 338 ? -10.227 24.703 22.094 1 48.56 338 ASP B CA 1
ATOM 5358 C C . ASP B 1 338 ? -10.062 24.328 23.562 1 48.56 338 ASP B C 1
ATOM 5360 O O . ASP B 1 338 ? -10.031 25.203 24.422 1 48.56 338 ASP B O 1
ATOM 5364 N N . ALA B 1 339 ? -9.922 23.141 23.719 1 44.62 339 ALA B N 1
ATOM 5365 C CA . ALA B 1 339 ? -9.859 22.797 25.141 1 44.62 339 ALA B CA 1
ATOM 5366 C C . ALA B 1 339 ? -8.492 23.125 25.734 1 44.62 339 ALA B C 1
ATOM 5368 O O . ALA B 1 339 ? -8.383 23.391 26.938 1 44.62 339 ALA B O 1
ATOM 5369 N N . LYS B 1 340 ? -7.395 23.078 25.031 1 45.53 340 LYS B N 1
ATOM 5370 C CA . LYS B 1 340 ? -6.105 23.312 25.672 1 45.53 340 LYS B CA 1
ATOM 5371 C C . LYS B 1 340 ? -5.742 24.797 25.641 1 45.53 340 LYS B C 1
ATOM 5373 O O . LYS B 1 340 ? -4.668 25.188 26.094 1 45.53 340 LYS B O 1
ATOM 5378 N N . ARG B 1 341 ? -6.523 25.656 25.109 1 39.69 341 ARG B N 1
ATOM 5379 C CA . ARG B 1 341 ? -6.367 27.062 25.469 1 39.69 341 ARG B CA 1
ATOM 5380 C C . ARG B 1 341 ? -7 27.359 26.828 1 39.69 341 ARG B C 1
ATOM 5382 O O . ARG B 1 341 ? -8.078 26.844 27.141 1 39.69 341 ARG B O 1
#

Foldseek 3Di:
DQAELVRLCVVLVHDSVCLCCLVVVNNVVVVPDPVSSCSSVVVCVVVVHPNCCCVPCVVVLEPLEEEEEEADCVAPLVVLLQVLLQVLSVVVSHHYHYHHQVLPQVSLLVVLVVCVVSRYQEYEYAHSADVSQLVCVPPPPHHYAYEQADRPHPLHAYAHAQLLVVLQVQLLVVCVPPVDQAAEEQEACRGRSLVSSVNNVVVNCVVSVHDDDPLSYHYDHRNALVSLQVRLVVNCVVVVDGDQHYEYAADSSVNNVQVNVCVVPVHDPLSRAYEYEADDPVVLVAQHWYKYFHADSNVSSNQRSVQSVCVSVVHPSDHHDYHYTDIDIHHGCVVVVVVVD/DQAELVRLCVVLVHDSVCLCCLVVVNNVVVVPDPVSSCSSVVVCVVVVRPNCCCPPCVVVLEPLEEEEEEADCVAPLVVLLQVLLQVLSVVVSHHYHYHHQVLPQVSLLVVLVVCVVVSYQEYEYAHSADVSQLVCQVPPPHHYEYEQADRPDPLHAYAHAQLLVVLQVLLLVVCVPPVDQAAEEQEACRGRSLVSSVNNVVVNCVVSVHDDDPLSYHYDHNNALVSLLVRLVVNCVVVVDGDQHYEYAADSSVNNVQVNVCVVPVHDPLSRAYEYEADDPVVLVAQHKYKYFHADSNVSSNQRSVQSVCVSVVHPSDHHDYHYTDIDIHHGCVVVVVVVD